Protein AF-A0A0N9HZE6-F1 (afdb_monomer_lite)

Secondary structure (DSSP, 8-state):
----EEEEEEE---SSS----EEEEEEETT-S-EEETTEEE--PPEEEE-BTTEEEEEEE-TT-TTEESTT--EEEEEEETTEEPPPEEE-----SS-EEGGGSPPB------------BTTBPP-TTS-------TTS-----SSS--S---GGGGS--HHHHHHHHTTSPPSS----GGGSTTHHHHHHTS--GGGS-THHHH--GGGSSS---TTTS-------EEEESSHHHHHTS---TT-EEEETTTTEEEEE-SS-TT-GGGEEE-----S---BTTB-SS----GGGGT-TT-----GGGSPPPHHHHHHHHTSPPSS----GGGSTTHHHHHHHHT---EEEEEEEEE--BSSPPB-TTS-EEEEEEEEEEE--TTEEEEEEEEEEEE-SSS-EEEEEEEEETTEEEEETTTSSSS--TTS-TTTSS-EEEEE-SS-EEEEPPGGG-BTTEEEEEEEEEEBS--EE--EEEEEEEEEEEEEEE--

pLDDT: mean 80.85, std 14.02, range [41.62, 97.69]

Organism: NCBI:txid860235

Radius of gyration: 61.83 Å; chains: 1; bounding box: 106×91×169 Å

Foldseek 3Di:
DDFQWAKAKEADDDDDPDFKWDKKKWWWPDDDFKAFQRDGHHTDIDMFIDDRRMTIDIDGAQQDPRIPPHNIWIWIWDQIPNDIDQIFTDGHHHDDDHHYPVPTDTPPDPDDPDPQDQADPPAGADPVSDGDDDDPPPDDAPLDPPPHGDHDDPCVVDDDVVVVVVVCVPDDDPDDDDDCVNDPCSVVVVVVPDDPVPDQPCVPPVDPVSPPDDCDPVNPDPPDPQAEAEDADPQRQLVDPDAQNHWYQHPPVRWIWGQHDGRRNDPVRTHTDDDPPDDQDQLPDGDDDDDDCVSVVNPVDDPDDPVRDDDDPVVVVVVVPDDDPDDDDDCVNDPCSVVVVVVVCQDKWKDKDKQADDKPPQPDAPVQDKAFDPPFKDKDFADQQWKKWKWKKFFKAFPPQFKAKWKFWDAPRAGQATLQPRGSDADPRYHPLGHDDGGMSTDPDIRIDRDHPSQDHPRIGMMTMIMHGRRGIMTDCHNVIMIMMMMIISYHDD

Structure (mmCIF, N/CA/C/O backbone):
data_AF-A0A0N9HZE6-F1
#
_entry.id   AF-A0A0N9HZE6-F1
#
loop_
_atom_site.group_PDB
_atom_site.id
_atom_site.type_symbol
_atom_site.label_atom_id
_atom_site.label_alt_id
_atom_site.label_comp_id
_atom_site.label_asym_id
_atom_site.label_entity_id
_atom_site.label_seq_id
_atom_site.pdbx_PDB_ins_code
_atom_site.Cartn_x
_atom_site.Cartn_y
_atom_site.Cartn_z
_atom_site.occupancy
_atom_site.B_iso_or_equiv
_atom_site.auth_seq_id
_atom_site.auth_comp_id
_atom_site.auth_asym_id
_atom_site.auth_atom_id
_atom_site.pdbx_PDB_model_num
ATOM 1 N N . MET A 1 1 ? -2.362 64.826 -16.216 1.00 54.78 1 MET A N 1
ATOM 2 C CA . MET A 1 1 ? -2.273 63.429 -16.685 1.00 54.78 1 MET A CA 1
ATOM 3 C C . MET A 1 1 ? -3.603 62.840 -16.280 1.00 54.78 1 MET A C 1
ATOM 5 O O . MET A 1 1 ? -3.760 62.513 -15.116 1.00 54.78 1 MET A O 1
ATOM 9 N N . GLU A 1 2 ? -4.609 62.953 -17.141 1.00 59.72 2 GLU A N 1
ATOM 10 C CA . GLU A 1 2 ? -5.984 62.627 -16.755 1.00 59.72 2 GLU A CA 1
ATOM 11 C C . GLU A 1 2 ? -6.131 61.110 -16.788 1.00 59.72 2 GLU A C 1
ATOM 13 O O . GLU A 1 2 ? -6.066 60.494 -17.848 1.00 59.72 2 GLU A O 1
ATOM 18 N N . TRP A 1 3 ? -6.190 60.504 -15.604 1.00 70.12 3 TRP A N 1
ATOM 19 C CA . TRP A 1 3 ? -6.690 59.147 -15.457 1.00 70.12 3 TRP A CA 1
ATOM 20 C C . TRP A 1 3 ? -8.194 59.201 -15.692 1.00 70.12 3 TRP A C 1
ATOM 22 O O . TRP A 1 3 ? -8.861 60.067 -15.125 1.00 70.12 3 TRP A O 1
ATOM 32 N N . SER A 1 4 ? -8.726 58.292 -16.502 1.00 82.06 4 SER A N 1
ATOM 33 C CA . SER A 1 4 ? -10.172 58.112 -16.572 1.00 82.06 4 SER A CA 1
ATOM 34 C C . SER A 1 4 ? -10.648 57.662 -15.189 1.00 82.06 4 SER A C 1
ATOM 36 O O . SER A 1 4 ? -10.189 56.640 -14.670 1.00 82.06 4 SER A O 1
ATOM 38 N N . THR A 1 5 ? -11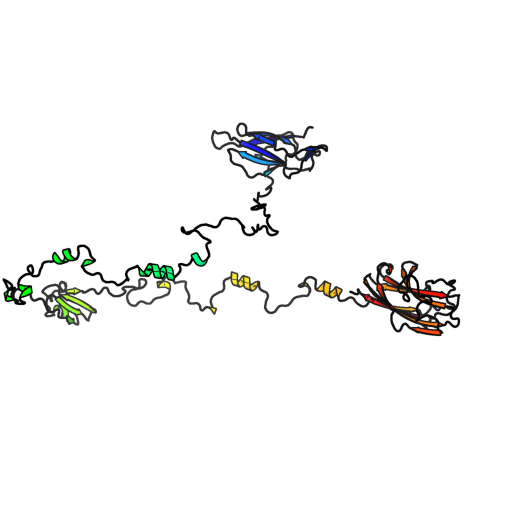.504 58.452 -14.547 1.00 86.69 5 THR A N 1
ATOM 39 C CA . THR A 1 5 ? -12.099 58.112 -13.251 1.00 86.69 5 THR A CA 1
ATOM 40 C C . THR A 1 5 ? -13.586 57.867 -13.403 1.00 86.69 5 THR A C 1
ATOM 42 O O . THR A 1 5 ? -14.224 58.308 -14.359 1.00 86.69 5 THR A O 1
ATOM 45 N N . ARG A 1 6 ? -14.131 57.120 -12.452 1.00 90.69 6 ARG A N 1
ATOM 46 C CA . ARG A 1 6 ? -15.561 56.939 -12.286 1.00 90.69 6 ARG A CA 1
ATOM 47 C C . ARG A 1 6 ? -15.911 57.130 -10.823 1.00 90.69 6 ARG A C 1
ATOM 49 O O . ARG A 1 6 ? -15.247 56.572 -9.946 1.00 90.69 6 ARG A O 1
ATOM 56 N N . THR A 1 7 ? -16.999 57.849 -10.565 1.00 93.19 7 THR A N 1
ATOM 57 C CA . THR A 1 7 ? -17.534 57.986 -9.213 1.00 93.19 7 THR A CA 1
ATOM 58 C C . THR A 1 7 ? -17.956 56.619 -8.685 1.00 93.19 7 THR A C 1
ATOM 60 O O . THR A 1 7 ? -18.811 55.951 -9.271 1.00 93.19 7 THR A O 1
ATOM 63 N N . VAL A 1 8 ? -17.387 56.209 -7.558 1.00 92.81 8 VAL A N 1
ATOM 64 C CA . VAL A 1 8 ? -17.806 55.044 -6.782 1.00 92.81 8 VAL A CA 1
ATOM 65 C C . VAL A 1 8 ? -18.527 55.536 -5.535 1.00 92.81 8 VAL A C 1
ATOM 67 O O . VAL A 1 8 ? -18.014 56.383 -4.801 1.00 92.81 8 VAL A O 1
ATOM 70 N N . VAL A 1 9 ? -19.722 55.002 -5.296 1.00 93.38 9 VAL A N 1
ATOM 71 C CA . VAL A 1 9 ? -20.572 55.385 -4.165 1.00 93.38 9 VAL A CA 1
ATOM 72 C C . VAL A 1 9 ? -20.941 54.175 -3.315 1.00 93.38 9 VAL A C 1
ATOM 74 O O . VAL A 1 9 ? -21.037 53.049 -3.804 1.00 93.38 9 VAL A O 1
ATOM 77 N N . GLY A 1 10 ? -21.185 54.401 -2.032 1.00 90.62 10 GLY A N 1
ATOM 78 C CA . GLY A 1 10 ? -21.617 53.370 -1.092 1.00 90.62 10 GLY A CA 1
ATOM 79 C C . GLY A 1 10 ? -22.418 53.983 0.048 1.00 90.62 10 GLY A C 1
ATOM 80 O O . GLY A 1 10 ? -22.238 55.156 0.353 1.00 90.62 10 GLY A O 1
ATOM 81 N N . SER A 1 11 ? -23.301 53.195 0.660 1.00 87.38 11 SER A N 1
ATOM 82 C CA . SER A 1 11 ? -24.171 53.637 1.754 1.00 87.38 11 SER A CA 1
ATOM 83 C C . SER A 1 11 ? -24.211 52.561 2.838 1.00 87.38 11 SER A C 1
ATOM 85 O O . SER A 1 11 ? -24.460 51.388 2.546 1.00 87.38 11 SER A O 1
ATOM 87 N N . TRP A 1 12 ? -23.946 52.950 4.086 1.00 88.06 12 TRP A N 1
ATOM 88 C CA 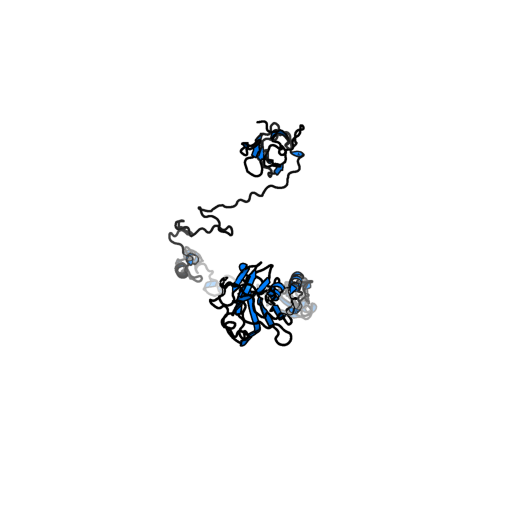. TRP A 1 12 ? -23.961 52.075 5.263 1.00 88.06 12 TRP A CA 1
ATOM 89 C C . TRP A 1 12 ? -24.933 52.626 6.307 1.00 88.06 12 TRP A C 1
ATOM 91 O O . TRP A 1 12 ? -24.507 53.188 7.323 1.00 88.06 12 TRP A O 1
ATOM 101 N N . PRO A 1 13 ? -26.249 52.468 6.107 1.00 80.81 13 PRO A N 1
ATOM 102 C CA . PRO A 1 13 ? -27.223 52.892 7.101 1.00 80.81 13 PRO A CA 1
ATOM 103 C C . PRO A 1 13 ? -27.013 52.130 8.416 1.00 80.81 13 PRO A C 1
ATOM 105 O O . PRO A 1 13 ? -26.737 50.928 8.428 1.00 80.81 13 PRO A O 1
ATOM 108 N N . ARG A 1 14 ? -27.151 52.821 9.551 1.00 76.06 14 ARG A N 1
ATOM 109 C CA . ARG A 1 14 ? -27.153 52.181 10.872 1.00 76.06 14 ARG A CA 1
ATOM 110 C C . ARG A 1 14 ? -28.580 51.753 11.211 1.00 76.06 14 ARG A C 1
ATOM 112 O O . ARG A 1 14 ? -29.533 52.465 10.916 1.00 76.06 14 ARG A O 1
ATOM 119 N N . PHE A 1 15 ? -28.744 50.608 11.869 1.00 67.62 15 PHE A N 1
ATOM 120 C CA . PHE A 1 15 ? -30.042 50.233 12.436 1.00 67.62 15 PHE A CA 1
ATOM 121 C C . PHE A 1 15 ? -30.383 51.211 13.584 1.00 67.62 15 PHE A C 1
ATOM 123 O O . PHE A 1 15 ? -29.711 51.202 14.616 1.00 67.62 15 PHE A O 1
ATOM 130 N N . GLY A 1 16 ? -31.383 52.081 13.389 1.00 67.06 16 GLY A N 1
ATOM 131 C CA . GLY A 1 16 ? -31.776 53.149 14.329 1.00 67.06 16 GLY A CA 1
ATOM 132 C C . GLY A 1 16 ? -31.410 54.567 13.853 1.00 67.06 16 GLY A C 1
ATOM 133 O O . GLY A 1 16 ? -30.850 54.742 12.781 1.00 67.06 16 GLY A O 1
ATOM 134 N N . ALA A 1 17 ? -31.727 55.603 14.640 1.00 60.03 17 ALA A N 1
ATOM 135 C CA . ALA A 1 17 ? -31.594 57.022 14.253 1.00 60.03 17 ALA A CA 1
ATOM 136 C C . ALA A 1 17 ? -30.149 57.580 14.284 1.00 60.03 17 ALA A C 1
ATOM 138 O O . ALA A 1 17 ? -29.933 58.742 14.618 1.00 60.03 17 ALA A O 1
ATOM 139 N N . GLY A 1 18 ? -29.148 56.747 13.992 1.00 71.25 18 GLY A N 1
ATOM 140 C CA . GLY A 1 18 ? -27.739 57.136 13.977 1.00 71.25 18 GLY A CA 1
ATOM 141 C C . GLY A 1 18 ? -27.140 57.005 12.585 1.00 71.25 18 GLY A C 1
ATOM 142 O O . GLY A 1 18 ? -27.581 56.185 11.787 1.00 71.25 18 GLY A O 1
ATOM 143 N N . VAL A 1 19 ? -26.099 57.779 12.312 1.00 79.75 19 VAL A N 1
ATOM 144 C CA . VAL A 1 19 ? -25.396 57.730 11.033 1.00 79.75 19 VAL A CA 1
ATOM 145 C C . VAL A 1 19 ? -24.070 56.989 11.206 1.00 79.75 19 VAL A C 1
ATOM 147 O O . VAL A 1 19 ? -23.415 57.129 12.242 1.00 79.75 19 VAL A O 1
ATOM 150 N N . SER A 1 20 ? -23.711 56.124 10.255 1.00 84.75 20 SER A N 1
ATOM 151 C CA . SER A 1 20 ? -22.457 55.368 10.333 1.00 84.75 20 SER A CA 1
ATOM 152 C C . SER A 1 20 ? -21.264 56.272 10.055 1.00 84.75 20 SER A C 1
ATOM 154 O O . SER A 1 20 ? -21.296 57.085 9.138 1.00 84.75 20 SER A O 1
ATOM 156 N N . THR A 1 21 ? -20.195 56.099 10.823 1.00 88.00 21 THR A N 1
ATOM 157 C CA . THR A 1 21 ? -18.919 56.786 10.599 1.00 88.00 21 THR A CA 1
ATOM 158 C C . THR A 1 21 ? -17.840 55.774 10.251 1.00 88.00 21 THR A C 1
ATOM 160 O O . THR A 1 21 ? -17.985 54.579 10.509 1.00 88.00 21 THR A O 1
ATOM 163 N N . GLY A 1 22 ? -16.741 56.224 9.664 1.00 89.00 22 GLY A N 1
ATOM 164 C CA . GLY A 1 22 ? -15.625 55.364 9.287 1.00 89.00 22 GLY A CA 1
ATOM 165 C C . GLY A 1 22 ? -15.138 55.701 7.894 1.00 89.00 22 GLY A C 1
ATOM 166 O O . GLY A 1 22 ? -15.443 56.768 7.378 1.00 89.00 22 GLY A O 1
ATOM 167 N N . ARG A 1 23 ? -14.422 54.771 7.270 1.00 91.50 23 ARG A N 1
ATOM 168 C CA . ARG A 1 23 ? -13.867 54.980 5.935 1.00 91.50 23 ARG A CA 1
ATOM 169 C C . ARG A 1 23 ? -13.849 53.714 5.105 1.00 91.50 23 ARG A C 1
ATOM 171 O O . ARG A 1 23 ? -13.889 52.599 5.638 1.00 91.50 23 ARG A O 1
ATOM 178 N N . VAL A 1 24 ? -13.711 53.908 3.806 1.00 91.75 24 VAL A N 1
ATOM 179 C CA . VAL A 1 24 ? -13.445 52.858 2.834 1.00 91.75 24 VAL A CA 1
ATOM 180 C C . VAL A 1 24 ? -12.143 53.177 2.120 1.00 91.75 24 VAL A C 1
ATOM 182 O O . VAL A 1 24 ? -11.997 54.238 1.516 1.00 91.75 24 VAL A O 1
ATOM 185 N N . ASP A 1 25 ? -11.198 52.247 2.212 1.00 91.88 25 ASP A N 1
ATOM 186 C CA . ASP A 1 25 ? -9.901 52.338 1.554 1.00 91.88 25 ASP A CA 1
ATOM 187 C C . ASP A 1 25 ? -9.921 51.485 0.278 1.00 91.88 25 ASP A C 1
ATOM 189 O O . ASP A 1 25 ? -10.207 50.284 0.322 1.00 91.88 25 ASP A O 1
ATOM 193 N N . PHE A 1 26 ? -9.586 52.095 -0.853 1.00 89.00 26 PHE A N 1
ATOM 194 C CA . PHE A 1 26 ? -9.412 51.440 -2.143 1.00 89.00 26 PHE A CA 1
ATOM 195 C C . PHE A 1 26 ? -7.921 51.295 -2.414 1.00 89.00 26 PHE A C 1
ATOM 197 O O . PHE A 1 26 ? -7.195 52.280 -2.551 1.00 89.00 26 PHE A O 1
ATOM 204 N N . VAL A 1 27 ? -7.458 50.050 -2.483 1.00 87.12 27 VAL A N 1
ATOM 205 C CA . VAL A 1 27 ? -6.047 49.719 -2.702 1.00 87.12 27 VAL A CA 1
ATOM 206 C C . VAL A 1 27 ? -5.924 48.940 -4.006 1.00 87.12 27 VAL A C 1
ATOM 208 O O . VAL A 1 27 ? -6.594 47.917 -4.135 1.00 87.12 27 VAL A O 1
ATOM 211 N N . PRO A 1 28 ? -5.072 49.332 -4.961 1.00 80.88 28 PRO A N 1
ATOM 212 C CA . PRO A 1 28 ? -4.894 48.550 -6.179 1.00 80.88 28 PRO A CA 1
ATOM 213 C C . PRO A 1 28 ? -4.351 47.150 -5.828 1.00 80.88 28 PRO A C 1
ATOM 215 O O . PRO A 1 28 ? -3.349 47.005 -5.122 1.00 80.88 28 PRO A O 1
ATOM 218 N N . THR A 1 29 ? -5.041 46.096 -6.267 1.00 72.62 29 THR A N 1
ATOM 219 C CA . THR A 1 29 ? -4.687 44.701 -5.970 1.00 72.62 29 THR A CA 1
ATOM 220 C C . THR A 1 29 ? -3.479 44.270 -6.807 1.00 72.62 29 THR A C 1
ATOM 222 O O . THR A 1 29 ? -3.407 44.562 -7.997 1.00 72.62 29 THR A O 1
ATOM 225 N N . GLY A 1 30 ? -2.547 43.515 -6.213 1.00 59.03 30 GLY A N 1
ATOM 226 C CA . GLY A 1 30 ? -1.532 42.774 -6.973 1.00 59.03 30 GLY A CA 1
ATOM 227 C C . GLY A 1 30 ? -0.151 43.417 -7.119 1.00 59.03 30 GLY A C 1
ATOM 228 O O . GLY A 1 30 ? 0.680 42.806 -7.772 1.00 59.03 30 GLY A O 1
ATOM 229 N N . GLY A 1 31 ? 0.128 44.569 -6.493 1.00 60.06 31 GLY A N 1
ATOM 230 C CA . GLY A 1 31 ? 1.490 45.074 -6.232 1.00 60.06 31 GLY A CA 1
ATOM 231 C C . GLY A 1 31 ? 2.515 44.900 -7.366 1.00 60.06 31 GLY A C 1
ATOM 232 O O . GLY A 1 31 ? 3.475 44.147 -7.212 1.00 60.06 31 GLY A O 1
ATOM 233 N N . PRO A 1 32 ? 2.348 45.619 -8.484 1.00 55.62 32 PRO A N 1
ATOM 234 C CA . PRO A 1 32 ? 3.395 46.560 -8.874 1.00 55.62 32 PRO A CA 1
ATOM 235 C C . PRO A 1 32 ? 2.817 47.918 -9.291 1.00 55.62 32 PRO A C 1
ATOM 237 O O . PRO A 1 32 ? 1.609 48.097 -9.434 1.00 55.62 32 PRO A O 1
ATOM 240 N N . TRP A 1 33 ? 3.704 48.896 -9.450 1.00 62.22 33 TRP A N 1
ATOM 241 C CA . TRP A 1 33 ? 3.361 50.248 -9.869 1.00 62.22 33 TRP A CA 1
ATOM 242 C C . TRP A 1 33 ? 2.602 50.195 -11.204 1.00 62.22 33 TRP A C 1
ATOM 244 O O . TRP A 1 33 ? 3.081 49.580 -12.161 1.00 62.22 33 TRP A O 1
ATOM 254 N N . TRP A 1 34 ? 1.425 50.816 -11.280 1.00 71.25 34 TRP A N 1
ATOM 255 C CA . TRP A 1 34 ? 0.689 50.903 -12.541 1.00 71.25 34 TRP A CA 1
ATOM 256 C C . TRP A 1 34 ? 1.489 51.757 -13.517 1.00 71.25 34 TRP A C 1
ATOM 258 O O . TRP A 1 34 ? 2.120 52.726 -13.111 1.00 71.25 34 TRP A O 1
ATOM 268 N N . SER A 1 35 ? 1.486 51.427 -14.805 1.00 69.31 35 SER A N 1
ATOM 269 C CA . SER A 1 35 ? 2.044 52.326 -15.817 1.00 69.31 35 SER A CA 1
ATOM 270 C C . SER A 1 35 ? 0.937 52.911 -16.671 1.00 69.31 35 SER A C 1
ATOM 272 O O . SER A 1 35 ? 0.103 52.178 -17.196 1.00 69.31 35 SER A O 1
ATOM 274 N N . VAL A 1 36 ? 0.924 54.238 -16.784 1.00 70.25 36 VAL A N 1
ATOM 275 C CA . VAL A 1 36 ? -0.068 54.983 -17.565 1.00 70.25 36 VAL A CA 1
ATOM 276 C C . VAL A 1 36 ? 0.667 55.870 -18.543 1.00 70.25 36 VAL A C 1
ATOM 278 O O . VAL A 1 36 ? 1.554 56.631 -18.150 1.00 70.25 36 VAL A O 1
ATOM 281 N N . ALA A 1 37 ? 0.352 55.721 -19.831 1.00 69.06 37 ALA A N 1
ATOM 282 C CA . ALA A 1 37 ? 1.035 56.430 -20.916 1.00 69.06 37 ALA A CA 1
ATOM 283 C C . ALA A 1 37 ? 2.581 56.383 -20.799 1.00 69.06 37 ALA A C 1
ATOM 285 O O . ALA A 1 37 ? 3.271 57.373 -21.038 1.00 69.06 37 ALA A O 1
ATOM 286 N N . GLY A 1 38 ? 3.127 55.232 -20.380 1.00 68.56 38 GLY A N 1
ATOM 287 C CA . GLY A 1 38 ? 4.570 54.994 -20.268 1.00 68.56 38 GLY A CA 1
ATOM 288 C C . GLY A 1 38 ? 5.262 55.536 -19.007 1.00 68.56 38 GLY A C 1
ATOM 289 O O . GLY A 1 38 ? 6.483 55.430 -18.925 1.00 68.56 38 GLY A O 1
ATOM 290 N N . LYS A 1 39 ? 4.536 56.086 -18.019 1.00 70.19 39 LYS A N 1
ATOM 291 C CA . LYS A 1 39 ? 5.104 56.487 -16.714 1.00 70.19 39 LYS A CA 1
ATOM 292 C C . LYS A 1 39 ? 4.616 55.590 -15.589 1.00 70.19 39 LYS A C 1
ATOM 294 O O . LYS A 1 39 ? 3.450 55.211 -15.571 1.00 70.19 39 LYS A O 1
ATOM 299 N N . THR A 1 40 ? 5.499 55.303 -14.642 1.00 69.69 40 THR A N 1
ATOM 300 C CA . THR A 1 40 ? 5.231 54.439 -13.494 1.00 69.69 40 THR A CA 1
ATOM 301 C C . THR A 1 40 ? 4.567 55.224 -12.356 1.00 69.69 40 THR A C 1
ATOM 303 O O . THR A 1 40 ? 5.093 56.248 -11.924 1.00 69.69 40 THR A O 1
ATOM 306 N N . VAL A 1 41 ? 3.431 54.741 -11.862 1.00 69.50 41 VAL A N 1
ATOM 307 C CA . VAL A 1 41 ? 2.616 55.338 -10.799 1.00 69.50 41 VAL A CA 1
ATOM 308 C C . VAL A 1 41 ? 2.635 54.397 -9.591 1.00 69.50 41 VAL A C 1
ATOM 310 O O . VAL A 1 41 ? 2.229 53.237 -9.721 1.00 69.50 41 VAL A O 1
ATOM 313 N N . PRO A 1 42 ? 3.138 54.843 -8.426 1.00 68.38 42 PRO A N 1
ATOM 314 C CA . PRO A 1 42 ? 3.165 54.007 -7.235 1.00 68.38 42 PRO A CA 1
ATOM 315 C C . PRO A 1 42 ? 1.733 53.654 -6.795 1.00 68.38 42 PRO A C 1
ATOM 317 O O . PRO A 1 42 ? 0.813 54.440 -7.021 1.00 68.38 42 PRO A O 1
ATOM 320 N N . PRO A 1 43 ? 1.521 52.484 -6.169 1.00 70.44 43 PRO A N 1
ATOM 321 C CA . PRO A 1 43 ? 0.212 52.115 -5.649 1.00 70.44 43 PRO A CA 1
ATOM 322 C C . PRO A 1 43 ? -0.155 53.038 -4.480 1.00 70.44 43 PRO A C 1
ATOM 324 O O . PRO A 1 43 ? 0.352 52.880 -3.370 1.00 70.44 43 PRO A O 1
ATOM 327 N N . GLU A 1 44 ? -1.027 54.007 -4.734 1.00 78.56 44 GLU A N 1
ATOM 328 C CA . GLU A 1 44 ? -1.579 54.889 -3.710 1.00 78.56 44 GLU A CA 1
ATOM 329 C C . GLU A 1 44 ? -2.939 54.361 -3.242 1.00 78.56 44 GLU A C 1
ATOM 331 O O . GLU A 1 44 ? -3.731 53.838 -4.028 1.00 78.56 44 GLU A O 1
ATOM 336 N N . THR A 1 45 ? -3.187 54.446 -1.935 1.00 86.38 45 THR A N 1
ATOM 337 C CA . THR A 1 45 ? -4.492 54.101 -1.365 1.00 86.38 45 THR A CA 1
ATOM 338 C C . THR A 1 45 ? -5.399 55.312 -1.477 1.00 86.38 45 THR A C 1
ATOM 340 O O . THR A 1 45 ? -5.063 56.372 -0.954 1.00 86.38 45 THR A O 1
ATOM 343 N N . ILE A 1 46 ? -6.551 55.146 -2.121 1.00 89.31 46 ILE A N 1
ATOM 344 C CA . ILE A 1 46 ? -7.582 56.181 -2.160 1.00 89.31 46 ILE A CA 1
ATOM 345 C C . ILE A 1 46 ? -8.536 55.920 -1.000 1.00 89.31 46 ILE A C 1
ATOM 347 O O . ILE A 1 46 ? -9.170 54.868 -0.932 1.00 89.31 46 ILE A O 1
ATOM 351 N N . THR A 1 47 ? -8.629 56.875 -0.082 1.00 91.75 47 THR A N 1
ATOM 352 C CA . THR A 1 47 ? -9.475 56.776 1.109 1.00 91.75 47 THR A CA 1
ATOM 353 C C . THR A 1 47 ? -10.694 57.677 0.971 1.00 91.75 47 THR A C 1
ATOM 355 O O . THR A 1 47 ? -10.557 58.875 0.731 1.00 91.75 47 THR A O 1
ATOM 358 N N . ALA A 1 48 ? -11.882 57.114 1.188 1.00 93.44 48 ALA A N 1
ATOM 359 C CA . ALA A 1 48 ? -13.126 57.863 1.299 1.00 93.44 48 ALA A CA 1
ATOM 360 C C . ALA A 1 48 ? -13.683 57.743 2.722 1.00 93.44 48 ALA A C 1
ATOM 362 O O . ALA A 1 48 ? -14.034 56.648 3.165 1.00 93.44 48 ALA A O 1
ATOM 363 N N . GLU A 1 49 ? -13.759 58.860 3.444 1.00 92.12 49 GLU A N 1
ATOM 364 C CA . GLU A 1 49 ? -14.433 58.931 4.744 1.00 92.12 49 GLU A CA 1
ATOM 365 C C . GLU A 1 49 ? -15.954 58.969 4.536 1.00 92.12 49 GLU A C 1
ATOM 367 O O . GLU A 1 49 ? -16.448 59.587 3.591 1.00 92.12 49 GLU A O 1
ATOM 372 N N . LEU A 1 50 ? -16.695 58.304 5.420 1.00 90.50 50 LEU A N 1
ATOM 373 C CA . LEU A 1 50 ? -18.152 58.314 5.407 1.00 90.50 50 LEU A CA 1
ATOM 374 C C . LEU A 1 50 ? -18.646 59.688 5.872 1.00 90.50 50 LEU A C 1
ATOM 376 O O . LEU A 1 50 ? -18.417 60.079 7.019 1.00 90.50 50 LEU A O 1
ATOM 380 N N . VAL A 1 51 ? -19.374 60.381 5.001 1.00 88.38 51 VAL A N 1
ATOM 381 C CA . VAL A 1 51 ? -20.108 61.610 5.317 1.00 88.38 51 VAL A CA 1
ATOM 382 C C . VAL A 1 51 ? -21.585 61.263 5.298 1.00 88.38 51 VAL A C 1
ATOM 384 O O . VAL A 1 51 ? -22.095 60.731 4.318 1.00 88.38 51 VAL A O 1
ATOM 387 N N . ASP A 1 52 ? -22.251 61.478 6.426 1.00 85.25 52 ASP A N 1
ATOM 388 C CA . ASP A 1 52 ? -23.629 61.051 6.652 1.00 85.25 52 ASP A CA 1
ATOM 389 C C . ASP A 1 52 ? -23.918 59.576 6.278 1.00 85.25 52 ASP A C 1
ATOM 391 O O . ASP A 1 52 ? -25.020 59.204 5.881 1.00 85.25 52 ASP A O 1
ATOM 395 N N . GLY A 1 53 ? -22.939 58.693 6.516 1.00 85.94 53 GLY A N 1
ATOM 396 C CA . GLY A 1 53 ? -23.089 57.248 6.330 1.00 85.94 53 GLY A CA 1
ATOM 397 C C . GLY A 1 53 ? -22.868 56.786 4.894 1.00 85.94 53 GLY A C 1
ATOM 398 O O . GLY A 1 53 ? -22.980 55.588 4.627 1.00 85.94 53 GLY A O 1
ATOM 399 N N . GLU A 1 54 ? -22.514 57.704 3.997 1.00 90.31 54 GLU A N 1
ATOM 400 C CA . GLU A 1 54 ? -22.270 57.436 2.586 1.00 90.31 54 GLU A CA 1
ATOM 401 C C . GLU A 1 54 ? -20.855 57.836 2.170 1.00 90.31 54 GLU A C 1
ATOM 403 O O . GLU A 1 54 ? -20.200 58.661 2.807 1.00 90.31 54 GLU A O 1
ATOM 408 N N . ILE A 1 55 ? -20.384 57.244 1.075 1.00 93.44 55 ILE A N 1
ATOM 409 C CA . ILE A 1 55 ? -19.185 57.696 0.371 1.00 93.44 55 ILE A CA 1
ATOM 410 C C . ILE A 1 55 ? -19.535 58.065 -1.065 1.00 93.44 55 ILE A C 1
ATOM 412 O O . ILE A 1 55 ? -20.400 57.445 -1.686 1.00 93.44 55 ILE A O 1
ATOM 416 N N . SER A 1 56 ? -18.785 59.019 -1.604 1.00 93.38 56 SER A N 1
ATOM 417 C CA . SER A 1 56 ? -18.720 59.318 -3.030 1.00 93.38 56 SER A CA 1
ATOM 418 C C . SER A 1 56 ? -17.290 59.720 -3.356 1.00 93.38 56 SER A C 1
ATOM 420 O O . SER A 1 56 ? -16.811 60.742 -2.868 1.00 93.38 56 SER A O 1
ATOM 422 N N . VAL A 1 57 ? -16.589 58.902 -4.137 1.00 93.50 57 VAL A N 1
ATOM 423 C CA . VAL A 1 57 ? -15.168 59.106 -4.443 1.00 93.50 57 VAL A CA 1
ATOM 424 C C . VAL A 1 57 ? -14.868 58.750 -5.892 1.00 93.50 57 VAL A C 1
ATOM 426 O O . VAL A 1 57 ? -15.388 57.770 -6.418 1.00 93.50 57 VAL A O 1
ATOM 429 N N . GLU A 1 58 ? -14.025 59.541 -6.548 1.00 91.56 58 GLU A N 1
ATOM 430 C CA . GLU A 1 58 ? -13.538 59.239 -7.893 1.00 91.56 58 GLU A CA 1
ATOM 431 C C . GLU A 1 58 ? -12.470 58.149 -7.824 1.00 91.56 58 GLU A C 1
ATOM 433 O O . GLU A 1 58 ? -11.395 58.359 -7.257 1.00 91.56 58 GLU A O 1
ATOM 438 N N . ILE A 1 59 ? -12.769 56.984 -8.403 1.00 88.69 59 ILE A N 1
ATOM 439 C CA . ILE A 1 59 ? -11.825 55.873 -8.498 1.00 88.69 59 ILE A CA 1
ATOM 440 C C . ILE A 1 59 ? -11.396 55.699 -9.956 1.00 88.69 59 ILE A C 1
ATOM 442 O O . ILE A 1 59 ? -12.234 55.707 -10.859 1.00 88.69 59 ILE A O 1
ATOM 446 N N . PRO A 1 60 ? -10.099 55.510 -10.210 1.00 86.81 60 PRO A N 1
ATOM 447 C CA . PRO A 1 60 ? -9.591 55.235 -11.544 1.00 86.81 60 PRO A CA 1
ATOM 448 C C . PRO A 1 60 ? -10.170 53.968 -12.162 1.00 86.81 60 PRO A C 1
ATOM 450 O O . PRO A 1 60 ? -10.221 52.912 -11.517 1.00 86.81 60 PRO A O 1
ATOM 453 N N . THR A 1 61 ? -10.558 54.063 -13.431 1.00 87.00 61 THR A N 1
ATOM 454 C CA . THR A 1 61 ? -11.194 52.961 -14.145 1.00 87.00 61 THR A CA 1
ATOM 455 C C . THR A 1 61 ? -10.186 51.866 -14.492 1.00 87.00 61 THR A C 1
ATOM 457 O O . THR A 1 61 ? -9.070 52.136 -14.931 1.00 87.00 61 THR A O 1
ATOM 460 N N . THR A 1 62 ? -10.578 50.610 -14.307 1.00 80.88 62 THR A N 1
ATOM 461 C CA . THR A 1 62 ? -9.719 49.424 -14.447 1.00 80.88 62 THR A CA 1
ATOM 462 C C . THR A 1 62 ? -9.586 48.907 -15.881 1.00 80.88 62 THR A C 1
ATOM 464 O O . THR A 1 62 ? -8.720 48.079 -16.165 1.00 80.88 62 THR A O 1
ATOM 467 N N . ASP A 1 63 ? -10.457 49.360 -16.778 1.00 80.31 63 ASP A N 1
ATOM 468 C CA . ASP A 1 63 ? -10.518 49.000 -18.197 1.00 80.31 63 ASP A CA 1
ATOM 469 C C . ASP A 1 63 ? -9.943 50.086 -19.121 1.00 80.31 63 ASP A C 1
ATOM 471 O O . ASP A 1 63 ? -10.038 49.965 -20.342 1.00 80.31 63 ASP A O 1
ATOM 475 N N . ASP A 1 64 ? -9.294 51.115 -18.563 1.00 76.81 64 ASP A N 1
ATOM 476 C CA . ASP A 1 64 ? -8.611 52.126 -19.365 1.00 76.81 64 ASP A CA 1
ATOM 477 C C . ASP A 1 64 ? -7.456 51.468 -20.157 1.00 76.81 64 ASP A C 1
ATOM 479 O O . ASP A 1 64 ? -6.499 50.940 -19.570 1.00 76.81 64 ASP A O 1
ATOM 483 N N . PRO A 1 65 ? -7.500 51.487 -21.505 1.00 72.44 65 PRO A N 1
ATOM 484 C CA . PRO A 1 65 ? -6.528 50.793 -22.343 1.00 72.44 65 PRO A CA 1
ATOM 485 C C . PRO A 1 65 ? -5.116 51.383 -22.242 1.00 72.44 65 PRO A C 1
ATOM 487 O O . PRO A 1 65 ? -4.168 50.759 -22.731 1.00 72.44 65 PRO A O 1
ATOM 490 N N . SER A 1 66 ? -4.950 52.553 -21.621 1.00 72.56 66 SER A N 1
ATOM 491 C CA . SER A 1 66 ? -3.658 53.194 -21.375 1.00 72.56 66 SER A CA 1
ATOM 492 C C . SER A 1 66 ? -2.970 52.733 -20.082 1.00 72.56 66 SER A C 1
ATOM 494 O O . SER A 1 66 ? -1.784 53.030 -19.906 1.00 72.56 66 SER A O 1
ATOM 496 N N . VAL A 1 67 ? -3.667 51.978 -19.219 1.00 73.25 67 VAL A N 1
ATOM 497 C CA . VAL A 1 67 ? -3.162 51.470 -17.934 1.00 73.25 67 VAL A CA 1
ATOM 498 C C . VAL A 1 67 ? -2.597 50.053 -18.091 1.00 73.25 67 VAL A C 1
ATOM 500 O O . VAL A 1 67 ? -3.171 49.190 -18.765 1.00 73.25 67 VAL A O 1
ATOM 503 N N . ARG A 1 68 ? -1.433 49.788 -17.487 1.00 70.31 68 ARG A N 1
ATOM 504 C CA . ARG A 1 68 ? -0.812 48.454 -17.437 1.00 70.31 68 ARG A CA 1
ATOM 505 C C . ARG A 1 68 ? -0.410 48.069 -16.004 1.00 70.31 68 ARG A C 1
ATOM 507 O O . ARG A 1 68 ? 0.199 48.902 -15.328 1.00 70.31 68 ARG A O 1
ATOM 514 N N . PRO A 1 69 ? -0.648 46.810 -15.581 1.00 66.44 69 PRO A N 1
ATOM 515 C CA . PRO A 1 69 ? -1.301 45.735 -16.343 1.00 66.44 69 PRO A CA 1
ATOM 516 C C . PRO A 1 69 ? -2.803 46.002 -16.564 1.00 66.44 69 PRO A C 1
ATOM 518 O O . PRO A 1 69 ? -3.466 46.583 -15.712 1.00 66.44 69 PRO A O 1
ATOM 521 N N . ALA A 1 70 ? -3.319 45.622 -17.738 1.00 66.69 70 ALA A N 1
ATOM 522 C CA . ALA A 1 70 ? -4.739 45.778 -18.064 1.00 66.69 70 ALA A CA 1
ATOM 523 C C . ALA A 1 70 ? -5.588 44.794 -17.240 1.00 66.69 70 ALA A C 1
ATOM 525 O O . ALA A 1 70 ? -5.142 43.674 -16.988 1.00 66.69 70 ALA A O 1
ATOM 526 N N . GLY A 1 71 ? -6.800 45.196 -16.843 1.00 67.81 71 GLY A N 1
ATOM 527 C CA . GLY A 1 71 ? -7.683 44.357 -16.022 1.00 67.81 71 GLY A CA 1
ATOM 528 C C . GLY A 1 71 ? -7.298 44.307 -14.540 1.00 67.81 71 GLY A C 1
ATOM 529 O O . GLY A 1 71 ? -7.588 43.321 -13.865 1.00 67.81 71 GLY A O 1
ATOM 530 N N . GLY A 1 72 ? -6.627 45.350 -14.036 1.00 74.06 72 GLY A N 1
ATOM 531 C CA . GLY A 1 72 ? -6.357 45.505 -12.608 1.00 74.06 72 GLY A CA 1
ATOM 532 C C . GLY A 1 72 ? -7.646 45.561 -11.783 1.00 74.06 72 GLY A C 1
ATOM 533 O O . GLY A 1 72 ? -8.717 45.878 -12.292 1.00 74.06 72 GLY A O 1
ATOM 534 N N . THR A 1 73 ? -7.552 45.260 -10.494 1.00 83.12 73 THR A N 1
ATOM 535 C CA . THR A 1 73 ? -8.685 45.357 -9.565 1.00 83.12 73 THR A CA 1
ATOM 536 C C . THR A 1 73 ? -8.347 46.285 -8.412 1.00 83.12 73 THR A C 1
ATOM 538 O O . THR A 1 73 ? -7.176 46.500 -8.093 1.00 83.12 73 THR A O 1
ATOM 541 N N . TRP A 1 74 ? -9.377 46.811 -7.759 1.00 85.38 74 TRP A N 1
ATOM 542 C CA . TRP A 1 74 ? -9.252 47.540 -6.504 1.00 85.38 74 TRP A CA 1
ATOM 543 C C . TRP A 1 74 ? -9.711 46.647 -5.359 1.00 85.38 74 TRP A C 1
ATOM 545 O O . TRP A 1 74 ? -10.846 46.179 -5.341 1.00 85.38 74 TRP A O 1
ATOM 555 N N . THR A 1 75 ? -8.838 46.415 -4.386 1.00 87.25 75 THR A N 1
ATOM 556 C CA . THR A 1 75 ? -9.204 45.829 -3.102 1.00 87.25 75 THR A CA 1
ATOM 557 C C . THR A 1 75 ? -9.886 46.897 -2.260 1.00 87.25 75 THR A C 1
ATOM 559 O O . THR A 1 75 ? -9.250 47.862 -1.837 1.00 87.25 75 THR A O 1
ATOM 562 N N . VAL A 1 76 ? -11.166 46.692 -1.981 1.00 88.62 76 VAL A N 1
ATOM 563 C CA . VAL A 1 76 ? -11.979 47.523 -1.097 1.00 88.62 76 VAL A CA 1
ATOM 564 C C . VAL A 1 76 ? -11.821 47.018 0.333 1.00 88.62 76 VAL A C 1
ATOM 566 O O . VAL A 1 76 ? -12.029 45.836 0.624 1.00 88.62 76 VAL A O 1
ATOM 569 N N . ARG A 1 77 ? -11.434 47.915 1.239 1.00 89.00 77 ARG A N 1
ATOM 570 C CA . ARG A 1 77 ? -11.337 47.663 2.679 1.00 89.00 77 ARG A CA 1
ATOM 571 C C . ARG A 1 77 ? -12.281 48.605 3.406 1.00 89.00 77 ARG A C 1
ATOM 573 O O . ARG A 1 77 ? -12.020 49.797 3.522 1.00 89.00 77 ARG A O 1
ATOM 580 N N . GLU A 1 78 ? -13.375 48.056 3.908 1.00 88.50 78 GLU A N 1
ATOM 581 C CA . GLU A 1 78 ? -14.397 48.815 4.625 1.00 88.50 78 GLU A CA 1
ATOM 582 C C . GLU A 1 78 ? -14.111 48.755 6.126 1.00 88.50 78 GLU A C 1
ATOM 584 O O . GLU A 1 78 ? -14.028 47.661 6.695 1.00 88.50 78 GLU A O 1
ATOM 589 N N . LYS A 1 79 ? -13.987 49.913 6.781 1.00 88.44 79 LYS A N 1
ATOM 590 C CA . LYS A 1 79 ? -13.946 50.016 8.242 1.00 88.44 79 LYS A CA 1
ATOM 591 C C . LYS A 1 79 ? -14.991 51.017 8.712 1.00 88.44 79 LYS A C 1
ATOM 593 O O . LYS A 1 79 ? -14.726 52.214 8.808 1.00 88.44 79 LYS A O 1
ATOM 598 N N . VAL A 1 80 ? -16.171 50.501 9.037 1.00 85.75 80 VAL A N 1
ATOM 599 C CA . VAL A 1 80 ? -17.350 51.286 9.418 1.00 85.75 80 VAL A CA 1
ATOM 600 C C . VAL A 1 80 ? -17.672 51.034 10.890 1.00 85.75 80 VAL A C 1
ATOM 602 O O . VAL A 1 80 ? -17.694 49.895 11.351 1.00 85.75 80 VAL A O 1
ATOM 605 N N . ASN A 1 81 ? -17.875 52.103 11.658 1.00 85.62 81 ASN A N 1
ATOM 606 C CA . ASN A 1 81 ? -18.098 52.104 13.106 1.00 85.62 81 ASN A CA 1
ATOM 607 C C . ASN A 1 81 ? -17.044 51.283 13.881 1.00 85.62 81 ASN A C 1
ATOM 609 O O . ASN A 1 81 ? -17.351 50.615 14.865 1.00 85.62 81 ASN A O 1
ATOM 613 N N . GLY A 1 82 ? -15.792 51.300 13.411 1.00 81.12 82 GLY A N 1
ATOM 614 C CA . GLY A 1 82 ? -14.677 50.555 14.003 1.00 81.12 82 GLY A CA 1
ATOM 615 C C . GLY A 1 82 ? -14.593 49.075 13.609 1.00 81.12 82 GLY A C 1
ATOM 616 O O . GLY A 1 82 ? -13.561 48.456 13.871 1.00 81.12 82 GLY A O 1
ATOM 617 N N . ILE A 1 83 ? -15.606 48.527 12.930 1.00 78.81 83 ILE A N 1
ATOM 618 C CA . ILE A 1 83 ? -15.642 47.134 12.473 1.00 78.81 83 ILE A CA 1
ATOM 619 C C . ILE A 1 83 ? -15.120 47.063 11.038 1.00 78.81 83 ILE A C 1
ATOM 621 O O . ILE A 1 83 ? -15.609 47.760 10.151 1.00 78.81 83 ILE A O 1
ATOM 625 N N . ALA A 1 84 ? -14.113 46.218 10.817 1.00 82.06 84 ALA A N 1
ATOM 626 C CA . ALA A 1 84 ? -13.587 45.947 9.486 1.00 82.06 84 ALA A CA 1
ATOM 627 C C . ALA A 1 84 ? -14.338 44.774 8.846 1.00 82.06 84 ALA A C 1
ATOM 629 O O . ALA A 1 84 ? -14.493 43.724 9.474 1.00 82.06 84 ALA A O 1
ATOM 630 N N . ARG A 1 85 ? -14.776 44.932 7.595 1.00 78.06 85 ARG A N 1
ATOM 631 C CA . ARG A 1 85 ? -15.298 43.820 6.792 1.00 78.06 85 ARG A CA 1
ATOM 632 C C . ARG A 1 85 ? -14.144 43.104 6.093 1.00 78.06 85 ARG A C 1
ATOM 634 O O . ARG A 1 85 ? -13.108 43.711 5.816 1.00 78.06 85 ARG A O 1
ATOM 641 N N . THR A 1 86 ? -14.324 41.818 5.790 1.00 76.69 86 THR A N 1
ATOM 642 C CA . THR A 1 86 ? -13.382 41.064 4.955 1.00 76.69 86 THR A CA 1
ATOM 643 C C . THR A 1 86 ? -13.139 41.821 3.644 1.00 76.69 86 THR A C 1
ATOM 645 O O . THR A 1 86 ? -14.116 42.110 2.947 1.00 76.69 86 THR A O 1
ATOM 648 N N . PRO A 1 87 ? -11.879 42.155 3.304 1.00 82.88 87 PRO A N 1
ATOM 649 C CA . PRO A 1 87 ? -11.570 42.848 2.062 1.00 82.88 87 PRO A CA 1
ATOM 650 C C . PRO A 1 87 ? -12.028 42.050 0.843 1.00 82.88 87 PRO A C 1
ATOM 652 O O . PRO A 1 87 ? -11.931 40.822 0.825 1.00 82.88 87 PRO A O 1
ATOM 655 N N . TYR A 1 88 ? -12.480 42.750 -0.189 1.00 81.25 88 TYR A N 1
ATOM 656 C CA . TYR A 1 88 ? -12.901 42.144 -1.450 1.00 81.25 88 TYR A CA 1
ATOM 657 C C . TYR A 1 88 ? -12.383 42.956 -2.633 1.00 81.25 88 TYR A C 1
ATOM 659 O O . TYR A 1 88 ? -12.097 44.141 -2.493 1.00 81.25 88 TYR A O 1
ATOM 667 N N . ALA A 1 89 ? -12.221 42.317 -3.789 1.00 84.31 89 ALA A N 1
ATOM 668 C CA . ALA A 1 89 ? -11.782 42.995 -5.002 1.00 84.31 89 ALA A CA 1
ATOM 669 C C . ALA A 1 89 ? -12.983 43.399 -5.867 1.00 84.31 89 ALA A C 1
ATOM 671 O O . ALA A 1 89 ? -13.948 42.640 -5.992 1.00 84.31 89 ALA A O 1
ATOM 672 N N . ILE A 1 90 ? -12.896 44.580 -6.477 1.00 85.75 90 ILE A N 1
ATOM 673 C CA . ILE A 1 90 ? -13.842 45.090 -7.473 1.00 85.75 90 ILE A CA 1
ATOM 674 C C . ILE A 1 90 ? -13.107 45.490 -8.753 1.00 85.75 90 ILE A C 1
ATOM 676 O O . ILE A 1 90 ? -11.924 45.840 -8.731 1.00 85.75 90 ILE A O 1
ATOM 680 N N . THR A 1 91 ? -13.832 45.482 -9.867 1.00 86.75 91 THR A N 1
ATOM 681 C CA . THR A 1 91 ? -13.450 46.198 -11.090 1.00 86.75 91 THR A CA 1
ATOM 682 C C . THR A 1 91 ? -14.244 47.499 -11.161 1.00 86.75 91 THR A C 1
ATOM 684 O O . THR A 1 91 ? -15.384 47.563 -10.701 1.00 86.75 91 THR A O 1
ATOM 687 N N . VAL A 1 92 ? -13.639 48.546 -11.715 1.00 87.44 92 VAL A N 1
ATOM 688 C CA . VAL A 1 92 ? -14.275 49.855 -11.906 1.00 87.44 92 VAL A CA 1
ATOM 689 C C . VAL A 1 92 ? -14.262 50.147 -13.406 1.00 87.44 92 VAL A C 1
ATOM 691 O O . VAL A 1 92 ? -13.308 50.743 -13.889 1.00 87.44 92 VAL A O 1
ATOM 694 N N . PRO A 1 93 ? -15.245 49.672 -14.186 1.00 86.88 93 PRO A N 1
ATOM 695 C CA . PRO A 1 93 ? -15.264 49.918 -15.625 1.00 86.88 93 PRO A CA 1
ATOM 696 C C . PRO A 1 93 ? -15.632 51.373 -15.933 1.00 86.88 93 PRO A C 1
ATOM 698 O O . PRO A 1 93 ? -16.376 51.990 -15.162 1.00 86.88 93 PRO A O 1
ATOM 701 N N . ALA A 1 94 ? -15.175 51.909 -17.060 1.00 85.12 94 ALA A N 1
ATOM 702 C CA . ALA A 1 94 ? -15.522 53.251 -17.512 1.00 85.12 94 ALA A CA 1
ATOM 703 C C . ALA A 1 94 ? -17.041 53.420 -17.712 1.00 85.12 94 ALA A C 1
ATOM 705 O O . ALA A 1 94 ? -17.749 52.493 -18.115 1.00 85.12 94 ALA A O 1
ATOM 706 N N . GLY A 1 95 ? -17.565 54.608 -17.402 1.00 85.06 95 GLY A N 1
ATOM 707 C CA . GLY A 1 95 ? -18.973 54.947 -17.619 1.00 85.06 95 GLY A CA 1
ATOM 708 C C . GLY A 1 95 ? -19.441 56.170 -16.830 1.00 85.06 95 GLY A C 1
ATOM 709 O O . GLY A 1 95 ? -18.879 56.489 -15.787 1.00 85.06 95 GLY A O 1
ATOM 710 N N . ASP A 1 96 ? -20.512 56.806 -17.310 1.00 84.69 96 ASP A N 1
ATOM 711 C CA . ASP A 1 96 ? -20.996 58.102 -16.799 1.00 84.69 96 ASP A CA 1
ATOM 712 C C . ASP A 1 96 ? -21.905 57.999 -15.558 1.00 84.69 96 ASP A C 1
ATOM 714 O O . ASP A 1 96 ? -22.232 59.001 -14.926 1.00 84.69 96 ASP A O 1
ATOM 718 N N . VAL A 1 97 ? -22.354 56.789 -15.201 1.00 89.06 97 VAL A N 1
ATOM 719 C CA . VAL A 1 97 ? -23.233 56.556 -14.040 1.00 89.06 97 VAL A CA 1
ATOM 720 C C . VAL A 1 97 ? -22.399 56.114 -12.834 1.00 89.06 97 VAL A C 1
ATOM 722 O O . VAL A 1 97 ? -21.607 55.175 -12.989 1.00 89.06 97 VAL A O 1
ATOM 725 N N . PRO A 1 98 ? -22.601 56.687 -11.628 1.00 90.50 98 PRO A N 1
ATOM 726 C CA . PRO A 1 98 ? -21.882 56.264 -10.432 1.00 90.50 98 PRO A CA 1
ATOM 727 C C . PRO A 1 98 ? -21.996 54.760 -10.175 1.00 90.50 98 PRO A C 1
ATOM 729 O O . PRO A 1 98 ? -23.082 54.178 -10.235 1.00 90.50 98 PRO A O 1
ATOM 732 N N . LEU A 1 99 ? -20.863 54.126 -9.891 1.00 91.12 99 LEU A N 1
ATOM 733 C CA . LEU A 1 99 ? -20.785 52.708 -9.578 1.00 91.12 99 LEU A CA 1
ATOM 734 C C . LEU A 1 99 ? -21.091 52.496 -8.090 1.00 91.12 99 LEU A C 1
ATOM 736 O O . LEU A 1 99 ? -20.344 52.948 -7.225 1.00 91.12 99 LEU A O 1
ATOM 740 N N . ARG A 1 100 ? -22.192 51.811 -7.776 1.00 90.19 100 ARG A N 1
ATOM 741 C CA . ARG A 1 100 ? -22.617 51.554 -6.393 1.00 90.19 100 ARG A CA 1
ATOM 742 C C . ARG A 1 100 ? -21.966 50.289 -5.848 1.00 90.19 100 ARG A C 1
ATOM 744 O O . ARG A 1 100 ? -22.202 49.215 -6.386 1.00 90.19 100 ARG A O 1
ATOM 751 N N . LEU A 1 101 ? -21.234 50.383 -4.738 1.00 87.06 101 LEU A N 1
ATOM 752 C CA . LEU A 1 101 ? -20.579 49.231 -4.100 1.00 87.06 101 LEU A CA 1
ATOM 753 C C . LEU A 1 101 ? -21.553 48.113 -3.707 1.00 87.06 101 LEU A C 1
ATOM 755 O O . LEU A 1 101 ? -21.206 46.942 -3.812 1.00 87.06 101 LEU A O 1
ATOM 759 N N . ALA A 1 102 ? -22.773 48.465 -3.289 1.00 82.00 102 ALA A N 1
ATOM 760 C CA . ALA A 1 102 ? -23.799 47.492 -2.911 1.00 82.00 102 ALA A CA 1
ATOM 761 C C . ALA A 1 102 ? -24.268 46.613 -4.087 1.00 82.00 102 ALA A C 1
ATOM 763 O O . ALA A 1 102 ? -24.720 45.493 -3.861 1.00 82.00 102 ALA A O 1
ATOM 764 N N . ASP A 1 103 ? -24.130 47.106 -5.321 1.00 79.69 103 ASP A N 1
ATOM 765 C CA . ASP A 1 103 ? -24.601 46.428 -6.531 1.00 79.69 103 ASP A CA 1
ATOM 766 C C . ASP A 1 103 ? -23.495 45.581 -7.191 1.00 79.69 103 ASP A C 1
ATOM 768 O O . ASP A 1 103 ? -23.750 44.851 -8.150 1.00 79.69 103 ASP A O 1
ATOM 772 N N . ILE A 1 104 ? -22.257 45.650 -6.684 1.00 76.62 104 ILE A N 1
ATOM 773 C CA . ILE A 1 104 ? -21.128 44.878 -7.209 1.00 76.62 104 ILE A CA 1
ATOM 774 C C . ILE A 1 104 ? -21.063 43.526 -6.496 1.00 76.62 104 ILE A C 1
ATOM 776 O O . ILE A 1 104 ? -20.869 43.450 -5.282 1.00 76.62 104 ILE A O 1
ATOM 780 N N . ALA A 1 105 ? -21.150 42.437 -7.263 1.00 59.72 105 ALA A N 1
ATOM 781 C CA . ALA A 1 105 ? -20.853 41.100 -6.758 1.00 59.72 105 ALA A CA 1
ATOM 782 C C . ALA A 1 105 ? -19.354 41.011 -6.379 1.00 59.72 105 ALA A C 1
ATOM 784 O O . ALA A 1 105 ? -18.507 41.196 -7.258 1.00 59.72 105 ALA A O 1
ATOM 785 N N . PRO A 1 106 ? -18.988 40.736 -5.110 1.00 60.28 106 PRO A N 1
ATOM 786 C CA . PRO A 1 106 ? -17.588 40.663 -4.699 1.00 60.28 106 PRO A CA 1
ATOM 787 C C . PRO A 1 106 ? -16.848 39.559 -5.461 1.00 60.28 106 PRO A C 1
ATOM 789 O O . PRO A 1 106 ? -17.323 38.420 -5.506 1.00 60.28 106 PRO A O 1
ATOM 792 N N . VAL A 1 107 ? -15.660 39.849 -6.003 1.00 57.06 107 VAL A N 1
ATOM 793 C CA . VAL A 1 107 ? -14.787 38.793 -6.536 1.00 57.06 107 VAL A CA 1
ATOM 794 C C . VAL A 1 107 ? -14.231 38.013 -5.337 1.00 57.06 107 VAL A C 1
ATOM 796 O O . VAL A 1 107 ? -13.360 38.486 -4.607 1.00 57.06 107 VAL A O 1
ATOM 799 N N . SER A 1 108 ? -14.825 36.852 -5.066 1.00 49.22 108 SER A N 1
ATOM 800 C CA . SER A 1 108 ? -14.454 35.957 -3.962 1.00 49.22 108 SER A CA 1
ATOM 801 C C . SER A 1 108 ? -13.021 35.418 -4.130 1.00 49.22 108 SER A C 1
ATOM 803 O O . SER A 1 108 ? -12.623 35.117 -5.254 1.00 49.22 108 SER A O 1
ATOM 805 N N . PRO A 1 109 ? -12.285 35.137 -3.042 1.00 49.72 109 PRO A N 1
ATOM 806 C CA . PRO A 1 109 ? -11.674 36.077 -2.104 1.00 49.72 109 PRO A CA 1
ATOM 807 C C . PRO A 1 109 ? -10.142 36.167 -2.298 1.00 49.72 109 PRO A C 1
ATOM 809 O O . PRO A 1 109 ? -9.461 35.161 -2.495 1.00 49.72 109 PRO A O 1
ATOM 812 N N . VAL A 1 110 ? -9.572 37.374 -2.177 1.00 45.22 110 VAL A N 1
ATOM 813 C CA . VAL A 1 110 ? -8.114 37.596 -2.205 1.00 45.22 110 VAL A CA 1
ATOM 814 C C . VAL A 1 110 ? -7.509 37.158 -0.870 1.00 45.22 110 VAL A C 1
ATOM 816 O O . VAL A 1 110 ? -7.608 37.882 0.114 1.00 45.22 110 VAL A O 1
ATOM 819 N N . GLY A 1 111 ? -6.894 35.972 -0.878 1.00 49.66 111 GLY A N 1
ATOM 820 C CA . GLY A 1 111 ? -5.794 35.540 -0.006 1.00 49.66 111 GLY A CA 1
ATOM 821 C C . GLY A 1 111 ? -5.993 35.717 1.499 1.00 49.66 111 GLY A C 1
ATOM 822 O O . GLY A 1 111 ? -5.817 36.807 2.041 1.00 49.66 111 GLY A O 1
ATOM 823 N N . ALA A 1 112 ? -6.258 34.608 2.192 1.00 43.41 112 ALA A N 1
ATOM 824 C CA . ALA A 1 112 ? -6.117 34.517 3.639 1.00 43.41 112 ALA A CA 1
ATOM 825 C C . ALA A 1 112 ? -4.770 35.115 4.086 1.00 43.41 112 ALA A C 1
ATOM 827 O O . ALA A 1 112 ? -3.710 34.754 3.575 1.00 43.41 112 ALA A O 1
ATOM 828 N N . VAL A 1 113 ? -4.812 36.048 5.036 1.00 41.62 113 VAL A N 1
ATOM 829 C CA . VAL A 1 113 ? -3.610 36.579 5.681 1.00 41.62 113 VAL A CA 1
ATOM 830 C C . VAL A 1 113 ? -3.119 35.517 6.664 1.00 41.62 113 VAL A C 1
ATOM 832 O O . VAL A 1 113 ? -3.467 35.549 7.843 1.00 41.62 113 VAL A O 1
ATOM 835 N N . GLU A 1 114 ? -2.340 34.546 6.194 1.00 50.50 114 GLU A N 1
ATOM 836 C CA . GLU A 1 114 ? -1.589 33.678 7.100 1.00 50.50 114 GLU A CA 1
ATOM 837 C C . GLU A 1 114 ? -0.434 34.473 7.721 1.00 50.50 114 GLU A C 1
ATOM 839 O O . GLU A 1 114 ? 0.401 35.071 7.037 1.00 50.50 114 GLU A O 1
ATOM 844 N N . ARG A 1 115 ? -0.385 34.500 9.056 1.00 49.19 115 ARG A N 1
ATOM 845 C CA . ARG A 1 115 ? 0.768 35.008 9.805 1.00 49.19 115 ARG A CA 1
ATOM 846 C C . ARG A 1 115 ? 1.903 33.991 9.689 1.00 49.19 115 ARG A C 1
ATOM 848 O O . ARG A 1 115 ? 2.048 33.142 10.558 1.00 49.19 115 ARG A O 1
ATOM 855 N N . VAL A 1 116 ? 2.721 34.090 8.645 1.00 56.31 116 VAL A N 1
ATOM 856 C CA . VAL A 1 116 ? 3.958 33.301 8.552 1.00 56.31 116 VAL A CA 1
ATOM 857 C C . VAL A 1 116 ? 5.027 33.955 9.427 1.00 56.31 116 VAL A C 1
ATOM 859 O O . VAL A 1 116 ? 5.384 35.122 9.232 1.00 56.31 116 VAL A O 1
ATOM 862 N N . VAL A 1 117 ? 5.533 33.216 10.413 1.00 58.78 117 VAL A N 1
ATOM 863 C CA . VAL A 1 117 ? 6.697 33.621 11.208 1.00 58.78 117 VAL A CA 1
ATOM 864 C C . VAL A 1 117 ? 7.922 33.583 10.291 1.00 58.78 117 VAL A C 1
ATOM 866 O O . VAL A 1 117 ? 8.320 32.523 9.830 1.00 58.78 117 VAL A O 1
ATOM 869 N N . ARG A 1 118 ? 8.501 34.748 9.975 1.00 61.34 118 ARG A N 1
ATOM 870 C CA . ARG A 1 118 ? 9.646 34.854 9.043 1.00 61.34 118 ARG A CA 1
ATOM 871 C C . ARG A 1 118 ? 10.989 34.521 9.697 1.00 61.34 118 ARG A C 1
ATOM 873 O O . ARG A 1 118 ? 11.940 34.181 8.998 1.00 61.34 118 ARG A O 1
ATOM 880 N N . SER A 1 119 ? 11.057 34.665 11.016 1.00 67.06 119 SER A N 1
ATOM 881 C CA . SER A 1 119 ? 12.154 34.228 11.875 1.00 67.06 119 SER A CA 1
ATOM 882 C C . SER A 1 119 ? 11.741 34.321 13.347 1.00 67.06 119 SER A C 1
ATOM 884 O O . SER A 1 119 ? 10.870 35.118 13.705 1.00 67.06 119 SER A O 1
ATOM 886 N N . VAL A 1 120 ? 12.384 33.530 14.206 1.00 61.34 120 VAL A N 1
ATOM 887 C CA . VAL A 1 120 ? 12.346 33.683 15.671 1.00 61.34 120 VAL A CA 1
ATOM 888 C C . VAL A 1 120 ? 13.785 33.892 16.131 1.00 61.34 120 VAL A C 1
ATOM 890 O O . VAL A 1 120 ? 14.661 33.108 15.785 1.00 61.34 120 VAL A O 1
ATOM 893 N N . GLY A 1 121 ? 14.067 34.992 16.836 1.00 66.50 121 GLY A N 1
ATOM 894 C CA . GLY A 1 121 ? 15.428 35.288 17.315 1.00 66.50 121 GLY A CA 1
ATOM 895 C C . GLY A 1 121 ? 16.478 35.489 16.210 1.00 66.50 121 GLY A C 1
ATOM 896 O O . GLY A 1 121 ? 17.659 35.274 16.451 1.00 66.50 121 GLY A O 1
ATOM 897 N N . GLY A 1 122 ? 16.065 35.873 14.995 1.00 69.56 122 GLY A N 1
ATOM 898 C CA . GLY A 1 122 ? 16.958 36.031 13.838 1.00 69.56 122 GLY A CA 1
ATOM 899 C C . GLY A 1 122 ? 17.195 34.750 13.029 1.00 69.56 122 GLY A C 1
ATOM 900 O O . GLY A 1 122 ? 17.791 34.826 11.958 1.00 69.56 122 GLY A O 1
ATOM 901 N N . ILE A 1 123 ? 16.677 33.605 13.481 1.00 69.44 123 ILE A N 1
ATOM 902 C CA . ILE A 1 123 ? 16.807 32.315 12.797 1.00 69.44 123 ILE A CA 1
ATOM 903 C C . ILE A 1 123 ? 15.590 32.096 11.907 1.00 69.44 123 ILE A C 1
ATOM 905 O O . ILE A 1 123 ? 14.448 32.228 12.357 1.00 69.44 123 ILE A O 1
ATOM 909 N N . GLN A 1 124 ? 15.834 31.827 10.626 1.00 77.06 124 GLN A N 1
ATOM 910 C CA . GLN A 1 124 ? 14.770 31.576 9.660 1.00 77.06 124 GLN A CA 1
ATOM 911 C C . GLN A 1 124 ? 14.244 30.140 9.777 1.00 77.06 124 GLN A C 1
ATOM 913 O O . GLN A 1 124 ? 15.003 29.253 10.169 1.00 77.06 124 GLN A O 1
ATOM 918 N N . PRO A 1 125 ? 12.968 29.903 9.429 1.00 74.25 125 PRO A N 1
ATOM 919 C CA . PRO A 1 125 ? 12.440 28.553 9.311 1.00 74.25 125 PRO A CA 1
ATOM 920 C C . PRO A 1 125 ? 13.243 27.735 8.295 1.00 74.25 125 PRO A C 1
ATOM 922 O O . PRO A 1 125 ? 13.654 28.263 7.258 1.00 74.25 125 PRO A O 1
ATOM 925 N N . ASN A 1 126 ? 13.456 26.458 8.592 1.00 74.69 126 ASN A N 1
ATOM 926 C CA . ASN A 1 126 ? 14.055 25.496 7.677 1.00 74.69 126 ASN A CA 1
ATOM 927 C C . ASN A 1 126 ? 13.089 25.149 6.524 1.00 74.69 126 ASN A C 1
ATOM 929 O O . ASN A 1 126 ? 11.982 25.683 6.422 1.00 74.69 126 ASN A O 1
ATOM 933 N N . GLU A 1 127 ? 13.506 24.244 5.639 1.00 64.81 127 GLU A N 1
ATOM 934 C CA . GLU A 1 127 ? 12.758 23.876 4.427 1.00 64.81 127 GLU A CA 1
ATOM 935 C C . GLU A 1 127 ? 11.363 23.279 4.703 1.00 64.81 127 GLU A C 1
ATOM 937 O O . GLU A 1 127 ? 10.497 23.332 3.831 1.00 64.81 127 GLU A O 1
ATOM 942 N N . THR A 1 128 ? 11.115 22.759 5.912 1.00 67.94 128 THR A N 1
ATOM 943 C CA . THR A 1 128 ? 9.802 22.264 6.362 1.00 67.94 128 THR A CA 1
ATOM 944 C C . THR A 1 128 ? 8.981 23.297 7.139 1.00 67.94 128 THR A C 1
ATOM 946 O O . THR A 1 128 ? 7.819 23.034 7.444 1.00 67.94 128 THR A O 1
ATOM 949 N N . GLY A 1 129 ? 9.528 24.488 7.401 1.00 64.81 129 GLY A N 1
ATOM 950 C CA . GLY A 1 129 ? 8.844 25.581 8.098 1.00 64.81 129 GLY A CA 1
ATOM 951 C C . GLY A 1 129 ? 9.076 25.630 9.611 1.00 64.81 129 GLY A C 1
ATOM 952 O O . GLY A 1 129 ? 8.480 26.478 10.278 1.00 64.81 129 GLY A O 1
ATOM 953 N N . ASP A 1 130 ? 9.962 24.792 10.152 1.00 69.44 130 ASP A N 1
ATOM 954 C CA . ASP A 1 130 ? 10.310 24.790 11.574 1.00 69.44 130 ASP A CA 1
ATOM 955 C C . ASP A 1 130 ? 11.469 25.751 11.853 1.00 69.44 130 ASP A C 1
ATOM 957 O O . ASP A 1 130 ? 12.443 25.807 11.104 1.00 69.44 130 ASP A O 1
ATOM 961 N N . VAL A 1 131 ? 11.406 26.503 12.954 1.00 72.88 131 VAL A N 1
ATOM 962 C CA . VAL A 1 131 ? 12.542 27.310 13.427 1.00 72.88 131 VAL A CA 1
ATOM 963 C C . VAL A 1 131 ? 13.241 26.547 14.546 1.00 72.88 131 VAL A C 1
ATOM 965 O O . VAL A 1 131 ? 12.810 26.595 15.698 1.00 72.88 131 VAL A O 1
ATOM 968 N N . GLU A 1 132 ? 14.320 25.842 14.216 1.00 69.44 132 GLU A N 1
ATOM 969 C CA . GLU A 1 132 ? 15.191 25.229 15.219 1.00 69.44 132 GLU A CA 1
ATOM 970 C C . GLU A 1 132 ? 16.048 26.315 15.872 1.00 69.44 132 GLU A C 1
ATOM 972 O O . GLU A 1 132 ? 16.893 26.929 15.225 1.00 69.44 132 GLU A O 1
ATOM 977 N N . ILE A 1 133 ? 15.813 26.575 17.158 1.00 67.94 133 ILE A N 1
ATOM 978 C CA . ILE A 1 133 ? 16.637 27.481 17.958 1.00 67.94 133 ILE A CA 1
ATOM 979 C C . ILE A 1 133 ? 17.768 26.630 18.554 1.00 67.94 133 ILE A C 1
ATOM 981 O O . ILE A 1 133 ? 17.488 25.833 19.454 1.00 67.94 133 ILE A O 1
ATOM 985 N N . PRO A 1 134 ? 19.025 26.751 18.077 1.00 62.25 134 PRO A N 1
ATOM 986 C CA . PRO A 1 134 ? 20.158 26.095 18.709 1.00 62.25 134 PRO A CA 1
ATOM 987 C C . PRO A 1 134 ? 20.245 26.628 20.133 1.00 62.25 134 PRO A C 1
ATOM 989 O O . PRO A 1 134 ? 20.067 27.832 20.327 1.00 62.25 134 PRO A O 1
ATOM 992 N N . GLU A 1 135 ? 20.445 25.724 21.095 1.00 57.31 135 GLU A N 1
ATOM 993 C CA . GLU A 1 135 ? 20.478 25.973 22.539 1.00 57.31 135 GLU A CA 1
ATOM 994 C C . GLU A 1 135 ? 20.809 27.428 22.889 1.00 57.31 135 GLU A C 1
ATOM 996 O O . GLU A 1 135 ? 21.856 27.943 22.495 1.00 57.31 135 GLU A O 1
ATOM 1001 N N . LEU A 1 136 ? 19.912 28.085 23.635 1.00 52.53 136 LEU A N 1
ATOM 1002 C CA . LEU A 1 136 ? 20.151 29.391 24.245 1.00 52.53 136 LEU A CA 1
ATOM 1003 C C . LEU A 1 136 ? 21.400 29.304 25.136 1.00 52.53 136 LEU A C 1
ATOM 1005 O O . LEU A 1 136 ? 21.307 29.128 26.350 1.00 52.53 136 LEU A O 1
ATOM 1009 N N . SER A 1 137 ? 22.584 29.455 24.549 1.00 52.09 137 SER A N 1
ATOM 1010 C CA . SER A 1 137 ? 23.846 29.608 25.256 1.00 52.09 137 SER A CA 1
ATOM 1011 C C . SER A 1 137 ? 23.848 31.006 25.876 1.00 52.09 137 SER A C 1
ATOM 1013 O O . SER A 1 137 ? 24.427 31.946 25.333 1.00 52.09 137 SER A O 1
ATOM 1015 N N . GLY A 1 138 ? 23.089 31.168 26.960 1.00 52.34 138 GLY A N 1
ATOM 1016 C CA . GLY A 1 138 ? 22.898 32.442 27.655 1.00 52.34 138 GLY A CA 1
ATOM 1017 C C . GLY A 1 138 ? 21.451 32.826 27.977 1.00 52.34 138 GLY A C 1
ATOM 1018 O O . GLY A 1 138 ? 21.212 33.983 28.313 1.00 52.34 138 GLY A O 1
ATOM 1019 N N . GLY A 1 139 ? 20.481 31.909 27.894 1.00 43.75 139 GLY A N 1
ATOM 1020 C CA . GLY A 1 139 ? 19.167 32.096 28.521 1.00 43.75 139 GLY A CA 1
ATOM 1021 C C . GLY A 1 139 ? 19.230 31.625 29.970 1.00 43.75 139 GLY A C 1
ATOM 1022 O O . GLY A 1 139 ? 19.490 30.450 30.199 1.00 43.75 139 GLY A O 1
ATOM 1023 N N . GLY A 1 140 ? 19.063 32.540 30.928 1.00 50.56 140 GLY A N 1
ATOM 1024 C CA . GLY A 1 140 ? 19.274 32.307 32.359 1.00 50.56 140 GLY A CA 1
ATOM 1025 C C . GLY A 1 140 ? 18.683 30.996 32.879 1.00 50.56 140 GLY A C 1
ATOM 1026 O O . GLY A 1 140 ? 17.545 30.642 32.574 1.00 50.56 140 GLY A O 1
ATOM 1027 N N . THR A 1 141 ? 19.475 30.293 33.689 1.00 45.91 141 THR A N 1
ATOM 1028 C CA . THR A 1 141 ? 19.007 29.208 34.550 1.00 45.91 141 THR A CA 1
ATOM 1029 C C . THR A 1 141 ? 17.720 29.639 35.242 1.00 45.91 141 THR A C 1
ATOM 1031 O O . THR A 1 141 ? 17.666 30.735 35.800 1.00 45.91 141 THR A O 1
ATOM 1034 N N . VAL A 1 142 ? 16.692 28.789 35.236 1.00 55.25 142 VAL A N 1
ATOM 1035 C CA . VAL A 1 142 ? 15.621 28.904 36.229 1.00 55.25 142 VAL A CA 1
ATOM 1036 C C . VAL A 1 142 ? 16.317 28.741 37.573 1.00 55.25 142 VAL A C 1
ATOM 1038 O O . VAL A 1 142 ? 16.682 27.632 37.945 1.00 55.25 142 VAL A O 1
ATOM 1041 N N . GLU A 1 143 ? 16.614 29.858 38.238 1.00 53.16 143 GLU A N 1
ATOM 1042 C CA . GLU A 1 143 ? 17.446 29.840 39.443 1.00 53.16 143 GLU A CA 1
ATOM 1043 C C . GLU A 1 143 ? 16.765 29.069 40.569 1.00 53.16 143 GLU A C 1
ATOM 1045 O O . GLU A 1 143 ? 17.451 28.647 41.490 1.00 53.16 143 GLU A O 1
ATOM 1050 N N . SER A 1 144 ? 15.444 28.865 40.494 1.00 54.09 144 SER A N 1
ATOM 1051 C CA . SER A 1 144 ? 14.709 28.029 41.427 1.00 54.09 144 SER A CA 1
ATOM 1052 C C . SER A 1 144 ? 13.280 27.728 40.967 1.00 54.09 144 SER A C 1
ATOM 1054 O O . SER A 1 144 ? 12.608 28.612 40.434 1.00 54.09 144 SER A O 1
ATOM 1056 N N . VAL A 1 145 ? 12.787 26.514 41.232 1.00 56.84 145 VAL A N 1
ATOM 1057 C CA . VAL A 1 145 ? 11.352 26.162 41.121 1.00 56.84 145 VAL A CA 1
ATOM 1058 C C . VAL A 1 145 ? 10.714 25.976 42.514 1.00 56.84 145 VAL A C 1
ATOM 1060 O O . VAL A 1 145 ? 9.493 25.920 42.636 1.00 56.84 145 VAL A O 1
ATOM 1063 N N . ASP A 1 146 ? 11.523 25.941 43.581 1.00 59.53 146 ASP A N 1
ATOM 1064 C CA . ASP A 1 146 ? 11.131 25.549 44.945 1.00 59.53 146 ASP A CA 1
ATOM 1065 C C . ASP A 1 146 ? 11.837 26.335 46.082 1.00 59.53 146 ASP A C 1
ATOM 1067 O O . ASP A 1 146 ? 11.690 26.011 47.259 1.00 59.53 146 ASP A O 1
ATOM 1071 N N . GLY A 1 147 ? 12.593 27.386 45.758 1.00 58.28 147 GLY A N 1
ATOM 1072 C CA . GLY A 1 147 ? 13.380 28.199 46.693 1.00 58.28 147 GLY A CA 1
ATOM 1073 C C . GLY A 1 147 ? 14.864 27.822 46.827 1.00 58.28 147 GLY A C 1
ATOM 1074 O O . GLY A 1 147 ? 15.590 28.527 47.529 1.00 58.28 147 GLY A O 1
ATOM 1075 N N . ARG A 1 148 ? 15.356 26.759 46.176 1.00 55.53 148 ARG A N 1
ATOM 1076 C CA . ARG A 1 148 ? 16.789 26.405 46.155 1.00 55.53 148 ARG A CA 1
ATOM 1077 C C . ARG A 1 148 ? 17.493 26.999 44.931 1.00 55.53 148 ARG A C 1
ATOM 1079 O O . ARG A 1 148 ? 16.987 26.865 43.824 1.00 55.53 148 ARG A O 1
ATOM 1086 N N . THR A 1 149 ? 18.639 27.656 45.137 1.00 46.59 149 THR A N 1
ATOM 1087 C CA . THR A 1 149 ? 19.481 28.255 44.082 1.00 46.59 149 THR A CA 1
ATOM 1088 C C . THR A 1 149 ? 20.550 27.277 43.586 1.00 46.59 149 THR A C 1
ATOM 1090 O O . THR A 1 149 ? 21.400 26.871 44.380 1.00 46.59 149 THR A O 1
ATOM 1093 N N . GLY A 1 150 ? 20.546 26.928 42.294 1.00 62.19 150 GLY A N 1
ATOM 1094 C CA . GLY A 1 150 ? 21.548 26.057 41.655 1.00 62.19 150 GLY A CA 1
ATOM 1095 C C . GLY A 1 150 ? 21.059 25.438 40.337 1.00 62.19 150 GLY A C 1
ATOM 1096 O O . GLY A 1 150 ? 19.894 25.580 39.983 1.00 62.19 150 GLY A O 1
ATOM 1097 N N . ALA A 1 151 ? 21.947 24.775 39.585 1.00 49.66 151 ALA A N 1
ATOM 1098 C CA . ALA A 1 151 ? 21.580 24.095 38.339 1.00 49.66 151 ALA A CA 1
ATOM 1099 C C . ALA A 1 151 ? 20.634 22.911 38.621 1.00 49.66 151 ALA A C 1
ATOM 1101 O O . ALA A 1 151 ? 21.043 21.939 39.251 1.00 49.66 151 ALA A O 1
ATOM 1102 N N . VAL A 1 152 ? 19.390 23.008 38.149 1.00 54.53 152 VAL A N 1
ATOM 1103 C CA . VAL A 1 152 ? 18.335 22.002 38.347 1.00 54.53 152 VAL A CA 1
ATOM 1104 C C . VAL A 1 152 ? 18.585 20.798 37.436 1.00 54.53 152 VAL A C 1
ATOM 1106 O O . VAL A 1 152 ? 18.654 20.943 36.213 1.00 54.53 152 VAL A O 1
ATOM 1109 N N . SER A 1 153 ? 18.716 19.606 38.020 1.00 58.16 153 SER A N 1
ATOM 1110 C CA . SER A 1 153 ? 18.828 18.335 37.289 1.00 58.16 153 SER A CA 1
ATOM 1111 C C . SER A 1 153 ? 17.497 17.584 37.361 1.00 58.16 153 SER A C 1
ATOM 1113 O O . SER A 1 153 ? 16.763 17.705 38.334 1.00 58.16 153 SER A O 1
ATOM 1115 N N . LEU A 1 154 ? 17.176 16.741 36.373 1.00 56.94 154 LEU A N 1
ATOM 1116 C CA . LEU A 1 154 ? 15.942 15.929 36.363 1.00 56.94 154 LEU A CA 1
ATOM 1117 C C . LEU A 1 154 ? 15.805 14.974 37.574 1.00 56.94 154 LEU A C 1
ATOM 1119 O O . LEU A 1 154 ? 14.736 14.399 37.778 1.00 56.94 154 LEU A O 1
ATOM 1123 N N . GLY A 1 155 ? 16.861 14.811 38.380 1.00 57.00 155 GLY A N 1
ATOM 1124 C CA . GLY A 1 155 ? 16.820 14.122 39.673 1.00 57.00 155 GLY A CA 1
ATOM 1125 C C . GLY A 1 155 ? 16.054 14.875 40.770 1.00 57.00 155 GLY A C 1
ATOM 1126 O O . GLY A 1 155 ? 15.530 14.228 41.668 1.00 57.00 155 GLY A O 1
ATOM 1127 N N . ASP A 1 156 ? 15.893 16.197 40.659 1.00 56.81 156 ASP A N 1
ATOM 1128 C CA . ASP A 1 156 ? 15.192 17.028 41.653 1.00 56.81 156 ASP A CA 1
ATOM 1129 C C . ASP A 1 156 ? 13.666 16.803 41.660 1.00 56.81 156 ASP A C 1
ATOM 1131 O O . ASP A 1 156 ? 12.958 17.263 42.554 1.00 56.81 156 ASP A O 1
ATOM 1135 N N . LEU A 1 157 ? 13.138 16.067 40.672 1.00 57.31 157 LEU A N 1
ATOM 1136 C CA . LEU A 1 157 ? 11.717 15.720 40.586 1.00 57.31 157 LEU A CA 1
ATOM 1137 C C . LEU A 1 157 ? 11.335 14.509 41.458 1.00 57.31 157 LEU A C 1
ATOM 1139 O O . LEU A 1 157 ? 10.149 14.265 41.682 1.00 57.31 157 LEU A O 1
ATOM 1143 N N . TYR A 1 158 ? 12.317 13.753 41.957 1.00 59.75 158 TYR A N 1
ATOM 1144 C CA . TYR A 1 158 ? 12.099 12.613 42.841 1.00 59.75 158 TYR A CA 1
ATOM 1145 C C . TYR A 1 158 ? 12.735 12.899 44.197 1.00 59.75 158 TYR A C 1
ATOM 1147 O O . TYR A 1 158 ? 13.948 13.027 44.308 1.00 59.75 158 TYR A O 1
ATOM 1155 N N . VAL A 1 159 ? 11.899 12.982 45.235 1.00 62.16 159 VAL A N 1
ATOM 1156 C CA . VAL A 1 159 ? 12.345 13.095 46.629 1.00 62.16 159 VAL A CA 1
ATOM 1157 C C . VAL A 1 159 ? 13.408 12.029 46.903 1.00 62.16 159 VAL A C 1
ATOM 1159 O O . VAL A 1 159 ? 13.132 10.840 46.726 1.00 62.16 159 VAL A O 1
ATOM 1162 N N . ASP A 1 160 ? 14.596 12.446 47.354 1.00 70.25 160 ASP A N 1
ATOM 1163 C CA . ASP A 1 160 ? 15.643 11.529 47.798 1.00 70.25 160 ASP A CA 1
ATOM 1164 C C . ASP A 1 160 ? 15.064 10.657 48.932 1.00 70.25 160 ASP A C 1
ATOM 1166 O O . ASP A 1 160 ? 14.664 11.185 49.980 1.00 70.25 160 ASP A O 1
ATOM 1170 N N . PRO A 1 161 ? 14.979 9.324 48.760 1.00 72.88 161 PRO A N 1
ATOM 1171 C CA . PRO A 1 161 ? 14.423 8.431 49.774 1.00 72.88 161 PRO A CA 1
ATOM 1172 C C . PRO A 1 161 ? 15.127 8.558 51.132 1.00 72.88 161 PRO A C 1
ATOM 1174 O O . PRO A 1 161 ? 14.521 8.290 52.169 1.00 72.88 161 PRO A O 1
ATOM 1177 N N . THR A 1 162 ? 16.385 8.999 51.135 1.00 77.12 162 THR A N 1
ATOM 1178 C CA . THR A 1 162 ? 17.210 9.247 52.320 1.00 77.12 162 THR A CA 1
ATOM 1179 C C . THR A 1 162 ? 16.793 10.526 53.041 1.00 77.12 162 THR A C 1
ATOM 1181 O O . THR A 1 162 ? 16.706 10.533 54.272 1.00 77.12 162 THR A O 1
ATOM 1184 N N . GLU A 1 163 ? 16.471 11.596 52.306 1.00 76.44 163 GLU A N 1
ATOM 1185 C CA . GLU A 1 163 ? 15.921 12.828 52.888 1.00 76.44 163 GLU A CA 1
ATOM 1186 C C . GLU A 1 163 ? 14.524 12.576 53.463 1.00 76.44 163 GLU A C 1
ATOM 1188 O O . GLU A 1 163 ? 14.231 12.988 54.589 1.00 76.44 163 GLU A O 1
ATOM 1193 N N . LEU A 1 164 ? 13.690 11.816 52.743 1.00 76.94 164 LEU A N 1
ATOM 1194 C CA . LEU A 1 164 ? 12.377 11.400 53.233 1.00 76.94 164 LEU A CA 1
ATOM 1195 C C . LEU A 1 164 ? 12.499 10.543 54.499 1.00 76.94 164 LEU A C 1
ATOM 1197 O O . LEU A 1 164 ? 11.814 10.807 55.487 1.00 76.94 164 LEU A O 1
ATOM 1201 N N . ALA A 1 165 ? 13.398 9.555 54.509 1.00 80.31 165 ALA A N 1
ATOM 1202 C CA . ALA A 1 165 ? 13.657 8.719 55.680 1.00 80.31 165 ALA A CA 1
ATOM 1203 C C . ALA A 1 165 ? 14.148 9.544 56.882 1.00 80.31 165 ALA A C 1
ATOM 1205 O O . ALA A 1 165 ? 13.683 9.335 58.004 1.00 80.31 165 ALA A O 1
ATOM 1206 N N . THR A 1 166 ? 15.024 10.525 56.651 1.00 80.75 166 THR A N 1
ATOM 1207 C CA . THR A 1 166 ? 15.530 11.429 57.696 1.00 80.75 166 THR A CA 1
ATOM 1208 C C . THR A 1 166 ? 14.417 12.310 58.266 1.00 80.75 166 THR A C 1
ATOM 1210 O O . THR A 1 166 ? 14.297 12.451 59.484 1.00 80.75 166 THR A O 1
ATOM 1213 N N . ALA A 1 167 ? 13.548 12.858 57.412 1.00 78.12 167 ALA A N 1
ATOM 1214 C CA . ALA A 1 167 ? 12.406 13.655 57.851 1.00 78.12 167 ALA A CA 1
ATOM 1215 C C . ALA A 1 167 ? 11.389 12.820 58.651 1.00 78.12 167 ALA A C 1
ATOM 1217 O O . ALA A 1 167 ? 10.875 13.283 59.675 1.00 78.12 167 ALA A O 1
ATOM 1218 N N . LEU A 1 168 ? 11.124 11.579 58.227 1.00 79.88 168 LEU A N 1
ATOM 1219 C CA . LEU A 1 168 ? 10.215 10.663 58.923 1.00 79.88 168 LEU A CA 1
ATOM 1220 C C . LEU A 1 168 ? 10.769 10.188 60.274 1.00 79.88 168 LEU A C 1
ATOM 1222 O O . LEU A 1 168 ? 9.979 9.966 61.187 1.00 79.88 168 LEU A O 1
ATOM 1226 N N . ALA A 1 169 ? 12.091 10.103 60.446 1.00 79.56 169 ALA A N 1
ATOM 1227 C CA . ALA A 1 169 ? 12.716 9.670 61.701 1.00 79.56 169 ALA A CA 1
ATOM 1228 C C . ALA A 1 169 ? 12.416 10.588 62.905 1.00 79.56 169 ALA A C 1
ATOM 1230 O O . ALA A 1 169 ? 12.533 10.161 64.050 1.00 79.56 169 ALA A O 1
ATOM 1231 N N . THR A 1 170 ? 12.002 11.837 62.663 1.00 77.19 170 THR A N 1
ATOM 1232 C CA . THR A 1 170 ? 11.599 12.786 63.721 1.00 77.19 170 THR A CA 1
ATOM 1233 C C . THR A 1 170 ? 10.107 12.732 64.063 1.00 77.19 170 THR A C 1
ATOM 1235 O O . THR A 1 170 ? 9.656 13.402 64.993 1.00 77.19 170 THR A O 1
ATOM 1238 N N . ARG A 1 171 ? 9.311 11.953 63.320 1.00 80.75 171 ARG A N 1
ATOM 1239 C CA . ARG A 1 171 ? 7.874 11.791 63.560 1.00 80.75 171 ARG A CA 1
ATOM 1240 C C . ARG A 1 171 ? 7.638 10.615 64.507 1.00 80.75 171 ARG A C 1
ATOM 1242 O O . ARG A 1 171 ? 8.280 9.576 64.395 1.00 80.75 171 ARG A O 1
ATOM 1249 N N . ALA A 1 172 ? 6.696 10.770 65.437 1.00 79.12 172 ALA A N 1
ATOM 1250 C CA . ALA A 1 172 ? 6.300 9.678 66.322 1.00 79.12 172 ALA A CA 1
ATOM 1251 C C . ALA A 1 172 ? 5.664 8.529 65.518 1.00 79.12 172 ALA A C 1
ATOM 1253 O O . ALA A 1 172 ? 4.923 8.764 64.561 1.00 79.12 172 ALA A O 1
ATOM 1254 N N . ALA A 1 173 ? 5.944 7.286 65.917 1.00 77.12 173 ALA A N 1
ATOM 1255 C CA . ALA A 1 173 ? 5.374 6.100 65.287 1.00 77.12 173 ALA A CA 1
ATOM 1256 C C . ALA A 1 173 ? 3.840 6.075 65.414 1.00 77.12 173 ALA A C 1
ATOM 1258 O O . ALA A 1 173 ? 3.281 6.533 66.413 1.00 77.12 173 ALA A O 1
ATOM 1259 N N . LEU A 1 174 ? 3.159 5.485 64.423 1.00 73.50 174 LEU A N 1
ATOM 1260 C CA . LEU A 1 174 ? 1.694 5.346 64.410 1.00 73.50 174 LEU A CA 1
ATOM 1261 C C . LEU A 1 174 ? 1.161 4.658 65.681 1.00 73.50 174 LEU A C 1
ATOM 1263 O O . LEU A 1 174 ? 0.090 5.006 66.168 1.00 73.50 174 LEU A O 1
ATOM 1267 N N . ALA A 1 175 ? 1.940 3.728 66.238 1.00 70.94 175 ALA A N 1
ATOM 1268 C CA . ALA A 1 175 ? 1.745 3.191 67.575 1.00 70.94 175 ALA A CA 1
ATOM 1269 C C . ALA A 1 175 ? 2.866 3.698 68.489 1.00 70.94 175 ALA A C 1
ATOM 1271 O O . ALA A 1 175 ? 4.027 3.320 68.335 1.00 70.94 175 ALA A O 1
ATOM 1272 N N . HIS A 1 176 ? 2.512 4.549 69.444 1.00 84.88 176 HIS A N 1
ATOM 1273 C CA . HIS A 1 176 ? 3.395 4.982 70.520 1.00 84.88 176 HIS A CA 1
ATOM 1274 C C . HIS A 1 176 ? 2.587 5.152 71.805 1.00 84.88 176 HIS A C 1
ATOM 1276 O O . HIS A 1 176 ? 1.355 5.175 71.792 1.00 84.88 176 HIS A O 1
ATOM 1282 N N . THR A 1 177 ? 3.293 5.249 72.924 1.00 77.25 177 THR A N 1
ATOM 1283 C CA . THR A 1 177 ? 2.693 5.435 74.243 1.00 77.25 177 THR A CA 1
ATOM 1284 C C . THR A 1 177 ? 3.152 6.756 74.830 1.00 77.25 177 THR A C 1
ATOM 1286 O O . THR A 1 177 ? 4.341 7.063 74.795 1.00 77.25 177 THR A O 1
ATOM 1289 N N . HIS A 1 178 ? 2.220 7.495 75.416 1.00 83.88 178 HIS A N 1
ATOM 1290 C CA . HIS A 1 178 ? 2.523 8.639 76.264 1.00 83.88 178 HIS A CA 1
ATOM 1291 C C . HIS A 1 178 ? 2.569 8.195 77.723 1.00 83.88 178 HIS A C 1
ATOM 1293 O O . HIS A 1 178 ? 1.739 7.393 78.160 1.00 83.88 178 HIS A O 1
ATOM 1299 N N . SER A 1 179 ? 3.508 8.736 78.493 1.00 83.88 179 SER A N 1
ATOM 1300 C CA . SER A 1 179 ? 3.379 8.720 79.944 1.00 83.88 179 SER A CA 1
ATOM 1301 C C . SER A 1 179 ? 2.264 9.690 80.358 1.00 83.88 179 SER A C 1
ATOM 1303 O O . SER A 1 179 ? 1.957 10.646 79.647 1.00 83.88 179 SER A O 1
ATOM 1305 N N . ILE A 1 180 ? 1.645 9.480 81.524 1.00 79.50 180 ILE A N 1
ATOM 1306 C CA . ILE A 1 180 ? 0.598 10.390 82.032 1.00 79.50 180 ILE A CA 1
ATOM 1307 C C . ILE A 1 180 ? 1.098 11.841 82.151 1.00 79.50 180 ILE A C 1
ATOM 1309 O O . ILE A 1 180 ? 0.305 12.769 82.008 1.00 79.50 180 ILE A O 1
ATOM 1313 N N . ALA A 1 181 ? 2.400 12.037 82.386 1.00 80.25 181 ALA A N 1
ATOM 1314 C CA . ALA A 1 181 ? 3.015 13.358 82.485 1.00 80.25 181 ALA A CA 1
ATOM 1315 C C . ALA A 1 181 ? 3.044 14.110 81.143 1.00 80.25 181 ALA A C 1
ATOM 1317 O O . ALA A 1 181 ? 3.047 15.339 81.142 1.00 80.25 181 ALA A O 1
ATOM 1318 N N . ASP A 1 182 ? 3.008 13.393 80.016 1.00 84.19 182 ASP A N 1
ATOM 1319 C CA . ASP A 1 182 ? 3.053 13.987 78.675 1.00 84.19 182 ASP A CA 1
ATOM 1320 C C . ASP A 1 182 ? 1.701 14.590 78.256 1.00 84.19 182 ASP A C 1
ATOM 1322 O O . ASP A 1 182 ? 1.621 15.334 77.279 1.00 84.19 182 ASP A O 1
ATOM 1326 N N . VAL A 1 183 ? 0.626 14.292 78.997 1.00 83.31 183 VAL A N 1
ATOM 1327 C CA . VAL A 1 183 ? -0.727 14.784 78.719 1.00 83.31 183 VAL A CA 1
ATOM 1328 C C . VAL A 1 183 ? -1.106 15.846 79.750 1.00 83.31 183 VAL A C 1
ATOM 1330 O O . VAL A 1 183 ? -1.555 15.548 80.861 1.00 83.31 183 VAL A O 1
ATOM 1333 N N . VAL A 1 184 ? -0.938 17.115 79.368 1.00 83.62 184 VAL A N 1
ATOM 1334 C CA . VAL A 1 184 ? -1.234 18.278 80.219 1.00 83.62 184 VAL A CA 1
ATOM 1335 C C . VAL A 1 184 ? -2.672 18.202 80.748 1.00 83.62 184 VAL A C 1
ATOM 1337 O O . VAL A 1 184 ? -3.633 18.192 79.984 1.00 83.62 184 VAL A O 1
ATOM 1340 N N . GLY A 1 185 ? -2.818 18.138 82.074 1.00 82.50 185 GLY A N 1
ATOM 1341 C CA . GLY A 1 185 ? -4.114 18.087 82.761 1.00 82.50 185 GLY A CA 1
ATOM 1342 C C . GLY A 1 185 ? -4.706 16.686 82.976 1.00 82.50 185 GLY A C 1
ATOM 1343 O O . GLY A 1 185 ? -5.636 16.564 83.772 1.00 82.50 185 GLY A O 1
ATOM 1344 N N . LEU A 1 186 ? -4.164 15.621 82.366 1.00 84.19 186 LEU A N 1
ATOM 1345 C CA . LEU A 1 186 ? -4.672 14.252 82.554 1.00 84.19 186 LEU A CA 1
ATOM 1346 C C . LEU A 1 186 ? -4.458 13.747 83.983 1.00 84.19 186 LEU A C 1
ATOM 1348 O O . LEU A 1 186 ? -5.371 13.161 84.559 1.00 84.19 186 LEU A O 1
ATOM 1352 N N . ALA A 1 187 ? -3.292 14.018 84.576 1.00 82.75 187 ALA A N 1
ATOM 1353 C CA . ALA A 1 187 ? -3.019 13.673 85.973 1.00 82.75 187 ALA A CA 1
ATOM 1354 C C . ALA A 1 187 ? -4.040 14.322 86.927 1.00 82.75 187 ALA A C 1
ATOM 1356 O O . ALA A 1 187 ? -4.583 13.656 87.805 1.00 82.75 187 ALA A O 1
ATOM 1357 N N . SER A 1 188 ? -4.371 15.597 86.697 1.00 78.25 188 SER A N 1
ATOM 1358 C CA . SER A 1 188 ? -5.387 16.319 87.471 1.00 78.25 188 SER A CA 1
ATOM 1359 C C . SER A 1 188 ? -6.799 15.779 87.233 1.00 78.25 188 SER A C 1
ATOM 1361 O O . SER A 1 188 ? -7.578 15.673 88.174 1.00 78.25 188 SER A O 1
ATOM 1363 N N . ALA A 1 189 ? -7.138 15.402 85.996 1.00 78.69 189 ALA A N 1
ATOM 1364 C CA . ALA A 1 189 ? -8.434 14.808 85.670 1.00 78.69 189 ALA A CA 1
ATOM 1365 C C . ALA A 1 189 ? -8.612 13.410 86.288 1.00 78.69 189 ALA A C 1
ATOM 1367 O O . ALA A 1 189 ? -9.712 13.080 86.729 1.00 78.69 189 ALA A O 1
ATOM 1368 N N . LEU A 1 190 ? -7.544 12.606 86.354 1.00 78.88 190 LEU A N 1
ATOM 1369 C CA . LEU A 1 190 ? -7.545 11.315 87.044 1.00 78.88 190 LEU A CA 1
ATOM 1370 C C . LEU A 1 190 ? -7.660 11.491 88.560 1.00 78.88 190 LEU A C 1
ATOM 1372 O O . LEU A 1 190 ? -8.463 10.803 89.172 1.00 78.88 190 LEU A O 1
ATOM 1376 N N . GLY A 1 191 ? -6.939 12.451 89.149 1.00 72.88 191 GLY A N 1
ATOM 1377 C CA . GLY A 1 191 ? -7.080 12.797 90.569 1.00 72.88 191 GLY A CA 1
ATOM 1378 C C . GLY A 1 191 ? -8.448 13.392 90.937 1.00 72.88 191 GLY A C 1
ATOM 1379 O O . GLY A 1 191 ? -8.841 13.358 92.095 1.00 72.88 191 GLY A O 1
ATOM 1380 N N . ALA A 1 192 ? -9.200 13.913 89.960 1.00 68.50 192 ALA A N 1
ATOM 1381 C CA . ALA A 1 192 ? -10.576 14.381 90.141 1.00 68.50 192 ALA A CA 1
ATOM 1382 C C . ALA A 1 192 ? -11.635 13.271 89.969 1.00 68.50 192 ALA A C 1
ATOM 1384 O O . ALA A 1 192 ? -12.811 13.489 90.274 1.00 68.50 192 ALA A O 1
ATOM 1385 N N . LYS A 1 193 ? -11.259 12.076 89.486 1.00 68.44 193 LYS A N 1
ATOM 1386 C CA . LYS A 1 193 ? -12.113 10.884 89.573 1.00 68.44 193 LYS A CA 1
ATOM 1387 C C . LYS A 1 193 ? -12.059 10.414 91.025 1.00 68.44 193 LYS A C 1
ATOM 1389 O O . LYS A 1 193 ? -11.011 9.982 91.474 1.00 68.44 193 LYS A O 1
ATOM 1394 N N . ALA A 1 194 ? -13.183 10.555 91.729 1.00 56.38 194 ALA A N 1
ATOM 1395 C CA . ALA A 1 194 ? -13.429 10.111 93.102 1.00 56.38 194 ALA A CA 1
ATOM 1396 C C . ALA A 1 194 ? -12.438 9.049 93.634 1.00 56.38 194 ALA A C 1
ATOM 1398 O O . ALA A 1 194 ? -12.459 7.906 93.176 1.00 56.38 194 ALA A O 1
ATOM 1399 N N . ASP A 1 195 ? -11.627 9.424 94.630 1.00 60.84 195 ASP A N 1
ATOM 1400 C CA . ASP A 1 195 ? -10.837 8.493 95.442 1.00 60.84 195 ASP A CA 1
ATOM 1401 C C . ASP A 1 195 ? -11.736 7.390 96.031 1.00 60.84 195 ASP A C 1
ATOM 1403 O O . ASP A 1 195 ? -12.922 7.611 96.285 1.00 60.84 195 ASP A O 1
ATOM 1407 N N . THR A 1 196 ? -11.167 6.221 96.348 1.00 54.19 196 THR A N 1
ATOM 1408 C CA . THR A 1 196 ? -11.832 5.090 97.037 1.00 54.19 196 THR A CA 1
ATOM 1409 C C . THR A 1 196 ? -12.634 5.506 98.284 1.00 54.19 196 THR A C 1
ATOM 1411 O O . THR A 1 196 ? -13.564 4.814 98.685 1.00 54.19 196 THR A O 1
ATOM 1414 N N . ALA A 1 197 ? -12.335 6.673 98.860 1.00 57.78 197 ALA A N 1
ATOM 1415 C CA . ALA A 1 197 ? -13.074 7.296 99.954 1.00 57.78 197 ALA A CA 1
ATOM 1416 C C . ALA A 1 197 ? -14.475 7.846 99.584 1.00 57.78 197 ALA A C 1
ATOM 1418 O O . ALA A 1 197 ? -15.211 8.253 100.479 1.00 57.78 197 ALA A O 1
ATOM 1419 N N . VAL A 1 198 ? -14.864 7.864 98.302 1.00 58.00 198 VAL A N 1
ATOM 1420 C CA . VAL A 1 198 ? -16.176 8.349 97.814 1.00 58.00 198 VAL A CA 1
ATOM 1421 C C . VAL A 1 198 ? -17.040 7.207 97.230 1.00 58.00 198 VAL A C 1
ATOM 1423 O O . VAL A 1 198 ? -18.186 7.422 96.838 1.00 58.00 198 VAL A O 1
ATOM 1426 N N . LEU A 1 199 ? -16.543 5.964 97.210 1.00 55.66 199 LEU A N 1
ATOM 1427 C CA . LEU A 1 199 ? -17.330 4.773 96.860 1.00 55.66 199 LEU A CA 1
ATOM 1428 C C . LEU A 1 199 ? -18.174 4.309 98.060 1.00 55.66 199 LEU A C 1
ATOM 1430 O O . LEU A 1 199 ? -17.694 4.257 99.190 1.00 55.66 199 LEU A O 1
ATOM 1434 N N . ALA A 1 200 ? -19.443 3.961 97.820 1.00 58.50 200 ALA A N 1
ATOM 1435 C CA . ALA A 1 200 ? -20.338 3.451 98.860 1.00 58.50 200 ALA A CA 1
ATOM 1436 C C . ALA A 1 200 ? -19.762 2.181 99.518 1.00 58.50 200 ALA A C 1
ATOM 1438 O O . ALA A 1 200 ? -19.216 1.318 98.828 1.00 58.50 200 ALA A O 1
ATOM 1439 N N . ALA A 1 201 ? -19.929 2.055 100.841 1.00 59.09 201 ALA A N 1
ATOM 1440 C CA . ALA A 1 201 ? -19.293 1.036 101.687 1.00 59.09 201 ALA A CA 1
ATOM 1441 C C . ALA A 1 201 ? -19.392 -0.411 101.156 1.00 59.09 201 ALA A C 1
ATOM 1443 O O . ALA A 1 201 ? -18.452 -1.189 101.321 1.00 59.09 201 ALA A O 1
ATOM 1444 N N . VAL A 1 202 ? -20.476 -0.753 100.447 1.00 58.88 202 VAL A N 1
ATOM 1445 C CA . VAL A 1 202 ? -20.699 -2.095 99.878 1.00 58.88 202 VAL A CA 1
ATOM 1446 C C . VAL A 1 202 ? -19.613 -2.530 98.882 1.00 58.88 202 VAL A C 1
ATOM 1448 O O . VAL A 1 202 ? -19.333 -3.718 98.747 1.00 58.88 202 VAL A O 1
ATOM 1451 N N . ALA A 1 203 ? -18.969 -1.584 98.194 1.00 58.75 203 ALA A N 1
ATOM 1452 C CA . ALA A 1 203 ? -17.945 -1.891 97.197 1.00 58.75 203 ALA A CA 1
ATOM 1453 C C . ALA A 1 203 ? -16.597 -2.307 97.819 1.00 58.75 203 ALA A C 1
ATOM 1455 O O . ALA A 1 203 ? -15.746 -2.842 97.116 1.00 58.75 203 ALA A O 1
ATOM 1456 N N . ILE A 1 204 ? -16.394 -2.066 99.120 1.00 56.28 204 ILE A N 1
ATOM 1457 C CA . ILE A 1 204 ? -15.101 -2.247 99.796 1.00 56.28 204 ILE A CA 1
ATOM 1458 C C . ILE A 1 204 ? -15.057 -3.552 100.603 1.00 56.28 204 ILE A C 1
ATOM 1460 O O . ILE A 1 204 ? -14.026 -4.219 100.628 1.00 56.28 204 ILE A O 1
ATOM 1464 N N . SER A 1 205 ? -16.156 -3.946 101.251 1.00 63.88 205 SER A N 1
ATOM 1465 C CA . SER A 1 205 ? -16.185 -5.138 102.112 1.00 63.88 205 SER A CA 1
ATOM 1466 C C . SER A 1 205 ? -16.567 -6.425 101.373 1.00 63.88 205 SER A C 1
ATOM 1468 O O . SER A 1 205 ? -16.330 -7.517 101.887 1.00 63.88 205 SER A O 1
ATOM 1470 N N . GLY A 1 206 ? -17.208 -6.315 100.201 1.00 59.94 206 GLY A N 1
ATOM 1471 C CA . GLY A 1 206 ? -17.831 -7.450 99.508 1.00 59.94 206 GLY A CA 1
ATOM 1472 C C . GLY A 1 206 ? -18.977 -8.101 100.299 1.00 59.94 206 GLY A C 1
ATOM 1473 O O . GLY A 1 206 ? -19.471 -9.160 99.909 1.00 59.94 206 GLY A O 1
ATOM 1474 N N . SER A 1 207 ? -19.396 -7.486 101.411 1.00 53.50 207 SER A N 1
ATOM 1475 C CA . SER A 1 207 ? -20.427 -7.989 102.312 1.00 53.50 207 SER A CA 1
ATOM 1476 C C . SER A 1 207 ? -21.772 -7.346 101.989 1.00 53.50 207 SER A C 1
ATOM 1478 O O . SER A 1 207 ? -21.962 -6.137 102.114 1.00 53.50 207 SER A O 1
ATOM 1480 N N . TYR A 1 208 ? -22.748 -8.172 101.617 1.00 57.97 208 TYR A N 1
ATOM 1481 C CA . TYR A 1 208 ? -24.107 -7.728 101.291 1.00 57.97 208 TYR A CA 1
ATOM 1482 C C . TYR A 1 208 ? -24.884 -7.148 102.487 1.00 57.97 208 TYR A C 1
ATOM 1484 O O . TYR A 1 208 ? -25.909 -6.505 102.284 1.00 57.97 208 TYR A O 1
ATOM 1492 N N . ALA A 1 209 ? -24.418 -7.354 103.723 1.00 55.56 209 ALA A N 1
ATOM 1493 C CA . ALA A 1 209 ? -25.056 -6.834 104.936 1.00 55.56 209 ALA A CA 1
ATOM 1494 C C . ALA A 1 209 ? -24.854 -5.318 105.141 1.00 55.56 209 ALA A C 1
ATOM 1496 O O . ALA A 1 209 ? -25.562 -4.714 105.943 1.00 55.56 209 ALA A O 1
ATOM 1497 N N . ASP A 1 210 ? -23.930 -4.708 104.391 1.00 58.41 210 ASP A N 1
ATOM 1498 C CA . ASP A 1 210 ? -23.654 -3.266 104.429 1.00 58.41 210 ASP A CA 1
ATOM 1499 C C . ASP A 1 210 ? -24.584 -2.462 103.494 1.00 58.41 210 ASP A C 1
ATOM 1501 O O . ASP A 1 210 ? -24.544 -1.230 103.463 1.00 58.41 210 ASP A O 1
ATOM 1505 N N . LEU A 1 211 ? -25.460 -3.150 102.748 1.00 62.12 211 LEU A N 1
ATOM 1506 C CA . LEU A 1 211 ? -26.652 -2.552 102.157 1.00 62.12 211 LEU A CA 1
ATOM 1507 C C . LEU A 1 211 ? -27.639 -2.279 103.295 1.00 62.12 211 LEU A C 1
ATOM 1509 O O . LEU A 1 211 ? -28.206 -3.203 103.880 1.00 62.12 211 LEU A O 1
ATOM 1513 N N . THR A 1 212 ? -27.866 -1.011 103.630 1.00 56.34 212 THR A N 1
ATOM 1514 C CA . THR A 1 212 ? -28.945 -0.640 104.550 1.00 56.34 212 THR A CA 1
ATOM 1515 C C . THR A 1 212 ? -30.291 -0.836 103.844 1.00 56.34 212 THR A C 1
ATOM 1517 O O . THR A 1 212 ? -30.856 0.066 103.232 1.00 56.34 212 THR A O 1
ATOM 1520 N N . GLY A 1 213 ? -30.761 -2.086 103.920 1.00 62.44 213 GLY A N 1
ATOM 1521 C CA . GLY A 1 213 ? -31.936 -2.648 103.258 1.00 62.44 213 GLY A CA 1
ATOM 1522 C C . GLY A 1 213 ? -31.564 -3.837 102.359 1.00 62.44 213 GLY A C 1
ATOM 1523 O O . GLY A 1 213 ? -30.562 -3.807 101.656 1.00 62.44 213 GLY A O 1
ATOM 1524 N N . THR A 1 214 ? -32.394 -4.879 102.331 1.00 51.69 214 THR A N 1
ATOM 1525 C CA . THR A 1 214 ? -32.387 -5.880 101.247 1.00 51.69 214 THR A CA 1
ATOM 1526 C C . THR A 1 214 ? -33.636 -5.670 100.391 1.00 51.69 214 THR A C 1
ATOM 1528 O O . THR A 1 214 ? -34.687 -5.346 100.941 1.00 51.69 214 THR A O 1
ATOM 1531 N N . VAL A 1 215 ? -33.554 -5.854 99.064 1.00 53.00 215 VAL A N 1
ATOM 1532 C CA . VAL A 1 215 ? -34.749 -6.188 98.266 1.00 53.00 215 VAL A CA 1
ATOM 1533 C C . VAL A 1 215 ? -34.947 -7.696 98.417 1.00 53.00 215 VAL A C 1
ATOM 1535 O O . VAL A 1 215 ? -34.102 -8.462 97.949 1.00 53.00 215 VAL A O 1
ATOM 1538 N N . PRO A 1 216 ? -36.014 -8.150 99.091 1.00 58.00 216 PRO A N 1
ATOM 1539 C CA . PRO A 1 216 ? -36.304 -9.569 99.238 1.00 58.00 216 PRO A CA 1
ATOM 1540 C C . PRO A 1 216 ? -36.600 -10.193 97.871 1.00 58.00 216 PRO A C 1
ATOM 1542 O O . PRO A 1 216 ? -37.265 -9.582 97.039 1.00 58.00 216 PRO A O 1
ATOM 1545 N N . THR A 1 217 ? -36.194 -11.439 97.647 1.00 52.38 217 THR A N 1
ATOM 1546 C CA . THR A 1 217 ? -36.487 -12.199 96.415 1.00 52.38 217 THR A CA 1
ATOM 1547 C C . THR A 1 217 ? -37.986 -12.394 96.144 1.00 52.38 217 THR A C 1
ATOM 1549 O O . THR A 1 217 ? -38.361 -12.665 95.012 1.00 52.38 217 THR A O 1
ATOM 1552 N N . ALA A 1 218 ? -38.850 -12.188 97.144 1.00 54.28 218 ALA A N 1
ATOM 1553 C CA . ALA A 1 218 ? -40.310 -12.128 97.000 1.00 54.28 218 ALA A CA 1
ATOM 1554 C C . ALA A 1 218 ? -40.838 -10.790 96.427 1.00 54.28 218 ALA A C 1
ATOM 1556 O O . ALA A 1 218 ? -42.002 -10.706 96.047 1.00 54.28 218 ALA A O 1
ATOM 1557 N N . ALA A 1 219 ? -40.005 -9.743 96.400 1.00 53.53 219 ALA A N 1
ATOM 1558 C CA . ALA A 1 219 ? -40.311 -8.417 95.854 1.00 53.53 219 ALA A CA 1
ATOM 1559 C C . ALA A 1 219 ? -39.685 -8.179 94.466 1.00 53.53 219 ALA A C 1
ATOM 1561 O O . ALA A 1 219 ? -39.986 -7.175 93.823 1.00 53.53 219 ALA A O 1
ATOM 1562 N N . LEU A 1 220 ? -38.843 -9.101 93.986 1.00 52.53 220 LEU A N 1
ATOM 1563 C CA . LEU A 1 220 ? -38.553 -9.207 92.562 1.00 52.53 220 LEU A CA 1
ATOM 1564 C C . LEU A 1 220 ? -39.769 -9.895 91.918 1.00 52.53 220 LEU A C 1
ATOM 1566 O O . LEU A 1 220 ? -40.090 -11.016 92.318 1.00 52.53 220 LEU A O 1
ATOM 1570 N N . PRO A 1 221 ? -40.468 -9.280 90.941 1.00 56.31 221 PRO A N 1
ATOM 1571 C CA . PRO A 1 221 ? -41.342 -10.052 90.064 1.00 56.31 221 PRO A CA 1
ATOM 1572 C C . PRO A 1 221 ? -40.513 -11.215 89.502 1.00 56.31 221 PRO A C 1
ATOM 1574 O O . PRO A 1 221 ? -39.321 -11.000 89.260 1.00 56.31 221 PRO A O 1
ATOM 1577 N N . PRO A 1 222 ? -41.074 -12.419 89.296 1.00 54.16 222 PRO A N 1
ATOM 1578 C CA . PRO A 1 222 ? -40.340 -13.486 88.629 1.00 54.16 222 P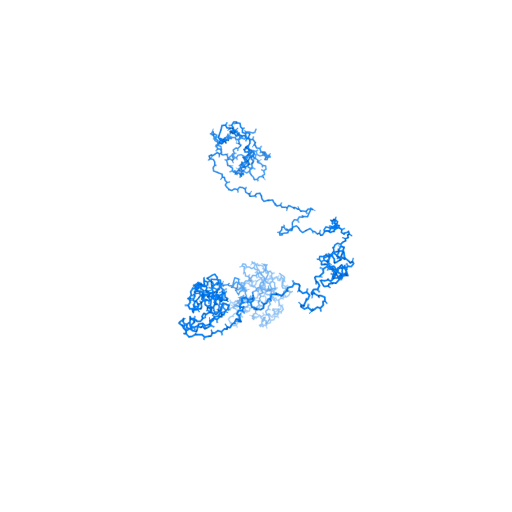RO A CA 1
ATOM 1579 C C . PRO A 1 222 ? -39.815 -12.944 87.297 1.00 54.16 222 PRO A C 1
ATOM 1581 O O . PRO A 1 222 ? -40.582 -12.701 86.369 1.00 54.16 222 PRO A O 1
ATOM 1584 N N . LEU A 1 223 ? -38.511 -12.676 87.221 1.00 59.00 223 LEU A N 1
ATOM 1585 C CA . LEU A 1 223 ? -37.849 -12.473 85.949 1.00 59.00 223 LEU A CA 1
ATOM 1586 C C . LEU A 1 223 ? -37.693 -13.882 85.394 1.00 59.00 223 LEU A C 1
ATOM 1588 O O . LEU A 1 223 ? -36.834 -14.637 85.852 1.00 59.00 223 LEU A O 1
ATOM 1592 N N . ALA A 1 224 ? -38.630 -14.238 84.518 1.00 54.59 224 ALA A N 1
ATOM 1593 C CA . ALA A 1 224 ? -38.685 -15.514 83.839 1.00 54.59 224 ALA A CA 1
ATOM 1594 C C . ALA A 1 224 ? -37.302 -15.848 83.281 1.00 54.59 224 ALA A C 1
ATOM 1596 O O . ALA A 1 224 ? -36.656 -15.044 82.605 1.00 54.59 224 ALA A O 1
ATOM 1597 N N . VAL A 1 225 ? -36.837 -17.043 83.603 1.00 55.84 225 VAL A N 1
ATOM 1598 C CA . VAL A 1 225 ? -35.796 -17.708 82.831 1.00 55.84 225 VAL A CA 1
ATOM 1599 C C . VAL A 1 225 ? -36.309 -17.724 81.391 1.00 55.84 225 VAL A C 1
ATOM 1601 O O . VAL A 1 225 ? -37.413 -18.202 81.200 1.00 55.84 225 VAL A O 1
ATOM 1604 N N . ASN A 1 226 ? -35.578 -17.173 80.415 1.00 67.62 226 ASN A N 1
ATOM 1605 C CA . ASN A 1 226 ? -36.007 -17.134 79.007 1.00 67.62 226 ASN A CA 1
ATOM 1606 C C . ASN A 1 226 ? -36.052 -18.558 78.416 1.00 67.62 226 ASN A C 1
ATOM 1608 O O . ASN A 1 226 ? -35.167 -18.952 77.647 1.00 67.62 226 ASN A O 1
ATOM 1612 N N . GLU A 1 227 ? -37.042 -19.359 78.795 1.00 80.62 227 GLU A N 1
ATOM 1613 C CA . GLU A 1 227 ? -37.198 -20.712 78.291 1.00 80.62 227 GLU A CA 1
ATOM 1614 C C . GLU A 1 227 ? -37.668 -20.650 76.838 1.00 80.62 227 GLU A C 1
ATOM 1616 O O . GLU A 1 227 ? -38.529 -19.857 76.449 1.00 80.62 227 GLU A O 1
ATOM 1621 N N . THR A 1 228 ? -37.050 -21.474 75.991 1.00 87.62 228 THR A N 1
ATOM 1622 C CA . THR A 1 228 ? -37.403 -21.561 74.573 1.00 87.62 228 THR A CA 1
ATOM 1623 C C . THR A 1 228 ? -38.145 -22.865 74.327 1.00 87.62 228 THR A C 1
ATOM 1625 O O . THR A 1 228 ? -37.567 -23.944 74.437 1.00 87.62 228 THR A O 1
ATOM 1628 N N . SER A 1 229 ? -39.422 -22.764 73.972 1.00 89.25 229 SER A N 1
ATOM 1629 C CA . SER A 1 229 ? -40.296 -23.901 73.686 1.00 89.25 229 SER A CA 1
ATOM 1630 C C . SER A 1 229 ? -40.546 -24.040 72.185 1.00 89.25 229 SER A C 1
ATOM 1632 O O . SER A 1 229 ? -40.914 -23.078 71.512 1.00 89.25 229 SER A O 1
ATOM 1634 N N . VAL A 1 230 ? -40.389 -25.248 71.644 1.00 92.25 230 VAL A N 1
ATOM 1635 C CA . VAL A 1 230 ? -40.701 -25.556 70.238 1.00 92.25 230 VAL A CA 1
ATOM 1636 C C . VAL A 1 230 ? -42.101 -26.164 70.161 1.00 92.25 230 VAL A C 1
ATOM 1638 O O . VAL A 1 230 ? -42.372 -27.177 70.798 1.00 92.25 230 VAL A O 1
ATOM 1641 N N . VAL A 1 231 ? -42.998 -25.557 69.382 1.00 93.88 231 VAL A N 1
ATOM 1642 C CA . VAL A 1 231 ? -44.415 -25.949 69.287 1.00 93.88 231 VAL A CA 1
ATOM 1643 C C . VAL A 1 231 ? -44.855 -26.170 67.838 1.00 93.88 231 VAL A C 1
ATOM 1645 O O . VAL A 1 231 ? -44.341 -25.554 66.901 1.00 93.88 231 VAL A O 1
ATOM 1648 N N . ALA A 1 232 ? -45.822 -27.072 67.649 1.00 93.06 232 ALA A N 1
ATOM 1649 C CA . ALA A 1 232 ? -46.303 -27.501 66.330 1.00 93.06 232 ALA A CA 1
ATOM 1650 C C . ALA A 1 232 ? -47.463 -26.660 65.766 1.00 93.06 232 ALA A C 1
ATOM 1652 O O . ALA A 1 232 ? -47.876 -26.873 64.632 1.00 93.06 232 ALA A O 1
ATOM 1653 N N . SER A 1 233 ? -48.046 -25.750 66.553 1.00 93.50 233 SER A N 1
ATOM 1654 C CA . SER A 1 233 ? -49.166 -24.908 66.115 1.00 93.50 233 SER A CA 1
ATOM 1655 C C . SER A 1 233 ? -49.370 -23.696 67.026 1.00 93.50 233 SER A C 1
ATOM 1657 O O . SER A 1 233 ? -48.877 -23.659 68.157 1.00 93.50 233 SER A O 1
ATOM 1659 N N . GLN A 1 234 ? -50.183 -22.733 66.577 1.00 94.50 234 GLN A N 1
ATOM 1660 C CA . GLN A 1 234 ? -50.646 -21.624 67.421 1.00 94.50 234 GLN A CA 1
ATOM 1661 C C . GLN A 1 234 ? -51.365 -22.105 68.687 1.00 94.50 234 GLN A C 1
ATOM 1663 O O . GLN A 1 234 ? -51.152 -21.547 69.757 1.00 94.50 234 GLN A O 1
ATOM 1668 N N . ALA A 1 235 ? -52.219 -23.126 68.579 1.00 93.62 235 ALA A N 1
ATOM 1669 C CA . ALA A 1 235 ? -52.965 -23.638 69.726 1.00 93.62 235 ALA A CA 1
ATOM 1670 C C . ALA A 1 235 ? -52.020 -24.206 70.796 1.00 93.62 235 ALA A C 1
ATOM 1672 O O . ALA A 1 235 ? -52.207 -23.943 71.979 1.00 93.62 235 ALA A O 1
ATOM 1673 N N . ALA A 1 236 ? -50.964 -24.908 70.370 1.00 93.69 236 ALA A N 1
ATOM 1674 C CA . ALA A 1 236 ? -49.924 -25.399 71.268 1.00 93.69 236 ALA A CA 1
ATOM 1675 C C . ALA A 1 236 ? -49.114 -24.256 71.905 1.00 93.69 236 ALA A C 1
ATOM 1677 O O . ALA A 1 236 ? -48.802 -24.338 73.086 1.00 93.69 236 ALA A O 1
ATOM 1678 N N . MET A 1 237 ? -48.834 -23.173 71.166 1.00 94.19 237 MET A N 1
ATOM 1679 C CA . MET A 1 237 ? -48.178 -21.970 71.703 1.00 94.19 237 MET A CA 1
ATOM 1680 C C . MET A 1 237 ? -48.999 -21.304 72.816 1.00 94.19 237 MET A C 1
ATOM 1682 O O . MET A 1 237 ? -48.462 -20.982 73.869 1.00 94.19 237 MET A O 1
ATOM 1686 N N . LEU A 1 238 ? -50.306 -21.116 72.598 1.00 93.31 238 LEU A N 1
ATOM 1687 C CA . LEU A 1 238 ? -51.198 -20.477 73.577 1.00 93.31 238 LEU A CA 1
ATOM 1688 C C . LEU A 1 238 ? -51.447 -21.347 74.819 1.00 93.31 238 LEU A C 1
ATOM 1690 O O . LEU A 1 238 ? -51.878 -20.838 75.849 1.00 93.31 238 LEU A O 1
ATOM 1694 N N . ALA A 1 239 ? -51.182 -22.650 74.723 1.00 93.50 239 ALA A N 1
ATOM 1695 C CA . ALA A 1 239 ? -51.293 -23.597 75.826 1.00 93.50 239 ALA A CA 1
ATOM 1696 C C . ALA A 1 239 ? -49.984 -23.773 76.621 1.00 93.50 239 ALA A C 1
ATOM 1698 O O . ALA A 1 239 ? -49.963 -24.554 77.573 1.00 93.50 239 ALA A O 1
ATOM 1699 N N . LEU A 1 240 ? -48.896 -23.086 76.244 1.00 89.31 240 LEU A N 1
ATOM 1700 C CA . LEU A 1 240 ? -47.623 -23.182 76.957 1.00 89.31 240 LEU A CA 1
ATOM 1701 C C . LEU A 1 240 ? -47.753 -22.634 78.388 1.00 89.31 240 LEU A C 1
ATOM 1703 O O . LEU A 1 240 ? -48.326 -21.555 78.574 1.00 89.31 240 LEU A O 1
ATOM 1707 N N . PRO A 1 241 ? -47.160 -23.304 79.392 1.00 88.25 241 PRO A N 1
ATOM 1708 C CA . PRO A 1 241 ? -46.984 -22.743 80.727 1.00 88.25 241 PRO A CA 1
ATOM 1709 C C . PRO A 1 241 ? -45.844 -21.705 80.721 1.00 88.25 241 PRO A C 1
ATOM 1711 O O . PRO A 1 241 ? -44.852 -21.867 81.420 1.00 88.25 241 PRO A O 1
ATOM 1714 N N . ALA A 1 242 ? -45.977 -20.667 79.891 1.00 86.31 242 ALA A N 1
ATOM 1715 C CA . ALA A 1 242 ? -44.953 -19.659 79.644 1.00 86.31 242 ALA A CA 1
ATOM 1716 C C . ALA A 1 242 ? -45.144 -18.407 80.512 1.00 86.31 242 ALA A C 1
ATOM 1718 O O . ALA A 1 242 ? -46.268 -17.988 80.805 1.00 86.31 242 ALA A O 1
ATOM 1719 N N . GLN A 1 243 ? -44.034 -17.785 80.884 1.00 86.31 243 GLN A N 1
ATOM 1720 C CA . GLN A 1 243 ? -43.951 -16.519 81.598 1.00 86.31 243 GLN A CA 1
ATOM 1721 C C . GLN A 1 243 ? -43.456 -15.409 80.662 1.00 86.31 243 GLN A C 1
ATOM 1723 O O . GLN A 1 243 ? -42.890 -15.651 79.595 1.00 86.31 243 GLN A O 1
ATOM 1728 N N . ARG A 1 244 ? -43.707 -14.150 81.039 1.00 85.69 244 ARG A N 1
ATOM 1729 C CA . ARG A 1 244 ? -43.263 -12.986 80.264 1.00 85.69 244 ARG A CA 1
ATOM 1730 C C . ARG A 1 244 ? -41.747 -13.056 80.037 1.00 85.69 244 ARG A C 1
ATOM 1732 O O . ARG A 1 244 ? -40.997 -13.032 81.004 1.00 85.69 244 ARG A O 1
ATOM 1739 N N . GLY A 1 245 ? -41.319 -13.062 78.776 1.00 83.31 245 GLY A N 1
ATOM 1740 C CA . GLY A 1 245 ? -39.920 -13.228 78.366 1.00 83.31 245 GLY A CA 1
ATOM 1741 C C . GLY A 1 245 ? -39.625 -14.557 77.665 1.00 83.31 245 GLY A C 1
ATOM 1742 O O . GLY A 1 245 ? -38.667 -14.623 76.895 1.00 83.31 245 GLY A O 1
ATOM 1743 N N . ASP A 1 246 ? -40.477 -15.572 77.834 1.00 89.75 246 ASP A N 1
ATOM 1744 C CA . ASP A 1 246 ? -40.304 -16.866 77.172 1.00 89.75 246 ASP A CA 1
ATOM 1745 C C . ASP A 1 246 ? -40.488 -16.771 75.661 1.00 89.75 246 ASP A C 1
ATOM 1747 O O . ASP A 1 246 ? -41.263 -15.958 75.138 1.00 89.75 246 ASP A O 1
ATOM 1751 N N . MET A 1 247 ? -39.779 -17.648 74.953 1.00 91.56 247 MET A N 1
ATOM 1752 C CA . MET A 1 247 ? -39.802 -17.719 73.500 1.00 91.56 247 MET A CA 1
ATOM 1753 C C . MET A 1 247 ? -40.504 -18.986 73.020 1.00 91.56 247 MET A C 1
ATOM 1755 O O . MET A 1 247 ? -40.219 -20.092 73.472 1.00 91.56 247 MET A O 1
ATOM 1759 N N . ALA A 1 248 ? -41.386 -18.834 72.038 1.00 92.81 248 ALA A N 1
ATOM 1760 C CA . ALA A 1 248 ? -42.006 -19.938 71.326 1.00 92.81 248 ALA A CA 1
ATOM 1761 C C . ALA A 1 248 ? -41.517 -19.973 69.874 1.00 92.81 248 ALA A C 1
ATOM 1763 O O . ALA A 1 248 ? -41.713 -19.018 69.118 1.00 92.81 248 ALA A O 1
ATOM 1764 N N . ILE A 1 249 ? -40.915 -21.091 69.469 1.00 92.56 249 ILE A N 1
ATOM 1765 C CA . ILE A 1 249 ? -40.570 -21.378 68.074 1.00 92.56 249 ILE A CA 1
ATOM 1766 C C . ILE A 1 249 ? -41.715 -22.188 67.475 1.00 92.56 249 ILE A C 1
ATOM 1768 O O . ILE A 1 249 ? -41.943 -23.344 67.840 1.00 92.56 249 ILE A O 1
ATOM 1772 N N . ARG A 1 250 ? -42.446 -21.577 66.548 1.00 92.44 250 ARG A N 1
ATOM 1773 C CA . ARG A 1 250 ? -43.580 -22.192 65.861 1.00 92.44 250 ARG A CA 1
ATOM 1774 C C . ARG A 1 250 ? -43.117 -22.867 64.579 1.00 92.44 250 ARG A C 1
ATOM 1776 O O . ARG A 1 250 ? -42.798 -22.208 63.594 1.00 92.44 250 ARG A O 1
ATOM 1783 N N . THR A 1 251 ? -43.081 -24.195 64.594 1.00 90.38 251 THR A N 1
ATOM 1784 C CA . THR A 1 251 ? -42.611 -25.003 63.451 1.00 90.38 251 THR A CA 1
ATOM 1785 C C . THR A 1 251 ? -43.580 -25.001 62.267 1.00 90.38 251 THR A C 1
ATOM 1787 O O . THR A 1 251 ? -43.152 -25.237 61.143 1.00 90.38 251 THR A O 1
ATOM 1790 N N . ASP A 1 252 ? -44.856 -24.665 62.485 1.00 88.00 252 ASP A N 1
ATOM 1791 C CA . ASP A 1 252 ? -45.869 -24.523 61.433 1.00 88.00 252 ASP A CA 1
ATOM 1792 C C . ASP A 1 252 ? -45.643 -23.298 60.535 1.00 88.00 252 ASP A C 1
ATOM 1794 O O . ASP A 1 252 ? -46.024 -23.311 59.367 1.00 88.00 252 ASP A O 1
ATOM 1798 N N . THR A 1 253 ? -45.017 -22.243 61.063 1.00 85.25 253 THR A N 1
ATOM 1799 C CA . THR A 1 253 ? -44.756 -20.995 60.325 1.00 85.25 253 THR A CA 1
ATOM 1800 C C . THR A 1 253 ? -43.274 -20.646 60.203 1.00 85.25 253 THR A C 1
ATOM 1802 O O . THR A 1 253 ? -42.933 -19.718 59.472 1.00 85.25 253 THR A O 1
ATOM 1805 N N . GLY A 1 254 ? -42.393 -21.351 60.919 1.00 84.12 254 GLY A N 1
ATOM 1806 C CA . GLY A 1 254 ? -40.960 -21.055 60.987 1.00 84.12 254 GLY A CA 1
ATOM 1807 C C . GLY A 1 254 ? -40.630 -19.752 61.724 1.00 84.12 254 GLY A C 1
ATOM 1808 O O . GLY A 1 254 ? -39.540 -19.216 61.547 1.00 84.12 254 GLY A O 1
ATOM 1809 N N . ARG A 1 255 ? -41.569 -19.214 62.514 1.00 86.12 255 ARG A N 1
ATOM 1810 C CA . ARG A 1 255 ? -41.435 -17.920 63.202 1.00 86.12 255 ARG A CA 1
ATOM 1811 C C . ARG A 1 255 ? -41.183 -18.098 64.695 1.00 86.12 255 ARG A C 1
ATOM 1813 O O . ARG A 1 255 ? -41.694 -19.032 65.316 1.00 86.12 255 ARG A O 1
ATOM 1820 N N . THR A 1 256 ? -40.453 -17.148 65.270 1.00 90.88 256 THR A N 1
ATOM 1821 C CA . THR A 1 256 ? -40.185 -17.076 66.711 1.00 90.88 256 THR A CA 1
ATOM 1822 C C . THR A 1 256 ? -41.000 -15.948 67.325 1.00 90.88 256 THR A C 1
ATOM 1824 O O . THR A 1 256 ? -41.013 -14.832 66.807 1.00 90.88 256 THR A O 1
ATOM 1827 N N . TYR A 1 257 ? -41.668 -16.228 68.439 1.00 92.06 257 TYR A N 1
ATOM 1828 C CA . TYR A 1 257 ? -42.446 -15.255 69.199 1.00 92.06 257 TYR A CA 1
ATOM 1829 C C . TYR A 1 257 ? -41.900 -15.145 70.621 1.00 92.06 257 TYR A C 1
ATOM 1831 O O . TYR A 1 257 ? -41.480 -16.148 71.186 1.00 92.06 257 TYR A O 1
ATOM 1839 N N . VAL A 1 258 ? -41.946 -13.953 71.210 1.00 92.06 258 VAL A N 1
ATOM 1840 C CA . VAL A 1 258 ? -41.637 -13.700 72.623 1.00 92.06 258 VAL A CA 1
ATOM 1841 C C . VAL A 1 258 ? -42.898 -13.257 73.360 1.00 92.06 258 VAL A C 1
ATOM 1843 O O . VAL A 1 258 ? -43.661 -12.429 72.852 1.00 92.06 258 VAL A O 1
ATOM 1846 N N . LEU A 1 259 ? -43.149 -13.809 74.545 1.00 91.25 259 LEU A N 1
ATOM 1847 C CA . LEU A 1 259 ? -44.304 -13.435 75.355 1.00 91.25 259 LEU A CA 1
ATOM 1848 C C . LEU A 1 259 ? -44.047 -12.100 76.071 1.00 91.25 259 LEU A C 1
ATOM 1850 O O . LEU A 1 259 ? -43.205 -12.004 76.958 1.00 91.25 259 LEU A O 1
ATOM 1854 N N . ALA A 1 260 ? -44.788 -11.055 75.708 1.00 88.56 260 ALA A N 1
ATOM 1855 C CA . ALA A 1 260 ? -44.599 -9.695 76.221 1.00 88.56 260 ALA A CA 1
ATOM 1856 C C . ALA A 1 260 ? -45.515 -9.328 77.409 1.00 88.56 260 ALA A C 1
ATOM 1858 O O . ALA A 1 260 ? -45.392 -8.231 77.953 1.00 88.56 260 ALA A O 1
ATOM 1859 N N . ALA A 1 261 ? -46.430 -10.215 77.819 1.00 87.69 261 ALA A N 1
ATOM 1860 C CA . ALA A 1 261 ? -47.363 -9.998 78.931 1.00 87.69 261 ALA A CA 1
ATOM 1861 C C . ALA A 1 261 ? -47.650 -11.303 79.698 1.00 87.69 261 ALA A C 1
ATOM 1863 O O . ALA A 1 261 ? -47.293 -12.378 79.238 1.00 87.69 261 ALA A O 1
ATOM 1864 N N . ASP A 1 262 ? -48.329 -11.227 80.843 1.00 83.56 262 ASP A N 1
ATOM 1865 C CA . ASP A 1 262 ? -48.368 -12.344 81.810 1.00 83.56 262 ASP A CA 1
ATOM 1866 C C . ASP A 1 262 ? -49.308 -13.502 81.437 1.00 83.56 262 ASP A C 1
ATOM 1868 O O . ASP A 1 262 ? -49.258 -14.555 82.063 1.00 83.56 262 ASP A O 1
ATOM 1872 N N . ASN A 1 263 ? -50.176 -13.327 80.434 1.00 87.31 263 ASN A N 1
ATOM 1873 C CA . ASN A 1 263 ? -51.110 -14.369 80.003 1.00 87.31 263 ASN A CA 1
ATOM 1874 C C . ASN A 1 263 ? -50.679 -14.985 78.653 1.00 87.31 263 ASN A C 1
ATOM 1876 O O . ASN A 1 263 ? -50.909 -14.343 77.618 1.00 87.31 263 ASN A O 1
ATOM 1880 N N . PRO A 1 264 ? -50.120 -16.213 78.630 1.00 89.19 264 PRO A N 1
ATOM 1881 C CA . PRO A 1 264 ? -49.711 -16.897 77.399 1.00 89.19 264 PRO A CA 1
ATOM 1882 C C . PRO A 1 264 ? -50.885 -17.336 76.513 1.00 89.19 264 PRO A C 1
ATOM 1884 O O . PRO A 1 264 ? -50.697 -17.512 75.310 1.00 89.19 264 PRO A O 1
ATOM 1887 N N . ALA A 1 265 ? -52.106 -17.449 77.050 1.00 92.69 265 ALA A N 1
ATOM 1888 C CA . ALA A 1 265 ? -53.281 -17.875 76.286 1.00 92.69 265 ALA A CA 1
ATOM 1889 C C . ALA A 1 265 ? -53.812 -16.803 75.316 1.00 92.69 265 ALA A C 1
ATOM 1891 O O . ALA A 1 265 ? -54.627 -17.095 74.438 1.00 92.69 265 ALA A O 1
ATOM 1892 N N . THR A 1 266 ? -53.339 -15.560 75.434 1.00 92.00 266 THR A N 1
ATOM 1893 C CA . THR A 1 266 ? -53.744 -14.446 74.570 1.00 92.00 266 THR A CA 1
ATOM 1894 C C . THR A 1 266 ? -52.733 -14.239 73.446 1.00 92.00 266 THR A C 1
ATOM 1896 O O . THR A 1 266 ? -51.620 -13.772 73.678 1.00 92.00 266 THR A O 1
ATOM 1899 N N . LEU A 1 267 ? -53.140 -14.480 72.196 1.00 90.75 267 LEU A N 1
ATOM 1900 C CA . LEU A 1 267 ? -52.267 -14.337 71.020 1.00 90.75 267 LEU A CA 1
ATOM 1901 C C . LEU A 1 267 ? -51.607 -12.956 70.898 1.00 90.75 267 LEU A C 1
ATOM 1903 O O . LEU A 1 267 ? -50.436 -12.873 70.553 1.00 90.75 267 LEU A O 1
ATOM 1907 N N . ALA A 1 268 ? -52.322 -11.876 71.222 1.00 91.88 268 ALA A N 1
ATOM 1908 C CA . ALA A 1 268 ? -51.798 -10.510 71.127 1.00 91.88 268 ALA A CA 1
ATOM 1909 C C . ALA A 1 268 ? -50.605 -10.226 72.066 1.00 91.88 268 ALA A C 1
ATOM 1911 O O . ALA A 1 268 ? -49.855 -9.267 71.829 1.00 91.88 268 ALA A O 1
ATOM 1912 N N . ASN A 1 269 ? -50.429 -11.049 73.107 1.00 93.00 269 ASN A N 1
ATOM 1913 C CA . ASN A 1 269 ? -49.315 -10.951 74.047 1.00 93.00 269 ASN A CA 1
ATOM 1914 C C . ASN A 1 269 ? -48.023 -11.539 73.468 1.00 93.00 269 ASN A C 1
ATOM 1916 O O . ASN A 1 269 ? -46.945 -11.167 73.919 1.00 93.00 269 ASN A O 1
ATOM 1920 N N . TRP A 1 270 ? -48.112 -12.398 72.451 1.00 93.25 270 TRP A N 1
ATOM 1921 C CA . TRP A 1 270 ? -46.959 -12.939 71.740 1.00 93.25 270 TRP A CA 1
ATOM 1922 C C . TRP A 1 270 ? -46.511 -11.968 70.647 1.00 93.25 270 TRP A C 1
ATOM 1924 O O . TRP A 1 270 ? -47.273 -11.636 69.735 1.00 93.25 270 TRP A O 1
ATOM 1934 N N . LYS A 1 271 ? -45.270 -11.488 70.733 1.00 91.62 271 LYS A N 1
ATOM 1935 C CA . LYS A 1 271 ? -44.664 -10.593 69.741 1.00 91.62 271 LYS A CA 1
ATOM 1936 C C . LYS A 1 271 ? -43.701 -11.368 68.866 1.00 91.62 271 LYS A C 1
ATOM 1938 O O . LYS A 1 271 ? -42.807 -12.032 69.370 1.00 91.62 271 LYS A O 1
ATOM 1943 N N . GLU A 1 272 ? -43.894 -11.291 67.558 1.00 90.44 272 GLU A N 1
ATOM 1944 C CA . GLU A 1 272 ? -42.979 -11.906 66.602 1.00 90.44 272 GLU A CA 1
ATOM 1945 C C . GLU A 1 272 ? -41.609 -11.225 66.674 1.00 90.44 272 GLU A C 1
ATOM 1947 O O . GLU A 1 272 ? -41.509 -9.998 66.601 1.00 90.44 272 GLU A O 1
ATOM 1952 N N . VAL A 1 273 ? -40.555 -12.026 66.803 1.00 86.94 273 VAL A N 1
ATOM 1953 C CA . VAL A 1 273 ? -39.175 -11.560 66.689 1.00 86.94 273 VAL A CA 1
ATOM 1954 C C . VAL A 1 273 ? -38.826 -11.526 65.202 1.00 86.94 273 VAL A C 1
ATOM 1956 O O . VAL A 1 273 ? -38.568 -12.558 64.584 1.00 86.94 273 VAL A O 1
ATOM 1959 N N . LEU A 1 274 ? -38.846 -10.331 64.609 1.00 78.69 274 LEU A N 1
ATOM 1960 C CA . LEU A 1 274 ? -38.506 -10.125 63.201 1.00 78.69 274 LEU A CA 1
ATOM 1961 C C . LEU A 1 274 ? -36.982 -10.167 63.011 1.00 78.69 274 LEU A C 1
ATOM 1963 O O . LEU A 1 274 ? -36.275 -9.237 63.397 1.00 78.69 274 LEU A O 1
ATOM 1967 N N . ALA A 1 275 ? -36.463 -11.217 62.376 1.00 67.50 275 ALA A N 1
ATOM 1968 C CA . ALA A 1 275 ? -35.069 -11.262 61.936 1.00 67.50 275 ALA A CA 1
ATOM 1969 C C . ALA A 1 275 ? -34.935 -10.635 60.535 1.00 67.50 275 ALA A C 1
ATOM 1971 O O . ALA A 1 275 ? -35.047 -11.319 59.520 1.00 67.50 275 ALA A O 1
ATOM 1972 N N . ALA A 1 276 ? -34.682 -9.326 60.456 1.00 56.53 276 ALA A N 1
ATOM 1973 C CA . ALA A 1 276 ? -34.486 -8.599 59.191 1.00 56.53 276 ALA A CA 1
ATOM 1974 C C . ALA A 1 276 ? -33.081 -8.814 58.569 1.00 56.53 276 ALA A C 1
ATOM 1976 O O . ALA A 1 276 ? -32.421 -7.857 58.175 1.00 56.53 276 ALA A O 1
ATOM 1977 N N . GLY A 1 277 ? -32.597 -10.061 58.518 1.00 57.91 277 GLY A N 1
ATOM 1978 C CA . GLY A 1 277 ? -31.210 -10.390 58.149 1.00 57.91 277 GLY A CA 1
ATOM 1979 C C . GLY A 1 277 ? -30.988 -11.033 56.774 1.00 57.91 277 GLY A C 1
ATOM 1980 O O . GLY A 1 277 ? -29.842 -11.296 56.424 1.00 57.91 277 GLY A O 1
ATOM 1981 N N . GLN A 1 278 ? -32.034 -11.317 55.992 1.00 67.88 278 GLN A N 1
ATOM 1982 C CA . GLN A 1 278 ? -31.907 -11.935 54.663 1.00 67.88 278 GLN A CA 1
ATOM 1983 C C . GLN A 1 278 ? -32.236 -10.942 53.544 1.00 67.88 278 GLN A C 1
ATOM 1985 O O . GLN A 1 278 ? -33.086 -10.066 53.706 1.00 67.88 278 GLN A O 1
ATOM 1990 N N . VAL A 1 279 ? -31.566 -11.100 52.395 1.00 73.00 279 VAL A N 1
ATOM 1991 C CA . VAL A 1 279 ? -31.906 -10.409 51.144 1.00 73.00 279 VAL A CA 1
ATOM 1992 C C . VAL A 1 279 ? -33.381 -10.672 50.838 1.00 73.00 279 VAL A C 1
ATOM 1994 O O . VAL A 1 279 ? -33.760 -11.794 50.520 1.00 73.00 279 VAL A O 1
ATOM 1997 N N . GLN A 1 280 ? -34.219 -9.641 50.969 1.00 77.12 280 GLN A N 1
ATOM 1998 C CA . GLN A 1 280 ? -35.670 -9.769 50.775 1.00 77.12 280 GLN A CA 1
ATOM 1999 C C . GLN A 1 280 ? -36.052 -9.841 49.291 1.00 77.12 280 GLN A C 1
ATOM 2001 O O . GLN A 1 280 ? -37.093 -10.393 48.941 1.00 77.12 280 GLN A O 1
ATOM 2006 N N . SER A 1 281 ? -35.210 -9.279 48.418 1.00 86.12 281 SER A N 1
ATOM 2007 C CA . SER A 1 281 ? -35.360 -9.384 46.970 1.00 86.12 281 SER A CA 1
ATOM 2008 C C . SER A 1 281 ? -34.032 -9.191 46.239 1.00 86.12 281 SER A C 1
ATOM 2010 O O . SER A 1 281 ? -33.142 -8.494 46.728 1.00 86.12 281 SER A O 1
ATOM 2012 N N . VAL A 1 282 ? -33.915 -9.783 45.051 1.00 87.00 282 VAL A N 1
ATOM 2013 C CA . VAL A 1 282 ? -32.842 -9.506 44.086 1.00 87.00 282 VAL A CA 1
ATOM 2014 C C . VAL A 1 282 ? -33.508 -9.070 42.791 1.00 87.00 282 VAL A C 1
ATOM 2016 O O . VAL A 1 282 ? -34.377 -9.777 42.287 1.00 87.00 282 VAL A O 1
ATOM 2019 N N . ALA A 1 283 ? -33.136 -7.893 42.281 1.00 84.38 283 ALA A N 1
ATOM 2020 C CA . ALA A 1 283 ? -33.724 -7.323 41.065 1.00 84.38 283 ALA A CA 1
ATOM 2021 C C . ALA A 1 283 ? -35.273 -7.268 41.079 1.00 84.38 283 ALA A C 1
ATOM 2023 O O . ALA A 1 283 ? -35.929 -7.473 40.064 1.00 84.38 283 ALA A O 1
ATOM 2024 N N . GLY A 1 284 ? -35.875 -7.016 42.249 1.00 83.62 284 GLY A N 1
ATOM 2025 C CA . GLY A 1 284 ? -37.333 -6.949 42.418 1.00 83.62 284 GLY A CA 1
ATOM 2026 C C . GLY A 1 284 ? -38.042 -8.304 42.549 1.00 83.62 284 GLY A C 1
ATOM 2027 O O . GLY A 1 284 ? -39.236 -8.328 42.840 1.00 83.62 284 GLY A O 1
ATOM 2028 N N . GLN A 1 285 ? -37.332 -9.427 42.408 1.00 84.44 285 GLN A N 1
ATOM 2029 C CA . GLN A 1 285 ? -37.879 -10.764 42.646 1.00 84.44 285 GLN A CA 1
ATOM 2030 C C . GLN A 1 285 ? -37.730 -11.162 44.119 1.00 84.44 285 GLN A C 1
ATOM 2032 O O . GLN A 1 285 ? -36.677 -10.949 44.718 1.00 84.44 285 GLN A O 1
ATOM 2037 N N . SER A 1 286 ? -38.768 -11.768 44.697 1.00 84.31 286 SER A N 1
ATOM 2038 C CA . SER A 1 286 ? -38.791 -12.289 46.074 1.00 84.31 286 SER A CA 1
ATOM 2039 C C . SER A 1 286 ? -39.135 -13.786 46.077 1.00 84.31 286 SER A C 1
ATOM 2041 O O . SER A 1 286 ? -39.782 -14.276 45.153 1.00 84.31 286 SER A O 1
ATOM 2043 N N . GLY A 1 287 ? -38.685 -14.536 47.091 1.00 82.56 287 GLY A N 1
ATOM 2044 C CA . GLY A 1 287 ? -38.843 -15.998 47.140 1.00 82.56 287 GLY A CA 1
ATOM 2045 C C . GLY A 1 287 ? -37.732 -16.749 46.393 1.00 82.56 287 GLY A C 1
ATOM 2046 O O . GLY A 1 287 ? -36.554 -16.481 46.617 1.00 82.56 287 GLY A O 1
ATOM 2047 N N . VAL A 1 288 ? -38.088 -17.715 45.534 1.00 78.94 288 VAL A N 1
ATOM 2048 C CA . VAL A 1 288 ? -37.118 -18.418 44.670 1.00 78.94 288 VAL A CA 1
ATOM 2049 C C . VAL A 1 288 ? -36.693 -17.474 43.546 1.00 78.94 288 VAL A C 1
ATOM 2051 O O . VAL A 1 288 ? -37.475 -17.197 42.641 1.00 78.94 288 VAL A O 1
ATOM 2054 N N . VAL A 1 289 ? -35.459 -16.975 43.609 1.00 85.00 289 VAL A N 1
ATOM 2055 C CA . VAL A 1 289 ? -34.915 -16.034 42.622 1.00 85.00 289 VAL A CA 1
ATOM 2056 C C . VAL A 1 289 ? -34.331 -16.808 41.439 1.00 85.00 289 VAL A C 1
ATOM 2058 O O . VAL A 1 289 ? -33.329 -17.509 41.587 1.00 85.00 289 VAL A O 1
ATOM 2061 N N . VAL A 1 290 ? -34.926 -16.648 40.256 1.00 86.00 290 VAL A N 1
ATOM 2062 C CA . VAL A 1 290 ? -34.368 -17.141 38.988 1.00 86.00 290 VAL A CA 1
ATOM 2063 C C . VAL A 1 290 ? -34.004 -15.927 38.147 1.00 86.00 290 VAL A C 1
ATOM 2065 O O . VAL A 1 290 ? -34.873 -15.237 37.620 1.00 86.00 290 VAL A O 1
ATOM 2068 N N . LEU A 1 291 ? -32.705 -15.652 38.043 1.00 88.62 291 LEU A N 1
ATOM 2069 C CA . LEU A 1 291 ? -32.211 -14.493 37.311 1.00 88.62 291 LEU A CA 1
ATOM 2070 C C . LEU A 1 291 ? -32.061 -14.800 35.824 1.00 88.62 291 LEU A C 1
ATOM 2072 O O . LEU A 1 291 ? -31.491 -15.809 35.413 1.00 88.62 291 LEU A O 1
ATOM 2076 N N . SER A 1 292 ? -32.516 -13.853 35.026 1.00 88.69 292 SER A N 1
ATOM 2077 C CA . SER A 1 292 ? -32.250 -13.702 33.611 1.00 88.69 292 SER A CA 1
ATOM 2078 C C . SER A 1 292 ? -31.371 -12.471 33.387 1.00 88.69 292 SER A C 1
ATOM 2080 O O . SER A 1 292 ? -31.244 -11.585 34.233 1.00 88.69 292 SER A O 1
ATOM 2082 N N . ARG A 1 293 ? -30.802 -12.356 32.188 1.00 88.75 293 ARG A N 1
ATOM 2083 C CA . ARG A 1 293 ? -30.087 -11.142 31.764 1.00 88.75 293 ARG A CA 1
ATOM 2084 C C . ARG A 1 293 ? -30.949 -9.871 31.819 1.00 88.75 293 ARG A C 1
ATOM 2086 O O . ARG A 1 293 ? -30.412 -8.776 31.959 1.00 88.75 293 ARG A O 1
ATOM 2093 N N . ALA A 1 294 ? -32.273 -10.001 31.705 1.00 88.44 294 ALA A N 1
ATOM 2094 C CA . ALA A 1 294 ? -33.178 -8.858 31.733 1.00 88.44 294 ALA A CA 1
ATOM 2095 C C . ALA A 1 294 ? -33.285 -8.246 33.137 1.00 88.44 294 ALA A C 1
ATOM 2097 O O . ALA A 1 294 ? -33.411 -7.029 33.249 1.00 88.44 294 ALA A O 1
ATOM 2098 N N . ASP A 1 295 ? -33.136 -9.057 34.188 1.00 89.75 295 ASP A N 1
ATOM 2099 C CA . ASP A 1 295 ? -33.257 -8.620 35.586 1.00 89.75 295 ASP A CA 1
ATOM 2100 C C . ASP A 1 295 ? -32.161 -7.622 36.005 1.00 89.75 295 ASP A C 1
ATOM 2102 O O . ASP A 1 295 ? -32.324 -6.872 36.962 1.00 89.75 295 ASP A O 1
ATOM 2106 N N . VAL A 1 296 ? -31.054 -7.558 35.261 1.00 88.75 296 VAL A N 1
ATOM 2107 C CA . VAL A 1 296 ? -29.949 -6.608 35.488 1.00 88.75 296 VAL A CA 1
ATOM 2108 C C . VAL A 1 296 ? -29.814 -5.564 34.373 1.00 88.75 296 VAL A C 1
ATOM 2110 O O . VAL A 1 296 ? -28.770 -4.934 34.230 1.00 88.75 296 VAL A O 1
ATOM 2113 N N . GLY A 1 297 ? -30.854 -5.379 33.551 1.00 88.75 297 GLY A N 1
ATOM 2114 C CA . GLY A 1 297 ? -30.855 -4.395 32.461 1.00 88.75 297 GLY A CA 1
ATOM 2115 C C . GLY A 1 297 ? -30.021 -4.795 31.237 1.00 88.75 297 GLY A C 1
ATOM 2116 O O . GLY A 1 297 ? -29.748 -3.961 30.378 1.00 88.75 297 GLY A O 1
ATOM 2117 N N . LEU A 1 298 ? -29.635 -6.070 31.122 1.00 90.06 298 LEU A N 1
ATOM 2118 C CA . LEU A 1 298 ? -28.804 -6.608 30.040 1.00 90.06 298 LEU A CA 1
ATOM 2119 C C . LEU A 1 298 ? -29.624 -7.455 29.053 1.00 90.06 298 LEU A C 1
ATOM 2121 O O . LEU A 1 298 ? -29.121 -8.417 28.477 1.00 90.06 298 LEU A O 1
ATOM 2125 N N . ALA A 1 299 ? -30.896 -7.107 28.830 1.00 90.25 299 ALA A N 1
ATOM 2126 C CA . ALA A 1 299 ? -31.812 -7.871 27.971 1.00 90.25 299 ALA A CA 1
ATOM 2127 C C . ALA A 1 299 ? -31.307 -8.057 26.524 1.00 90.25 299 ALA A C 1
ATOM 2129 O O . ALA A 1 299 ? -31.646 -9.054 25.887 1.00 90.25 299 ALA A O 1
ATOM 2130 N N . ASN A 1 300 ? -30.468 -7.132 26.045 1.00 88.06 300 ASN A N 1
ATOM 2131 C CA . ASN A 1 300 ? -29.884 -7.129 24.699 1.00 88.06 300 ASN A CA 1
ATOM 2132 C C . ASN A 1 300 ? -28.480 -7.752 24.631 1.00 88.06 300 ASN A C 1
ATOM 2134 O O . ASN A 1 300 ? -27.858 -7.728 23.573 1.00 88.06 300 ASN A O 1
ATOM 2138 N N . VAL A 1 301 ? -27.942 -8.245 25.750 1.00 87.94 301 VAL A N 1
ATOM 2139 C CA . VAL A 1 301 ? -26.594 -8.820 25.795 1.00 87.94 301 VAL A CA 1
ATOM 2140 C C . VAL A 1 301 ? -26.676 -10.331 25.621 1.00 87.94 301 VAL A C 1
ATOM 2142 O O . VAL A 1 301 ? -27.324 -11.029 26.404 1.00 87.94 301 VAL A O 1
ATOM 2145 N N . ASP A 1 302 ? -25.994 -10.837 24.599 1.00 86.19 302 ASP A N 1
ATOM 2146 C CA . ASP A 1 302 ? -25.758 -12.261 24.372 1.00 86.19 302 ASP A CA 1
ATOM 2147 C C . ASP A 1 302 ? -24.343 -12.650 24.818 1.00 86.19 302 ASP A C 1
ATOM 2149 O O . ASP A 1 302 ? -23.401 -11.859 24.720 1.00 86.19 302 ASP A O 1
ATOM 2153 N N . ASN A 1 303 ? -24.173 -13.892 25.278 1.00 84.50 303 ASN A N 1
ATOM 2154 C CA . ASN A 1 303 ? -22.849 -14.453 25.537 1.00 84.50 303 ASN A CA 1
ATOM 2155 C C . ASN A 1 303 ? -22.290 -15.076 24.250 1.00 84.50 303 ASN A C 1
ATOM 2157 O O . ASN A 1 303 ? -22.388 -16.284 24.029 1.00 84.50 303 ASN A O 1
ATOM 2161 N N . THR A 1 304 ? -21.752 -14.229 23.375 1.00 90.38 304 THR A N 1
ATOM 2162 C CA . THR A 1 304 ? -21.177 -14.640 22.088 1.00 90.38 304 THR A CA 1
ATOM 2163 C C . THR A 1 304 ? -19.693 -14.971 22.247 1.00 90.38 304 THR A C 1
ATOM 2165 O O . THR A 1 304 ? -18.910 -14.117 22.673 1.00 90.38 304 THR A O 1
ATOM 2168 N N . ALA A 1 305 ? -19.292 -16.194 21.878 1.00 91.81 305 ALA A N 1
ATOM 2169 C CA . ALA A 1 305 ? -17.886 -16.604 21.850 1.00 91.81 305 ALA A CA 1
ATOM 2170 C C . ALA A 1 305 ? -17.059 -15.685 20.936 1.00 91.81 305 ALA A C 1
ATOM 2172 O O . ALA A 1 305 ? -17.561 -15.227 19.912 1.00 91.81 305 ALA A O 1
ATOM 2173 N N . ASP A 1 306 ? -15.787 -15.449 21.269 1.00 88.62 306 ASP A N 1
ATOM 2174 C CA . ASP A 1 306 ? -14.938 -14.487 20.548 1.00 88.62 306 ASP A CA 1
ATOM 2175 C C . ASP A 1 306 ? -14.857 -14.748 19.039 1.00 88.62 306 ASP A C 1
ATOM 2177 O O . ASP A 1 306 ? -14.892 -13.808 18.250 1.00 88.62 306 ASP A O 1
ATOM 2181 N N . THR A 1 307 ? -14.835 -16.017 18.626 1.00 92.06 307 THR A N 1
ATOM 2182 C CA . THR A 1 307 ? -14.804 -16.428 17.213 1.00 92.06 307 THR A CA 1
ATOM 2183 C C . THR A 1 307 ? -16.096 -16.137 16.451 1.00 92.06 307 THR A C 1
ATOM 2185 O O . THR A 1 307 ? -16.073 -16.058 15.227 1.00 92.06 307 THR A O 1
ATOM 2188 N N . ALA A 1 308 ? -17.218 -15.992 17.157 1.00 91.56 308 ALA A N 1
ATOM 2189 C CA . ALA A 1 308 ? -18.531 -15.706 16.586 1.00 91.56 308 ALA A CA 1
ATOM 2190 C C . ALA A 1 308 ? -18.905 -14.219 16.685 1.00 91.56 308 ALA A C 1
ATOM 2192 O O . ALA A 1 308 ? -19.977 -13.825 16.221 1.00 91.56 308 ALA A O 1
ATOM 2193 N N . LYS A 1 309 ? -18.052 -13.381 17.292 1.00 90.62 309 LYS A N 1
ATOM 2194 C CA . LYS A 1 309 ? -18.292 -11.939 17.354 1.00 90.62 309 LYS A CA 1
ATOM 2195 C C . LYS A 1 309 ? -18.204 -11.356 15.939 1.00 90.62 309 LYS A C 1
ATOM 2197 O O . LYS A 1 309 ? -17.197 -11.571 15.262 1.00 90.62 309 LYS A O 1
ATOM 2202 N N . PRO A 1 310 ? -19.225 -10.615 15.475 1.00 90.38 310 PRO A N 1
ATOM 2203 C CA . PRO A 1 310 ? -19.159 -9.974 14.173 1.00 90.38 310 PRO A CA 1
ATOM 2204 C C . PRO A 1 310 ? -18.038 -8.935 14.174 1.00 90.38 310 PRO A C 1
ATOM 2206 O O . PRO A 1 310 ? -17.885 -8.166 15.126 1.00 90.38 310 PRO A O 1
ATOM 2209 N N . ILE A 1 311 ? -17.266 -8.888 13.091 1.00 93.62 311 ILE A N 1
ATOM 2210 C CA . ILE A 1 311 ? -16.374 -7.757 12.846 1.00 93.62 311 ILE A CA 1
ATOM 2211 C C . ILE A 1 311 ? -17.191 -6.561 12.360 1.00 93.62 311 ILE A C 1
ATOM 2213 O O . ILE A 1 311 ? -18.251 -6.715 11.749 1.00 93.62 311 ILE A O 1
ATOM 2217 N N . SER A 1 312 ? -16.710 -5.353 12.649 1.00 95.75 312 SER A N 1
ATOM 2218 C CA . SER A 1 312 ? -17.404 -4.144 12.209 1.00 95.75 312 SER A CA 1
ATOM 2219 C C . SER A 1 312 ? -17.434 -4.055 10.679 1.00 95.75 312 SER A C 1
ATOM 2221 O O . SER A 1 312 ? -16.513 -4.515 9.998 1.00 95.75 312 SER A O 1
ATOM 2223 N N . THR A 1 313 ? -18.457 -3.402 10.129 1.00 95.94 313 THR A N 1
ATOM 2224 C CA . THR A 1 313 ? -18.561 -3.141 8.683 1.00 95.94 313 THR A CA 1
ATOM 2225 C C . THR A 1 313 ? -17.361 -2.355 8.153 1.00 95.94 313 THR A C 1
ATOM 2227 O O . THR A 1 313 ? -16.883 -2.631 7.057 1.00 95.94 313 THR A O 1
ATOM 2230 N N . ALA A 1 314 ? -16.819 -1.431 8.953 1.00 96.19 314 ALA A N 1
ATOM 2231 C CA . ALA A 1 314 ? -15.607 -0.686 8.624 1.00 96.19 314 ALA A CA 1
ATOM 2232 C C . ALA A 1 314 ? -14.372 -1.598 8.540 1.00 96.19 314 ALA A C 1
ATOM 2234 O O . ALA A 1 314 ? -13.554 -1.451 7.634 1.00 96.19 314 ALA A O 1
ATOM 2235 N N . THR A 1 315 ? -14.250 -2.567 9.454 1.00 96.88 315 THR A N 1
ATOM 2236 C CA . THR A 1 315 ? -13.167 -3.560 9.427 1.00 96.88 315 THR A CA 1
ATOM 2237 C C . THR A 1 315 ? -13.271 -4.441 8.188 1.00 96.88 315 THR A C 1
ATOM 2239 O O . THR A 1 315 ? -12.268 -4.632 7.508 1.00 96.88 315 THR A O 1
ATOM 2242 N N . GLN A 1 316 ? -14.470 -4.934 7.864 1.00 96.50 316 GLN A N 1
ATOM 2243 C CA . GLN A 1 316 ? -14.678 -5.746 6.665 1.00 96.50 316 GLN A CA 1
ATOM 2244 C C . GLN A 1 316 ? -14.333 -4.958 5.393 1.00 96.50 316 GLN A C 1
ATOM 2246 O O . GLN A 1 316 ? -13.539 -5.432 4.591 1.00 96.50 316 GLN A O 1
ATOM 2251 N N . ALA A 1 317 ? -14.814 -3.718 5.260 1.00 95.94 317 ALA A N 1
ATOM 2252 C CA . ALA A 1 317 ? -14.505 -2.873 4.105 1.00 95.94 317 ALA A CA 1
ATOM 2253 C C . ALA A 1 317 ? -12.997 -2.598 3.953 1.00 95.94 317 ALA A C 1
ATOM 2255 O O . ALA A 1 317 ? -12.470 -2.575 2.841 1.00 95.94 317 ALA A O 1
ATOM 2256 N N . ALA A 1 318 ? -12.281 -2.415 5.067 1.00 95.62 318 ALA A N 1
ATOM 2257 C CA . ALA A 1 318 ? -10.833 -2.240 5.045 1.00 95.62 318 ALA A CA 1
ATOM 2258 C C . ALA A 1 318 ? -10.088 -3.519 4.624 1.00 95.62 318 ALA A C 1
ATOM 2260 O O . ALA A 1 318 ? -9.063 -3.423 3.947 1.00 95.62 318 ALA A O 1
ATOM 2261 N N . LEU A 1 319 ? -10.585 -4.698 5.019 1.00 95.38 319 LEU A N 1
ATOM 2262 C CA . LEU A 1 319 ? -10.036 -5.996 4.614 1.00 95.38 319 LEU A CA 1
ATOM 2263 C C . LEU A 1 319 ? -10.297 -6.280 3.132 1.00 95.38 319 LEU A C 1
ATOM 2265 O O . LEU A 1 319 ? -9.378 -6.703 2.436 1.00 95.38 319 LEU A O 1
ATOM 2269 N N . ASP A 1 320 ? -11.495 -5.967 2.639 1.00 94.50 320 ASP A N 1
ATOM 2270 C CA . ASP A 1 320 ? -11.871 -6.136 1.229 1.00 94.50 320 ASP A CA 1
ATOM 2271 C C . ASP A 1 320 ? -11.023 -5.257 0.291 1.00 94.50 320 ASP A C 1
ATOM 2273 O O . ASP A 1 320 ? -10.842 -5.578 -0.881 1.00 94.50 320 ASP A O 1
ATOM 2277 N N . GLY A 1 321 ? -10.456 -4.161 0.809 1.00 94.38 321 GLY A N 1
ATOM 2278 C CA . GLY A 1 321 ? -9.520 -3.300 0.083 1.00 94.38 321 GLY A CA 1
ATOM 2279 C C . GLY A 1 321 ? -8.071 -3.803 0.038 1.00 94.38 321 GLY A C 1
ATOM 2280 O O . GLY A 1 321 ? -7.221 -3.147 -0.568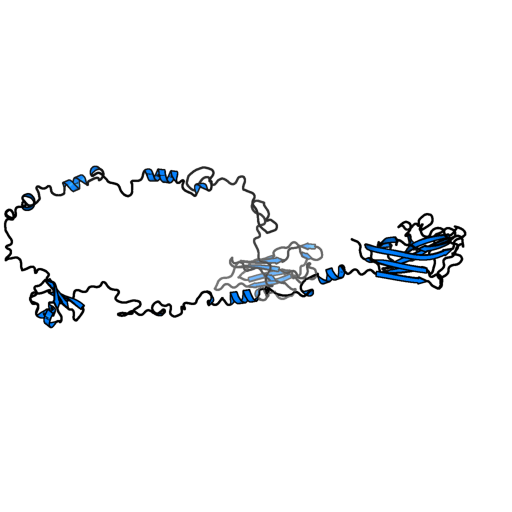 1.00 94.38 321 GLY A O 1
ATOM 2281 N N . LYS A 1 322 ? -7.736 -4.919 0.698 1.00 94.69 322 LYS A N 1
ATOM 2282 C CA . LYS A 1 322 ? -6.382 -5.493 0.666 1.00 94.69 322 LYS A CA 1
ATOM 2283 C C . LYS A 1 322 ? -6.229 -6.471 -0.496 1.00 94.69 322 LYS A C 1
ATOM 2285 O O . LYS A 1 322 ? -7.147 -7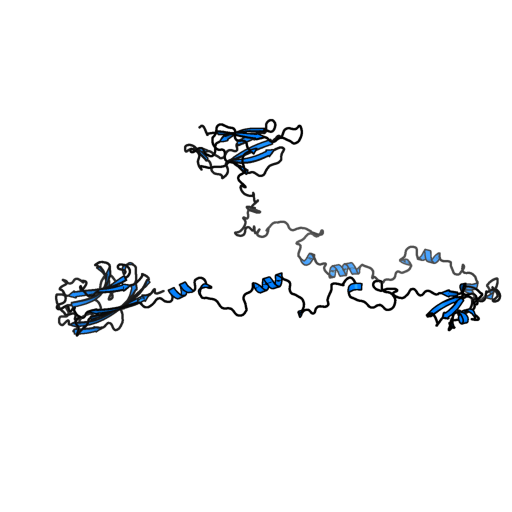.203 -0.847 1.00 94.69 322 LYS A O 1
ATOM 2290 N N . ALA A 1 323 ? -5.026 -6.517 -1.064 1.00 92.94 323 ALA A N 1
ATOM 2291 C CA . ALA A 1 323 ? -4.682 -7.525 -2.057 1.00 92.94 323 ALA A CA 1
ATOM 2292 C C . ALA A 1 323 ? -4.693 -8.930 -1.433 1.00 92.94 323 ALA A C 1
ATOM 2294 O O . ALA A 1 323 ? -4.250 -9.125 -0.297 1.00 92.94 323 ALA A O 1
ATOM 2295 N N . ALA A 1 324 ? -5.161 -9.916 -2.197 1.00 92.62 324 ALA A N 1
ATOM 2296 C CA . ALA A 1 324 ? -5.131 -11.312 -1.784 1.00 92.62 324 ALA A CA 1
ATOM 2297 C C . ALA A 1 324 ? -3.687 -11.834 -1.679 1.00 92.62 324 ALA A C 1
ATOM 2299 O O . ALA A 1 324 ? -2.805 -11.434 -2.444 1.00 92.62 324 ALA A O 1
ATOM 2300 N N . THR A 1 325 ? -3.458 -12.794 -0.774 1.00 93.12 325 THR A N 1
ATOM 2301 C CA . THR A 1 325 ? -2.154 -13.465 -0.599 1.00 93.12 325 THR A CA 1
ATOM 2302 C C . THR A 1 325 ? -1.640 -14.085 -1.899 1.00 93.12 325 THR A C 1
ATOM 2304 O O . THR A 1 325 ? -0.436 -14.118 -2.134 1.00 93.12 325 THR A O 1
ATOM 2307 N N . SER A 1 326 ? -2.550 -14.553 -2.754 1.00 93.94 326 SER A N 1
ATOM 2308 C CA . SER A 1 326 ? -2.247 -15.002 -4.107 1.00 93.94 326 SER A CA 1
ATOM 2309 C C . SER A 1 326 ? -2.980 -14.113 -5.104 1.00 93.94 326 SER A C 1
ATOM 2311 O O . SER A 1 326 ? -4.208 -14.049 -5.097 1.00 93.94 326 SER A O 1
ATOM 2313 N N . HIS A 1 327 ? -2.217 -13.416 -5.940 1.00 93.88 327 HIS A N 1
ATOM 2314 C CA . HIS A 1 327 ? -2.705 -12.633 -7.068 1.00 93.88 327 HIS A CA 1
ATOM 2315 C C . HIS A 1 327 ? -1.629 -12.588 -8.160 1.00 93.88 327 HIS A C 1
ATOM 2317 O O . HIS A 1 327 ? -0.499 -13.041 -7.962 1.00 93.88 327 HIS A O 1
ATOM 2323 N N . ASN A 1 328 ? -1.992 -12.073 -9.329 1.00 89.75 328 ASN A N 1
ATOM 2324 C CA . ASN A 1 328 ? -1.097 -11.882 -10.459 1.00 89.75 328 ASN A CA 1
ATOM 2325 C C . ASN A 1 328 ? -1.016 -10.398 -10.839 1.00 89.75 328 ASN A C 1
ATOM 2327 O O . ASN A 1 328 ? -1.882 -9.604 -10.483 1.00 89.75 328 ASN A O 1
ATOM 2331 N N . HIS A 1 329 ? 0.036 -10.057 -11.579 1.00 93.06 329 HIS A N 1
ATOM 2332 C CA . HIS A 1 329 ? 0.182 -8.766 -12.236 1.00 93.06 329 HIS A CA 1
ATOM 2333 C C . HIS A 1 329 ? 0.334 -8.985 -13.736 1.00 93.06 329 HIS A C 1
ATOM 2335 O O . HIS A 1 329 ? 1.111 -9.842 -14.173 1.00 93.06 329 HIS A O 1
ATOM 2341 N N . ALA A 1 330 ? -0.380 -8.201 -14.533 1.00 91.81 330 ALA A N 1
ATOM 2342 C CA . ALA A 1 330 ? -0.043 -8.027 -15.933 1.00 91.81 330 ALA A CA 1
ATOM 2343 C C . ALA A 1 330 ? 1.228 -7.169 -16.045 1.00 91.81 330 ALA A C 1
ATOM 2345 O O . ALA A 1 330 ? 1.511 -6.331 -15.194 1.00 91.81 330 ALA A O 1
ATOM 2346 N N . VAL A 1 331 ? 1.989 -7.312 -17.136 1.00 90.25 331 VAL A N 1
ATOM 2347 C CA . VAL A 1 331 ? 3.155 -6.438 -17.402 1.00 90.25 331 VAL A CA 1
ATOM 2348 C C . VAL A 1 331 ? 2.752 -4.958 -17.420 1.00 90.25 331 VAL A C 1
ATOM 2350 O O . VAL A 1 331 ? 3.531 -4.106 -17.002 1.00 90.25 331 VAL A O 1
ATOM 2353 N N . ALA A 1 332 ? 1.527 -4.662 -17.866 1.00 90.94 332 ALA A N 1
ATOM 2354 C CA . ALA A 1 332 ? 0.962 -3.316 -17.883 1.00 90.94 332 ALA A CA 1
ATOM 2355 C C . ALA A 1 332 ? 0.778 -2.705 -16.481 1.00 90.94 332 ALA A C 1
ATOM 2357 O O . ALA A 1 332 ? 0.750 -1.483 -16.370 1.00 90.94 332 ALA A O 1
ATOM 2358 N N . ASP A 1 333 ? 0.710 -3.526 -15.426 1.00 92.75 333 ASP A N 1
ATOM 2359 C CA . ASP A 1 333 ? 0.576 -3.055 -14.042 1.00 92.75 333 ASP A CA 1
ATOM 2360 C C . ASP A 1 333 ? 1.893 -2.468 -13.509 1.00 92.75 333 ASP A C 1
ATOM 2362 O O . ASP A 1 333 ? 1.904 -1.743 -12.515 1.00 92.75 333 ASP A O 1
ATOM 2366 N N . VAL A 1 334 ? 3.018 -2.766 -14.171 1.00 94.00 334 VAL A N 1
ATOM 2367 C CA . VAL A 1 334 ? 4.348 -2.296 -13.781 1.00 94.00 334 VAL A CA 1
ATOM 2368 C C . VAL A 1 334 ? 4.801 -1.202 -14.743 1.00 94.00 334 VAL A C 1
ATOM 2370 O O . VAL A 1 334 ? 5.357 -1.462 -15.816 1.00 94.00 334 VAL A O 1
ATOM 2373 N N . THR A 1 335 ? 4.584 0.049 -14.337 1.00 94.69 335 THR A N 1
ATOM 2374 C CA . THR A 1 335 ? 4.984 1.242 -15.093 1.00 94.69 335 THR A CA 1
ATOM 2375 C C . THR A 1 335 ? 6.446 1.154 -15.541 1.00 94.69 335 THR A C 1
ATOM 2377 O O . THR A 1 335 ? 7.357 1.002 -14.732 1.00 94.69 335 THR A O 1
ATOM 2380 N N . GLY A 1 336 ? 6.675 1.258 -16.852 1.00 90.81 336 GLY A N 1
ATOM 2381 C CA . GLY A 1 336 ? 8.013 1.279 -17.453 1.00 90.81 336 GLY A CA 1
ATOM 2382 C C . GLY A 1 336 ? 8.620 -0.091 -17.776 1.00 90.81 336 GLY A C 1
ATOM 2383 O O . GLY A 1 336 ? 9.549 -0.146 -18.583 1.00 90.81 336 GLY A O 1
ATOM 2384 N N . LEU A 1 337 ? 8.072 -1.199 -17.258 1.00 93.12 337 LEU A N 1
ATOM 2385 C CA . LEU A 1 337 ? 8.625 -2.537 -17.500 1.00 93.12 337 LEU A CA 1
ATOM 2386 C C . LEU A 1 337 ? 8.655 -2.887 -18.993 1.00 93.12 337 LEU A C 1
ATOM 2388 O O . LEU A 1 337 ? 9.680 -3.338 -19.503 1.00 93.12 337 LEU A O 1
ATOM 2392 N N . GLN A 1 338 ? 7.563 -2.622 -19.715 1.00 92.31 338 GLN A N 1
ATOM 2393 C CA . GLN A 1 338 ? 7.488 -2.894 -21.154 1.00 92.31 338 GLN A CA 1
ATOM 2394 C C . GLN A 1 338 ? 8.553 -2.120 -21.943 1.00 92.31 338 GLN A C 1
ATOM 2396 O O . GLN A 1 338 ? 9.197 -2.676 -22.832 1.00 92.31 338 GLN A O 1
ATOM 2401 N N . THR A 1 339 ? 8.772 -0.851 -21.600 1.00 85.69 339 THR A N 1
ATOM 2402 C CA . THR A 1 339 ? 9.789 -0.007 -22.236 1.00 85.69 339 THR A CA 1
ATOM 2403 C C . THR A 1 339 ? 11.189 -0.551 -21.977 1.00 85.69 339 THR A C 1
ATOM 2405 O O . THR A 1 339 ? 11.975 -0.681 -22.912 1.00 85.69 339 THR A O 1
ATOM 2408 N N . SER A 1 340 ? 11.494 -0.936 -20.734 1.00 86.06 340 SER A N 1
ATOM 2409 C CA . SER A 1 340 ? 12.790 -1.527 -20.385 1.00 86.06 340 SER A CA 1
ATOM 2410 C C . SER A 1 340 ? 13.041 -2.855 -21.099 1.00 86.06 340 SER A C 1
ATOM 2412 O O . SER A 1 340 ? 14.159 -3.106 -21.548 1.00 86.06 340 SER A O 1
ATOM 2414 N N . LEU A 1 341 ? 12.017 -3.702 -21.232 1.00 88.12 341 LEU A N 1
ATOM 2415 C CA . LEU A 1 341 ? 12.121 -4.958 -21.977 1.00 88.12 341 LEU A CA 1
ATOM 2416 C C . LEU A 1 341 ? 12.368 -4.705 -23.467 1.00 88.12 341 LEU A C 1
ATOM 2418 O O . LEU A 1 341 ? 13.254 -5.327 -24.051 1.00 88.12 341 LEU A O 1
ATOM 2422 N N . ASN A 1 342 ? 11.651 -3.750 -24.061 1.00 82.25 342 ASN A N 1
ATOM 2423 C CA . ASN A 1 342 ? 11.838 -3.371 -25.460 1.00 82.25 342 ASN A CA 1
ATOM 2424 C C . ASN A 1 342 ? 13.241 -2.801 -25.717 1.00 82.25 342 ASN A C 1
ATOM 2426 O O . ASN A 1 342 ? 13.853 -3.130 -26.729 1.00 82.25 342 ASN A O 1
ATOM 2430 N N . ALA A 1 343 ? 13.774 -2.001 -24.791 1.00 74.25 343 ALA A N 1
ATOM 2431 C CA . ALA A 1 343 ? 15.120 -1.442 -24.891 1.00 74.25 343 ALA A CA 1
ATOM 2432 C C . ALA A 1 343 ? 16.224 -2.507 -24.778 1.00 74.25 343 ALA A C 1
ATOM 2434 O O . ALA A 1 343 ? 17.251 -2.393 -25.434 1.00 74.25 343 ALA A O 1
ATOM 2435 N N . LYS A 1 344 ? 16.021 -3.565 -23.980 1.00 74.00 344 LYS A N 1
ATOM 2436 C CA . LYS A 1 344 ? 16.961 -4.700 -23.898 1.00 74.00 344 LYS A CA 1
ATOM 2437 C C . LYS A 1 344 ? 16.922 -5.608 -25.125 1.00 74.00 344 LYS A C 1
ATOM 2439 O O . LYS A 1 344 ? 17.851 -6.380 -25.344 1.00 74.00 344 LYS A O 1
ATOM 2444 N N . ALA A 1 345 ? 15.855 -5.545 -25.911 1.00 69.50 345 ALA A N 1
ATOM 2445 C CA . ALA A 1 345 ? 15.676 -6.365 -27.098 1.00 69.50 345 ALA A CA 1
ATOM 2446 C C . ALA A 1 345 ? 16.374 -5.785 -28.344 1.00 69.50 345 ALA A C 1
ATOM 2448 O O . ALA A 1 345 ? 15.904 -6.039 -29.455 1.00 69.50 345 ALA A O 1
ATOM 2449 N N . THR A 1 346 ? 17.470 -5.019 -28.198 1.00 66.19 346 THR A N 1
ATOM 2450 C CA . THR A 1 346 ? 18.262 -4.497 -29.326 1.00 66.19 346 THR A CA 1
ATOM 2451 C C . THR A 1 346 ? 18.724 -5.662 -30.197 1.00 66.19 346 THR A C 1
ATOM 2453 O O . THR A 1 346 ? 19.645 -6.414 -29.879 1.00 66.19 346 THR A O 1
ATOM 2456 N N . LYS A 1 347 ? 17.987 -5.886 -31.282 1.00 72.75 347 LYS A N 1
ATOM 2457 C CA . LYS A 1 347 ? 18.145 -7.036 -32.162 1.00 72.75 347 LYS A CA 1
ATOM 2458 C C . LYS A 1 347 ? 19.345 -6.781 -33.061 1.00 72.75 347 LYS A C 1
ATOM 2460 O O . LYS A 1 347 ? 19.346 -5.792 -33.786 1.00 72.75 347 LYS A O 1
ATOM 2465 N N . LEU A 1 348 ? 20.316 -7.698 -33.057 1.00 87.06 348 LEU A N 1
ATOM 2466 C CA . LEU A 1 348 ? 21.423 -7.711 -34.015 1.00 87.06 348 LEU A CA 1
ATOM 2467 C C . LEU A 1 348 ? 20.879 -7.492 -35.436 1.00 87.06 348 LEU A C 1
ATOM 2469 O O . LEU A 1 348 ? 20.179 -8.353 -35.980 1.00 87.06 348 LEU A O 1
ATOM 2473 N N . VAL A 1 349 ? 21.204 -6.352 -36.044 1.00 91.94 349 VAL A N 1
ATOM 2474 C CA . VAL A 1 349 ? 20.869 -6.088 -37.445 1.00 91.94 349 VAL A CA 1
ATOM 2475 C C . VAL A 1 349 ? 21.993 -6.662 -38.291 1.00 91.94 349 VAL A C 1
ATOM 2477 O O . VAL A 1 349 ? 23.165 -6.370 -38.067 1.00 91.94 349 VAL A O 1
ATOM 2480 N N . VAL A 1 350 ? 21.649 -7.494 -39.271 1.00 93.12 350 VAL A N 1
ATOM 2481 C CA . VAL A 1 350 ? 22.616 -8.088 -40.199 1.00 93.12 350 VAL A CA 1
ATOM 2482 C C . VAL A 1 350 ? 22.244 -7.687 -41.617 1.00 93.12 350 VAL A C 1
ATOM 2484 O O . VAL A 1 350 ? 21.100 -7.847 -42.039 1.00 93.12 350 VAL A O 1
ATOM 2487 N N . ARG A 1 351 ? 23.223 -7.185 -42.367 1.00 95.12 351 ARG A N 1
ATOM 2488 C CA . ARG A 1 351 ? 23.112 -6.946 -43.807 1.00 95.12 351 ARG A CA 1
ATOM 2489 C C . ARG A 1 351 ? 24.141 -7.795 -44.521 1.00 95.12 351 ARG A C 1
ATOM 2491 O O . ARG A 1 351 ? 25.327 -7.688 -44.231 1.00 95.12 351 ARG A O 1
ATOM 2498 N N . GLN A 1 352 ? 23.680 -8.639 -45.434 1.00 94.62 352 GLN A N 1
ATOM 2499 C CA . GLN A 1 352 ? 24.531 -9.443 -46.302 1.00 94.62 352 GLN A CA 1
ATOM 2500 C C . GLN A 1 352 ? 24.248 -9.071 -47.748 1.00 94.62 352 GLN A C 1
ATOM 2502 O O . GLN A 1 352 ? 23.089 -8.885 -48.119 1.00 94.62 352 GLN A O 1
ATOM 2507 N N . ALA A 1 353 ? 25.303 -8.963 -48.543 1.00 94.69 353 ALA A N 1
ATOM 2508 C CA . ALA A 1 353 ? 25.202 -8.693 -49.965 1.00 94.69 353 ALA A CA 1
ATOM 2509 C C . ALA A 1 353 ? 26.244 -9.507 -50.728 1.00 94.69 353 ALA A C 1
ATOM 2511 O O . ALA A 1 353 ? 27.352 -9.743 -50.236 1.00 94.69 353 ALA A O 1
ATOM 2512 N N . TRP A 1 354 ? 25.865 -9.904 -51.938 1.00 94.94 354 TRP A N 1
ATOM 2513 C CA . TRP A 1 354 ? 26.731 -10.554 -52.906 1.00 94.94 354 TRP A CA 1
ATOM 2514 C C . TRP A 1 354 ? 26.734 -9.725 -54.180 1.00 94.94 354 TRP A C 1
ATOM 2516 O O . TRP A 1 354 ? 25.675 -9.311 -54.649 1.00 94.94 354 TRP A O 1
ATOM 2526 N N . ILE A 1 355 ? 27.914 -9.523 -54.749 1.00 95.62 355 ILE A N 1
ATOM 2527 C CA . ILE A 1 355 ? 28.077 -8.973 -56.089 1.00 95.62 355 ILE A CA 1
ATOM 2528 C C . ILE A 1 355 ? 28.588 -10.121 -56.959 1.00 95.62 355 ILE A C 1
ATOM 2530 O O . ILE A 1 355 ? 29.655 -10.683 -56.701 1.00 95.62 355 ILE A O 1
ATOM 2534 N N . THR A 1 356 ? 27.767 -10.510 -57.934 1.00 94.75 356 THR A N 1
ATOM 2535 C CA . THR A 1 356 ? 27.977 -11.675 -58.817 1.00 94.75 356 THR A CA 1
ATOM 2536 C C . THR A 1 356 ? 28.106 -11.295 -60.294 1.00 94.75 356 THR A C 1
ATOM 2538 O O . THR A 1 356 ? 28.252 -12.170 -61.149 1.00 94.75 356 THR A O 1
ATOM 2541 N N . SER A 1 357 ? 28.041 -9.997 -60.594 1.00 92.88 357 SER A N 1
ATOM 2542 C CA . SER A 1 357 ? 28.257 -9.414 -61.916 1.00 92.88 357 SER A CA 1
ATOM 2543 C C . SER A 1 357 ? 28.865 -8.014 -61.770 1.00 92.88 357 SER A C 1
ATOM 2545 O O . SER A 1 357 ? 28.213 -7.011 -62.057 1.00 92.88 357 SER A O 1
ATOM 2547 N N . GLY A 1 358 ? 30.098 -7.943 -61.270 1.00 92.88 358 GLY A N 1
ATOM 2548 C CA . GLY A 1 358 ? 30.800 -6.683 -61.017 1.00 92.88 358 GLY A CA 1
ATOM 2549 C C . GLY A 1 358 ? 32.320 -6.799 -61.060 1.00 92.88 358 GLY A C 1
ATOM 2550 O O . GLY A 1 358 ? 32.988 -6.068 -60.336 1.00 92.88 358 GLY A O 1
ATOM 2551 N N . ASP A 1 359 ? 32.868 -7.741 -61.836 1.00 94.00 359 ASP A N 1
ATOM 2552 C CA . ASP A 1 359 ? 34.319 -7.868 -61.999 1.00 94.00 359 ASP A CA 1
ATOM 2553 C C . ASP A 1 359 ? 34.936 -6.523 -62.401 1.00 94.00 359 ASP A C 1
ATOM 2555 O O . ASP A 1 359 ? 34.465 -5.852 -63.321 1.00 94.00 359 ASP A O 1
ATOM 2559 N N . VAL A 1 360 ? 36.024 -6.150 -61.731 1.00 94.38 360 VAL A N 1
ATOM 2560 C CA . VAL A 1 360 ? 36.804 -4.961 -62.068 1.00 94.38 360 VAL A CA 1
ATOM 2561 C C . VAL A 1 360 ? 38.189 -5.417 -62.497 1.00 94.38 360 VAL A C 1
ATOM 2563 O O . VAL A 1 360 ? 39.028 -5.765 -61.662 1.00 94.38 360 VAL A O 1
ATOM 2566 N N . SER A 1 361 ? 38.412 -5.439 -63.811 1.00 92.19 361 SER A N 1
ATOM 2567 C CA . SER A 1 361 ? 39.679 -5.824 -64.431 1.00 92.19 361 SER A CA 1
ATOM 2568 C C . SER A 1 361 ? 39.970 -4.942 -65.655 1.00 92.19 361 SER A C 1
ATOM 2570 O O . SER A 1 361 ? 39.196 -4.972 -66.613 1.00 92.19 361 SER A O 1
ATOM 2572 N N . PRO A 1 362 ? 41.069 -4.167 -65.658 1.00 91.81 362 PRO A N 1
ATOM 2573 C CA . PRO A 1 362 ? 41.901 -3.857 -64.496 1.00 91.81 362 PRO A CA 1
ATOM 2574 C C . PRO A 1 362 ? 41.157 -2.966 -63.482 1.00 91.81 362 PRO A C 1
ATOM 2576 O O . PRO A 1 362 ? 40.156 -2.330 -63.809 1.00 91.81 362 PRO A O 1
ATOM 2579 N N . LEU A 1 363 ? 41.663 -2.874 -62.250 1.00 92.44 363 LEU A N 1
ATOM 2580 C CA . LEU A 1 363 ? 41.248 -1.818 -61.314 1.00 92.44 363 LEU A CA 1
ATOM 2581 C C . LEU A 1 363 ? 41.509 -0.424 -61.918 1.00 92.44 363 LEU A C 1
ATOM 2583 O O . LEU A 1 363 ? 42.455 -0.275 -62.693 1.00 92.44 363 LEU A O 1
ATOM 2587 N N . PRO A 1 364 ? 40.722 0.609 -61.560 1.00 94.12 364 PRO A N 1
ATOM 2588 C CA . PRO A 1 364 ? 40.892 1.951 -62.115 1.00 94.12 364 PRO A CA 1
ATOM 2589 C C . PRO A 1 364 ? 42.268 2.547 -61.783 1.00 94.12 364 PRO A C 1
ATOM 2591 O O . PRO A 1 364 ? 42.824 2.307 -60.710 1.00 94.12 364 PRO A O 1
ATOM 2594 N N . ASN A 1 365 ? 42.813 3.356 -62.696 1.00 94.00 365 ASN A N 1
ATOM 2595 C CA . ASN A 1 365 ? 43.982 4.183 -62.403 1.00 94.00 365 ASN A CA 1
ATOM 2596 C C . ASN A 1 365 ? 43.541 5.406 -61.593 1.00 94.00 365 ASN A C 1
ATOM 2598 O O . ASN A 1 365 ? 42.868 6.289 -62.114 1.00 94.00 365 ASN A O 1
ATOM 2602 N N . THR A 1 366 ? 43.940 5.453 -60.328 1.00 94.00 366 THR A N 1
ATOM 2603 C CA . THR A 1 366 ? 43.565 6.505 -59.381 1.00 94.00 366 THR A CA 1
ATOM 2604 C C . THR A 1 366 ? 44.638 7.589 -59.239 1.00 94.00 366 THR A C 1
ATOM 2606 O O . THR A 1 366 ? 44.551 8.441 -58.352 1.00 94.00 366 THR A O 1
ATOM 2609 N N . SER A 1 367 ? 45.691 7.550 -60.067 1.00 92.50 367 SER A N 1
ATOM 2610 C CA . SER A 1 367 ? 46.829 8.483 -60.031 1.00 92.50 367 SER A CA 1
ATOM 2611 C C . SER A 1 367 ? 47.452 8.630 -58.634 1.00 92.50 367 SER A C 1
ATOM 2613 O O . SER A 1 367 ? 47.812 9.724 -58.207 1.00 92.50 367 SER A O 1
ATOM 2615 N N . GLY A 1 368 ? 47.546 7.521 -57.892 1.00 88.25 368 GLY A N 1
ATOM 2616 C CA . GLY A 1 368 ? 48.119 7.490 -56.542 1.00 88.25 368 GLY A CA 1
ATOM 2617 C C . GLY A 1 368 ? 47.202 8.013 -55.429 1.00 88.25 368 GLY A C 1
ATOM 2618 O O . GLY A 1 368 ? 47.615 8.034 -54.270 1.00 88.25 368 GLY A O 1
ATOM 2619 N N . THR A 1 369 ? 45.960 8.388 -55.743 1.00 91.81 369 THR A N 1
ATOM 2620 C CA . THR A 1 369 ? 44.957 8.821 -54.756 1.00 91.81 369 THR A CA 1
ATOM 2621 C C . THR A 1 369 ? 44.026 7.676 -54.362 1.00 91.81 369 THR A C 1
ATOM 2623 O O . THR A 1 369 ? 43.848 6.724 -55.121 1.00 91.81 369 THR A O 1
ATOM 2626 N N . TRP A 1 370 ? 43.452 7.734 -53.161 1.00 92.75 370 TRP A N 1
ATOM 2627 C CA . TRP A 1 370 ? 42.415 6.791 -52.743 1.00 92.75 370 TRP A CA 1
ATOM 2628 C C . TRP A 1 370 ? 41.059 7.246 -53.273 1.00 92.75 370 TRP A C 1
ATOM 2630 O O . TRP A 1 370 ? 40.665 8.391 -53.065 1.00 92.75 370 TRP A O 1
ATOM 2640 N N . GLN A 1 371 ? 40.358 6.350 -53.961 1.00 93.69 371 GLN A N 1
ATOM 2641 C CA . GLN A 1 371 ? 39.058 6.618 -54.571 1.00 93.69 371 GLN A CA 1
ATOM 2642 C C . GLN A 1 371 ? 38.068 5.516 -54.203 1.00 93.69 371 GLN A C 1
ATOM 2644 O O . GLN A 1 371 ? 38.454 4.356 -54.057 1.00 93.69 371 GLN A O 1
ATOM 2649 N N . ILE A 1 372 ? 36.789 5.868 -54.063 1.00 95.38 372 ILE A N 1
ATOM 2650 C CA . ILE A 1 372 ? 35.716 4.888 -53.863 1.00 95.38 372 ILE A CA 1
ATOM 2651 C C . ILE A 1 372 ? 35.571 4.060 -55.143 1.00 95.38 372 ILE A C 1
ATOM 2653 O O . ILE A 1 372 ? 35.447 4.611 -56.237 1.00 95.38 372 ILE A O 1
ATOM 2657 N N . LEU A 1 373 ? 35.571 2.735 -55.011 1.00 94.38 373 LEU A N 1
ATOM 2658 C CA . LEU A 1 373 ? 35.305 1.824 -56.112 1.00 94.38 373 LEU A CA 1
ATOM 2659 C C . LEU A 1 373 ? 33.793 1.738 -56.344 1.00 94.38 373 LEU A C 1
ATOM 2661 O O . LEU A 1 373 ? 33.054 1.154 -55.550 1.00 94.38 373 LEU A O 1
ATOM 2665 N N . THR A 1 374 ? 33.331 2.330 -57.443 1.00 93.00 374 THR A N 1
ATOM 2666 C CA . THR A 1 374 ? 31.910 2.374 -57.804 1.00 93.00 374 THR A CA 1
ATOM 2667 C C . THR A 1 374 ? 31.301 0.972 -57.882 1.00 93.00 374 THR A C 1
ATOM 2669 O O . THR A 1 374 ? 31.892 0.060 -58.453 1.00 93.00 374 THR A O 1
ATOM 2672 N N . GLY A 1 375 ? 30.100 0.808 -57.320 1.00 91.88 375 GLY A N 1
ATOM 2673 C CA . GLY A 1 375 ? 29.375 -0.469 -57.293 1.00 91.88 375 GLY A CA 1
ATOM 2674 C C . GLY A 1 375 ? 29.661 -1.343 -56.067 1.00 91.88 375 GLY A C 1
ATOM 2675 O O . GLY A 1 375 ? 28.975 -2.343 -55.876 1.00 91.88 375 GLY A O 1
ATOM 2676 N N . PHE A 1 376 ? 30.609 -0.951 -55.209 1.00 94.75 376 PHE A N 1
ATOM 2677 C CA . PHE A 1 376 ? 30.990 -1.689 -54.002 1.00 94.75 376 PHE A CA 1
ATOM 2678 C C . PHE A 1 376 ? 30.654 -0.891 -52.740 1.00 94.75 376 PHE A C 1
ATOM 2680 O O . PHE A 1 376 ? 31.538 -0.356 -52.069 1.00 94.75 376 PHE A O 1
ATOM 2687 N N . GLU A 1 377 ? 29.359 -0.817 -52.423 1.00 94.50 377 GLU A N 1
ATOM 2688 C CA . GLU A 1 377 ? 28.832 -0.138 -51.236 1.00 94.50 377 GLU A CA 1
ATOM 2689 C C . GLU A 1 377 ? 27.773 -0.989 -50.513 1.00 94.50 377 GLU A C 1
ATOM 2691 O O . GLU A 1 377 ? 27.032 -1.747 -51.140 1.00 94.50 377 GLU A O 1
ATOM 2696 N N . LEU A 1 378 ? 27.680 -0.865 -49.185 1.00 95.31 378 LEU A N 1
ATOM 2697 C CA . LEU A 1 378 ? 26.657 -1.526 -48.367 1.00 95.31 378 LEU A CA 1
ATOM 2698 C C . LEU A 1 378 ? 26.254 -0.649 -47.190 1.00 95.31 378 LEU A C 1
ATOM 2700 O O . LEU A 1 378 ? 27.070 -0.347 -46.322 1.00 95.31 378 LEU A O 1
ATOM 2704 N N . SER A 1 379 ? 24.967 -0.326 -47.113 1.00 96.31 379 SER A N 1
ATOM 2705 C CA . SER A 1 379 ? 24.406 0.419 -45.987 1.00 96.31 379 SER A CA 1
ATOM 2706 C C . SER A 1 379 ? 23.769 -0.504 -44.951 1.00 96.31 379 SER A C 1
ATOM 2708 O O . SER A 1 379 ? 22.979 -1.399 -45.287 1.00 96.31 379 SER A O 1
ATOM 2710 N N . ILE A 1 380 ? 24.057 -0.236 -43.678 1.00 95.94 380 ILE A N 1
ATOM 2711 C CA . ILE A 1 380 ? 23.384 -0.838 -42.526 1.00 95.94 380 ILE A CA 1
ATOM 2712 C C . ILE A 1 380 ? 22.761 0.261 -41.650 1.00 95.94 380 ILE A C 1
ATOM 2714 O O . ILE A 1 380 ? 23.446 1.233 -41.334 1.00 95.94 380 ILE A O 1
ATOM 2718 N N . PRO A 1 381 ? 21.476 0.140 -41.259 1.00 95.44 381 PRO A N 1
ATOM 2719 C CA . PRO A 1 381 ? 20.873 1.069 -40.307 1.00 95.44 381 PRO A CA 1
ATOM 2720 C C . PRO A 1 381 ? 21.672 1.107 -39.001 1.00 95.44 381 PRO A C 1
ATOM 2722 O O . PRO A 1 381 ? 21.997 0.047 -38.456 1.00 95.44 381 PRO A O 1
ATOM 2725 N N . ALA A 1 382 ? 21.988 2.309 -38.524 1.00 94.38 382 ALA A N 1
ATOM 2726 C CA . ALA A 1 382 ? 22.754 2.518 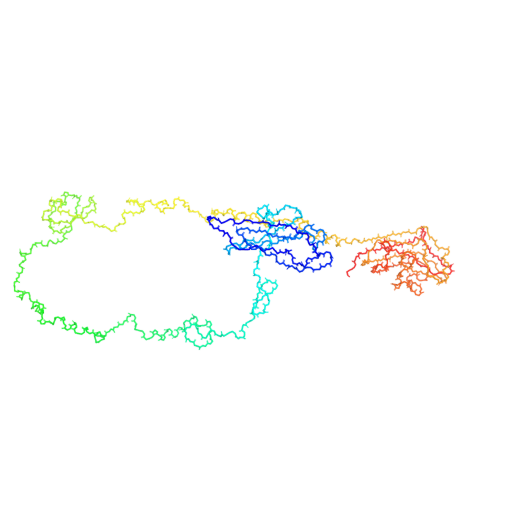-37.300 1.00 94.38 382 ALA A CA 1
ATOM 2727 C C . ALA A 1 382 ? 22.500 3.908 -36.707 1.00 94.38 382 ALA A C 1
ATOM 2729 O O . ALA A 1 382 ? 22.098 4.836 -37.409 1.00 94.38 382 ALA A O 1
ATOM 2730 N N . GLN A 1 383 ? 22.761 4.043 -35.414 1.00 93.94 383 GLN A N 1
ATOM 2731 C CA . GLN A 1 383 ? 22.696 5.285 -34.651 1.00 93.94 383 GLN A CA 1
ATOM 2732 C C . GLN A 1 383 ? 24.053 5.572 -33.999 1.00 93.94 383 GLN A C 1
ATOM 2734 O O . GLN A 1 383 ? 24.880 4.679 -33.834 1.00 93.94 383 GLN A O 1
ATOM 2739 N N . ALA A 1 384 ? 24.304 6.830 -33.628 1.00 93.81 384 ALA A N 1
ATOM 2740 C CA . ALA A 1 384 ? 25.500 7.159 -32.857 1.00 93.81 384 ALA A CA 1
ATOM 2741 C C . ALA A 1 384 ? 25.466 6.415 -31.509 1.00 93.81 384 ALA A C 1
ATOM 2743 O O . ALA A 1 384 ? 24.438 6.418 -30.835 1.00 93.81 384 ALA A O 1
ATOM 2744 N N . GLY A 1 385 ? 26.578 5.781 -31.135 1.00 92.50 385 GLY A N 1
ATOM 2745 C CA . GLY A 1 385 ? 26.678 4.882 -29.981 1.00 92.50 385 GLY A CA 1
ATOM 2746 C C . GLY A 1 385 ? 26.542 3.396 -30.326 1.00 92.50 385 GLY A C 1
ATOM 2747 O O . GLY A 1 385 ? 26.959 2.557 -29.530 1.00 92.50 385 GLY A O 1
ATOM 2748 N N . ASP A 1 386 ? 26.039 3.049 -31.515 1.00 93.44 386 ASP A N 1
ATOM 2749 C CA . ASP A 1 386 ? 25.979 1.656 -31.960 1.00 93.44 386 ASP A CA 1
ATOM 2750 C C . ASP A 1 386 ? 27.375 1.082 -32.227 1.00 93.44 386 ASP A C 1
ATOM 2752 O O . ASP A 1 386 ? 28.243 1.772 -32.760 1.00 93.44 386 ASP A O 1
ATOM 2756 N N . TYR A 1 387 ? 27.591 -0.202 -31.938 1.00 93.75 387 TYR A N 1
ATOM 2757 C CA . TYR A 1 387 ? 28.780 -0.916 -32.408 1.00 93.75 387 TYR A CA 1
ATOM 2758 C C . TYR A 1 387 ? 28.486 -1.655 -33.711 1.00 93.75 387 TYR A C 1
ATOM 2760 O O . TYR A 1 387 ? 27.633 -2.549 -33.761 1.00 93.75 387 TYR A O 1
ATOM 2768 N N . VAL A 1 388 ? 29.208 -1.297 -34.775 1.00 94.75 388 VAL A N 1
ATOM 2769 C CA . VAL A 1 388 ? 29.054 -1.901 -36.104 1.00 94.75 388 VAL A CA 1
ATOM 2770 C C . VAL A 1 388 ? 30.318 -2.620 -36.540 1.00 94.75 388 VAL A C 1
ATOM 2772 O O . VAL A 1 388 ? 31.421 -2.200 -36.212 1.00 94.75 388 VAL A O 1
ATOM 2775 N N . GLU A 1 389 ? 30.161 -3.676 -37.331 1.00 93.31 389 GLU A N 1
ATOM 2776 C CA . GLU A 1 389 ? 31.247 -4.487 -37.879 1.00 93.31 389 GLU A CA 1
ATOM 2777 C C . GLU A 1 389 ? 31.059 -4.741 -39.372 1.00 93.31 389 GLU A C 1
ATOM 2779 O O . GLU A 1 389 ? 29.938 -4.988 -39.820 1.00 93.31 389 GLU A O 1
ATOM 2784 N N . LEU A 1 390 ? 32.166 -4.793 -40.122 1.00 92.50 390 LEU A N 1
ATOM 2785 C CA . LEU A 1 390 ? 32.189 -5.247 -41.514 1.00 92.50 390 LEU A CA 1
ATOM 2786 C C . LEU A 1 390 ? 33.102 -6.467 -41.687 1.00 92.50 390 LEU A C 1
ATOM 2788 O O . LEU A 1 390 ? 34.267 -6.472 -41.278 1.00 92.50 390 LEU A O 1
ATOM 2792 N N . ALA A 1 391 ? 32.579 -7.482 -42.372 1.00 90.06 391 ALA A N 1
ATOM 2793 C CA . ALA A 1 391 ? 33.336 -8.605 -42.905 1.00 90.06 391 ALA A CA 1
ATOM 2794 C C . ALA A 1 391 ? 33.225 -8.637 -44.432 1.00 90.06 391 ALA A C 1
ATOM 2796 O O . ALA A 1 391 ? 32.142 -8.453 -44.989 1.00 90.06 391 ALA A O 1
ATOM 2797 N N . VAL A 1 392 ? 34.346 -8.919 -45.092 1.00 88.62 392 VAL A N 1
ATOM 2798 C CA . VAL A 1 392 ? 34.460 -8.992 -46.550 1.00 88.62 392 VAL A CA 1
ATOM 2799 C C . VAL A 1 392 ? 35.170 -10.277 -46.943 1.00 88.62 392 VAL A C 1
ATOM 2801 O O . VAL A 1 392 ? 36.154 -10.656 -46.303 1.00 88.62 392 VAL A O 1
ATOM 2804 N N . ASN A 1 393 ? 34.698 -10.917 -48.008 1.00 89.12 393 ASN A N 1
ATOM 2805 C CA . ASN A 1 393 ? 35.403 -11.996 -48.681 1.00 89.12 393 ASN A CA 1
ATOM 2806 C C . ASN A 1 393 ? 35.305 -11.819 -50.201 1.00 89.12 393 ASN A C 1
ATOM 2808 O O . ASN A 1 393 ? 34.197 -11.725 -50.729 1.00 89.12 393 ASN A O 1
ATOM 2812 N N . ALA A 1 394 ? 36.442 -11.762 -50.891 1.00 89.62 394 ALA A N 1
ATOM 2813 C CA . ALA A 1 394 ? 36.478 -11.730 -52.350 1.00 89.62 394 ALA A CA 1
ATOM 2814 C C . ALA A 1 394 ? 37.793 -12.277 -52.907 1.00 89.62 394 ALA A C 1
ATOM 2816 O O . ALA A 1 394 ? 38.823 -12.262 -52.230 1.00 89.62 394 ALA A O 1
ATOM 2817 N N . LEU A 1 395 ? 37.770 -12.709 -54.168 1.00 89.50 395 LEU A N 1
ATOM 2818 C CA . LEU A 1 395 ? 38.978 -13.081 -54.896 1.00 89.50 395 LEU A CA 1
ATOM 2819 C C . LEU A 1 395 ? 39.613 -11.837 -55.523 1.00 89.50 395 LEU A C 1
ATOM 2821 O O . LEU A 1 395 ? 39.045 -11.209 -56.420 1.00 89.50 395 LEU A O 1
ATOM 2825 N N . ARG A 1 396 ? 40.833 -11.525 -55.092 1.00 87.19 396 ARG A N 1
ATOM 2826 C CA . ARG A 1 396 ? 41.647 -10.450 -55.654 1.00 87.19 396 ARG A CA 1
ATOM 2827 C C . ARG A 1 396 ? 42.900 -11.035 -56.289 1.00 87.19 396 ARG A C 1
ATOM 2829 O O . ARG A 1 396 ? 43.537 -11.918 -55.721 1.00 87.19 396 ARG A O 1
ATOM 2836 N N . LEU A 1 397 ? 43.255 -10.530 -57.464 1.00 86.88 397 LEU A N 1
ATOM 2837 C CA . LEU A 1 397 ? 44.452 -10.934 -58.194 1.00 86.88 397 LEU A CA 1
ATOM 2838 C C . LEU A 1 397 ? 45.298 -9.695 -58.476 1.00 86.88 397 LEU A C 1
ATOM 2840 O O . LEU A 1 397 ? 44.918 -8.851 -59.283 1.00 86.88 397 LEU A O 1
ATOM 2844 N N . ASP A 1 398 ? 46.439 -9.577 -57.806 1.00 81.38 398 ASP A N 1
ATOM 2845 C CA . ASP A 1 398 ? 47.448 -8.562 -58.105 1.00 81.38 398 ASP A CA 1
ATOM 2846 C C . ASP A 1 398 ? 48.815 -9.229 -58.265 1.00 81.38 398 ASP A C 1
ATOM 2848 O O . ASP A 1 398 ? 49.438 -9.647 -57.288 1.00 81.38 398 ASP A O 1
ATOM 2852 N N . SER A 1 399 ? 49.274 -9.336 -59.511 1.00 69.31 399 SER A N 1
ATOM 2853 C CA . SER A 1 399 ? 50.598 -9.856 -59.869 1.00 69.31 399 SER A CA 1
ATOM 2854 C C . SER A 1 399 ? 51.672 -8.765 -59.958 1.00 69.31 399 SER A C 1
ATOM 2856 O O . SER A 1 399 ? 52.829 -9.070 -60.229 1.00 69.31 399 SER A O 1
ATOM 2858 N N . THR A 1 400 ? 51.299 -7.497 -59.762 1.00 72.44 400 THR A N 1
ATOM 2859 C CA . THR A 1 400 ? 52.158 -6.322 -59.995 1.00 72.44 400 THR A CA 1
ATOM 2860 C C . THR A 1 400 ? 52.527 -5.567 -58.719 1.00 72.44 400 THR A C 1
ATOM 2862 O O . THR A 1 400 ? 53.481 -4.797 -58.728 1.00 72.44 400 THR A O 1
ATOM 2865 N N . GLY A 1 401 ? 51.792 -5.783 -57.622 1.00 73.19 401 GLY A N 1
ATOM 2866 C CA . GLY A 1 401 ? 52.035 -5.144 -56.325 1.00 73.19 401 GLY A CA 1
ATOM 2867 C C . GLY A 1 401 ? 51.700 -3.650 -56.278 1.00 73.19 401 GLY A C 1
ATOM 2868 O O . GLY A 1 401 ? 52.093 -2.982 -55.324 1.00 73.19 401 GLY A O 1
ATOM 2869 N N . ASN A 1 402 ? 50.985 -3.139 -57.287 1.00 81.88 402 ASN A N 1
ATOM 2870 C CA . ASN A 1 402 ? 50.698 -1.715 -57.494 1.00 81.88 402 ASN A CA 1
ATOM 2871 C C . ASN A 1 402 ? 49.214 -1.364 -57.318 1.00 81.88 402 ASN A C 1
ATOM 2873 O O . ASN A 1 402 ? 48.763 -0.307 -57.768 1.00 81.88 402 ASN A O 1
ATOM 2877 N N . SER A 1 403 ? 48.442 -2.244 -56.678 1.00 87.25 403 SER A N 1
ATOM 2878 C CA . SER A 1 403 ? 47.080 -1.937 -56.260 1.00 87.25 403 SER A CA 1
ATOM 2879 C C . SER A 1 403 ? 46.907 -2.151 -54.756 1.00 87.25 403 SER A C 1
ATOM 2881 O O . SER A 1 403 ? 47.422 -3.105 -54.165 1.00 87.25 403 SER A O 1
ATOM 2883 N N . TRP A 1 404 ? 46.175 -1.243 -54.125 1.00 88.75 404 TRP A N 1
ATOM 2884 C CA . TRP A 1 404 ? 45.895 -1.229 -52.695 1.00 88.75 404 TRP A CA 1
ATOM 2885 C C . TRP A 1 404 ? 44.404 -1.037 -52.479 1.00 88.75 404 TRP A C 1
ATOM 2887 O O . TRP A 1 404 ? 43.750 -0.320 -53.239 1.00 88.75 404 TRP A O 1
ATOM 2897 N N . MET A 1 405 ? 43.873 -1.698 -51.455 1.00 89.12 405 MET A N 1
ATOM 2898 C CA . MET A 1 405 ? 42.457 -1.659 -51.121 1.00 89.12 405 MET A CA 1
ATOM 2899 C C . MET A 1 405 ? 42.262 -1.475 -49.627 1.00 89.12 405 MET A C 1
ATOM 2901 O O . MET A 1 405 ? 43.050 -1.953 -48.812 1.00 89.12 405 MET A O 1
ATOM 2905 N N . ASP A 1 406 ? 41.180 -0.797 -49.288 1.00 90.81 406 ASP A N 1
ATOM 2906 C CA . ASP A 1 406 ? 40.731 -0.612 -47.920 1.00 90.81 406 ASP A CA 1
ATOM 2907 C C . ASP A 1 406 ? 39.206 -0.555 -47.908 1.00 90.81 406 ASP A C 1
ATOM 2909 O O . ASP A 1 406 ? 38.568 -0.305 -48.932 1.00 90.81 406 ASP A O 1
ATOM 2913 N N . GLN A 1 407 ? 38.607 -0.805 -46.756 1.00 92.00 407 GLN A N 1
ATOM 2914 C CA . GLN A 1 407 ? 37.185 -0.591 -46.555 1.00 92.00 407 GLN A CA 1
ATOM 2915 C C . GLN A 1 407 ? 37.001 0.693 -45.770 1.00 92.00 407 GLN A C 1
ATOM 2917 O O . GLN A 1 407 ? 37.715 0.944 -44.801 1.00 92.00 407 GLN A O 1
ATOM 2922 N N . GLY A 1 408 ? 36.028 1.497 -46.169 1.00 93.62 408 GLY A N 1
ATOM 2923 C CA . GLY A 1 408 ? 35.752 2.761 -45.513 1.00 93.62 408 GLY A CA 1
ATOM 2924 C C . GLY A 1 408 ? 34.278 2.975 -45.238 1.00 93.62 408 GLY A C 1
ATOM 2925 O O . GLY A 1 408 ? 33.424 2.246 -45.737 1.00 93.62 408 GLY A O 1
ATOM 2926 N N . VAL A 1 409 ? 33.992 3.998 -44.448 1.00 97.31 409 VAL A N 1
ATOM 2927 C CA . VAL A 1 409 ? 32.668 4.578 -44.256 1.00 97.31 409 VAL A CA 1
ATOM 2928 C C . VAL A 1 409 ? 32.602 5.841 -45.098 1.00 97.31 409 VAL A C 1
ATOM 2930 O O . VAL A 1 409 ? 33.493 6.688 -45.006 1.00 97.31 409 VAL A O 1
ATOM 2933 N N . VAL A 1 410 ? 31.568 5.956 -45.923 1.00 96.81 410 VAL A N 1
ATOM 2934 C CA . VAL A 1 410 ? 31.317 7.126 -46.766 1.00 96.81 410 VAL A CA 1
ATOM 2935 C C . VAL A 1 410 ? 30.130 7.916 -46.224 1.00 96.81 410 VAL A C 1
ATOM 2937 O O . VAL A 1 410 ? 29.102 7.343 -45.869 1.00 96.81 410 VAL A O 1
ATOM 2940 N N . VAL A 1 411 ? 30.271 9.239 -46.196 1.00 97.00 411 VAL A N 1
ATOM 2941 C CA . VAL A 1 411 ? 29.175 10.182 -45.949 1.00 97.00 411 VAL A CA 1
ATOM 2942 C C . VAL A 1 411 ? 29.134 11.158 -47.119 1.00 97.00 411 VAL A C 1
ATOM 2944 O O . VAL A 1 411 ? 30.147 11.773 -47.466 1.00 97.00 411 VAL A O 1
ATOM 2947 N N . GLY A 1 412 ? 27.981 11.256 -47.787 1.00 94.31 412 GLY A N 1
ATOM 2948 C CA . GLY A 1 412 ? 27.868 11.990 -49.048 1.00 94.31 412 GLY A CA 1
ATOM 2949 C C . GLY A 1 412 ? 28.753 11.380 -50.142 1.00 94.31 412 GLY A C 1
ATOM 2950 O O . GLY A 1 412 ? 28.434 10.333 -50.699 1.00 94.31 412 GLY A O 1
ATOM 2951 N N . THR A 1 413 ? 29.872 12.022 -50.469 1.00 91.56 413 THR A N 1
ATOM 2952 C CA . THR A 1 413 ? 30.825 11.542 -51.492 1.00 91.56 413 THR A CA 1
ATOM 2953 C C . THR A 1 413 ? 32.232 11.304 -50.946 1.00 91.56 413 THR A C 1
ATOM 2955 O O . THR A 1 413 ? 33.136 10.979 -51.712 1.00 91.56 413 THR A O 1
ATOM 2958 N N . SER A 1 414 ? 32.437 11.481 -49.639 1.00 92.94 414 SER A N 1
ATOM 2959 C CA . SER A 1 414 ? 33.759 11.448 -49.011 1.00 92.94 414 SER A CA 1
ATOM 2960 C C . SER A 1 414 ? 33.877 10.274 -48.052 1.00 92.94 414 SER A C 1
ATOM 2962 O O . SER A 1 414 ? 32.974 10.019 -47.256 1.00 92.94 414 SER A O 1
ATOM 2964 N N . VAL A 1 415 ? 35.015 9.580 -48.093 1.00 95.44 415 VAL A N 1
ATOM 2965 C CA . VAL A 1 415 ? 35.345 8.573 -47.080 1.00 95.44 415 VAL A CA 1
ATOM 2966 C C . VAL A 1 415 ? 35.731 9.301 -45.794 1.00 95.44 415 VAL A C 1
ATOM 2968 O O . VAL A 1 415 ? 36.729 10.016 -45.759 1.00 95.44 415 VAL A O 1
ATOM 2971 N N . VAL A 1 416 ? 34.927 9.134 -44.748 1.00 96.62 416 VAL A N 1
ATOM 2972 C CA . VAL A 1 416 ? 35.120 9.782 -43.438 1.00 96.62 416 VAL A CA 1
ATOM 2973 C C . VAL A 1 416 ? 35.907 8.908 -42.466 1.00 96.62 416 VAL A C 1
ATOM 2975 O O . VAL A 1 416 ? 36.500 9.408 -41.512 1.00 96.62 416 VAL A O 1
ATOM 2978 N N . ARG A 1 417 ? 35.955 7.599 -42.729 1.00 95.69 417 ARG A N 1
ATOM 2979 C CA . ARG A 1 417 ? 36.695 6.629 -41.925 1.00 95.69 417 ARG A CA 1
ATOM 2980 C C . ARG A 1 417 ? 37.199 5.491 -42.791 1.00 95.69 417 ARG A C 1
ATOM 2982 O O . ARG A 1 417 ? 36.413 4.871 -43.490 1.00 95.69 417 ARG A O 1
ATOM 2989 N N . TYR A 1 418 ? 38.470 5.157 -42.674 1.00 94.00 418 TYR A N 1
ATOM 2990 C CA . TYR A 1 418 ? 39.066 3.937 -43.200 1.00 94.00 418 TYR A CA 1
ATOM 2991 C C . TYR A 1 418 ? 39.196 2.910 -42.078 1.00 94.00 418 TYR A C 1
ATOM 2993 O O . TYR A 1 418 ? 39.628 3.241 -40.973 1.00 94.00 418 TYR A O 1
ATOM 3001 N N . LEU A 1 419 ? 38.821 1.657 -42.332 1.00 91.62 419 LEU A N 1
ATOM 3002 C CA . LEU A 1 419 ? 38.841 0.599 -41.319 1.00 91.62 419 LEU A CA 1
ATOM 3003 C C . LEU A 1 419 ? 40.263 0.151 -40.966 1.00 91.62 419 LEU A C 1
ATOM 3005 O O . LEU A 1 419 ? 40.459 -0.416 -39.890 1.00 91.62 419 LEU A O 1
ATOM 3009 N N . SER A 1 420 ? 41.256 0.424 -41.819 1.00 88.56 420 SER A N 1
ATOM 3010 C CA . SER A 1 420 ? 42.656 0.131 -41.508 1.00 88.56 420 SER A CA 1
ATOM 3011 C C . SER A 1 420 ? 43.248 1.053 -40.434 1.00 88.56 420 SER A C 1
ATOM 3013 O O . SER A 1 420 ? 44.194 0.659 -39.757 1.00 88.56 420 SER A O 1
ATOM 3015 N N . SER A 1 421 ? 42.753 2.291 -40.317 1.00 90.56 421 SER A N 1
ATOM 3016 C CA . SER A 1 421 ? 43.329 3.341 -39.459 1.00 90.56 421 SER A CA 1
ATOM 3017 C C . SER A 1 421 ? 42.355 3.883 -38.414 1.00 90.56 421 SER A C 1
ATOM 3019 O O . SER A 1 421 ? 42.777 4.509 -37.446 1.00 90.56 421 SER A O 1
ATOM 3021 N N . GLY A 1 422 ? 41.052 3.687 -38.620 1.00 90.88 422 GLY A N 1
ATOM 3022 C CA . GLY A 1 422 ? 39.997 4.289 -37.815 1.00 90.88 422 GLY A CA 1
ATOM 3023 C C . GLY A 1 422 ? 39.792 5.788 -38.063 1.00 90.88 422 GLY A C 1
ATOM 3024 O O . GLY A 1 422 ? 39.045 6.399 -37.305 1.00 90.88 422 GLY A O 1
ATOM 3025 N N . SER A 1 423 ? 40.401 6.383 -39.094 1.00 92.38 423 SER A N 1
ATOM 3026 C CA . SER A 1 423 ? 40.360 7.832 -39.370 1.00 92.38 423 SER A CA 1
ATOM 3027 C C . SER A 1 423 ? 40.021 8.144 -40.831 1.00 92.38 423 SER A C 1
ATOM 3029 O O . SER A 1 423 ? 39.977 7.236 -41.656 1.00 92.38 423 SER A O 1
ATOM 3031 N N . ALA A 1 424 ? 39.836 9.420 -41.182 1.00 92.50 424 ALA A N 1
ATOM 3032 C CA . ALA A 1 424 ? 39.618 9.858 -42.569 1.00 92.50 424 ALA A CA 1
ATOM 3033 C C . ALA A 1 424 ? 40.833 9.638 -43.498 1.00 92.50 424 ALA A C 1
ATOM 3035 O O . ALA A 1 424 ? 40.719 9.798 -44.711 1.00 92.50 424 ALA A O 1
ATOM 3036 N N . THR A 1 425 ? 41.985 9.241 -42.950 1.00 91.50 425 THR A N 1
ATOM 3037 C CA . THR A 1 425 ? 43.193 8.916 -43.715 1.00 91.50 425 THR A CA 1
ATOM 3038 C C . THR A 1 425 ? 43.443 7.410 -43.648 1.00 91.50 425 THR A C 1
ATOM 3040 O O . THR A 1 425 ? 43.545 6.878 -42.543 1.00 91.50 425 THR A O 1
ATOM 3043 N N . PRO A 1 426 ? 43.572 6.692 -44.774 1.00 87.94 426 PRO A N 1
ATOM 3044 C CA . PRO A 1 426 ? 43.860 5.260 -44.752 1.00 87.94 426 PRO A CA 1
ATOM 3045 C C . PRO A 1 426 ? 45.253 4.975 -44.190 1.00 87.94 426 PRO A C 1
ATOM 3047 O O . PRO A 1 426 ? 46.119 5.850 -44.121 1.00 87.94 426 PRO A O 1
ATOM 3050 N N . GLY A 1 427 ? 45.495 3.717 -43.834 1.00 84.00 427 GLY A N 1
ATOM 3051 C CA . GLY A 1 427 ? 46.852 3.227 -43.602 1.00 84.00 427 GLY A CA 1
ATOM 3052 C C . GLY A 1 427 ? 47.717 3.409 -44.855 1.00 84.00 427 GLY A C 1
ATOM 3053 O O . GLY A 1 427 ? 47.201 3.521 -45.968 1.00 84.00 427 GLY A O 1
ATOM 3054 N N . PHE A 1 428 ? 49.042 3.414 -44.691 1.00 80.56 428 PHE A N 1
ATOM 3055 C CA . PHE A 1 428 ? 50.002 3.681 -45.776 1.00 80.56 428 PHE A CA 1
ATOM 3056 C C . PHE A 1 428 ? 49.709 2.878 -47.069 1.00 80.56 428 PHE A C 1
ATOM 3058 O O . PHE A 1 428 ? 49.710 3.425 -48.179 1.00 80.56 428 PHE A O 1
ATOM 3065 N N . GLU A 1 429 ? 49.346 1.602 -46.913 1.00 83.62 429 GLU A N 1
ATOM 3066 C CA . GLU A 1 429 ? 48.975 0.680 -47.995 1.00 83.62 429 GLU A CA 1
ATOM 3067 C C . GLU A 1 429 ? 47.509 0.201 -47.932 1.00 83.62 429 GLU A C 1
ATOM 3069 O O . GLU A 1 429 ? 47.137 -0.717 -48.658 1.00 83.62 429 GLU A O 1
ATOM 3074 N N . GLY A 1 430 ? 46.665 0.827 -47.106 1.00 84.56 430 GLY A N 1
ATOM 3075 C CA . GLY A 1 430 ? 45.301 0.364 -46.820 1.00 84.56 430 GLY A CA 1
ATOM 3076 C C . GLY A 1 430 ? 45.259 -0.715 -45.738 1.00 84.56 430 GLY A C 1
ATOM 3077 O O . GLY A 1 430 ? 46.089 -0.719 -44.825 1.00 84.56 430 GLY A O 1
ATOM 3078 N N . ASP A 1 431 ? 44.287 -1.628 -45.822 1.00 80.50 431 ASP A N 1
ATOM 3079 C CA . ASP A 1 431 ? 44.105 -2.691 -44.826 1.00 80.50 431 ASP A CA 1
ATOM 3080 C C . ASP A 1 431 ? 45.087 -3.859 -45.061 1.00 80.50 431 ASP A C 1
ATOM 3082 O O . ASP A 1 431 ? 45.032 -4.475 -46.128 1.00 80.50 431 ASP A O 1
ATOM 3086 N N . PRO A 1 432 ? 45.941 -4.231 -44.080 1.00 71.12 432 PRO A N 1
ATOM 3087 C CA . PRO A 1 432 ? 46.939 -5.304 -44.211 1.00 71.12 432 PRO A CA 1
ATOM 3088 C C . PRO A 1 432 ? 46.395 -6.667 -44.663 1.00 71.12 432 PRO A C 1
ATOM 3090 O O . PRO A 1 432 ? 47.093 -7.418 -45.337 1.00 71.12 432 PRO A O 1
ATOM 3093 N N . GLY A 1 433 ? 45.144 -7.004 -44.324 1.00 72.62 433 GLY A N 1
ATOM 3094 C CA . GLY A 1 433 ? 44.510 -8.255 -44.765 1.00 72.62 433 GLY A CA 1
ATOM 3095 C C . GLY A 1 433 ? 44.058 -8.233 -46.229 1.00 72.62 433 GLY A C 1
ATOM 3096 O O . GLY A 1 433 ? 43.633 -9.255 -46.764 1.00 72.62 433 GLY A O 1
ATOM 3097 N N . TRP A 1 434 ? 44.112 -7.060 -46.858 1.00 76.81 434 TRP A N 1
ATOM 3098 C CA . TRP A 1 434 ? 43.744 -6.791 -48.245 1.00 76.81 434 TRP A CA 1
ATOM 3099 C C . TRP A 1 434 ? 44.902 -6.200 -49.056 1.00 76.81 434 TRP A C 1
ATOM 3101 O O . TRP A 1 434 ? 44.774 -6.046 -50.274 1.00 76.81 434 TRP A O 1
ATOM 3111 N N . THR A 1 435 ? 46.045 -5.911 -48.424 1.00 67.12 435 THR A N 1
ATOM 3112 C CA . THR A 1 435 ? 47.275 -5.487 -49.100 1.00 67.12 435 THR A CA 1
ATOM 3113 C C . THR A 1 435 ? 47.921 -6.661 -49.830 1.00 67.12 435 THR A C 1
ATOM 3115 O O . THR A 1 435 ? 48.060 -7.721 -49.241 1.00 67.12 435 THR A O 1
ATOM 3118 N N . ARG A 1 436 ? 48.315 -6.443 -51.098 1.00 64.88 436 ARG A N 1
ATOM 3119 C CA . ARG A 1 436 ? 49.156 -7.310 -51.963 1.00 64.88 436 ARG A CA 1
ATOM 3120 C C . ARG A 1 436 ? 48.890 -8.836 -51.894 1.00 64.88 436 ARG A C 1
ATOM 3122 O O . ARG A 1 436 ? 49.252 -9.505 -50.938 1.00 64.88 436 ARG A O 1
ATOM 3129 N N . GLY A 1 437 ? 48.375 -9.430 -52.972 1.00 67.56 437 GLY A N 1
ATOM 3130 C CA . GLY A 1 437 ? 48.255 -10.889 -53.073 1.00 67.56 437 GLY A CA 1
ATOM 3131 C C . GLY A 1 437 ? 47.415 -11.354 -54.259 1.00 67.56 437 GLY A C 1
ATOM 3132 O O . GLY A 1 437 ? 46.621 -10.591 -54.808 1.00 67.56 437 GLY A O 1
ATOM 3133 N N . SER A 1 438 ? 47.599 -12.616 -54.652 1.00 75.69 438 SER A N 1
ATOM 3134 C CA . SER A 1 438 ? 46.741 -13.313 -55.615 1.00 75.69 438 SER A CA 1
ATOM 3135 C C . SER A 1 438 ? 46.049 -14.468 -54.900 1.00 75.69 438 SER A C 1
ATOM 3137 O O . SER A 1 438 ? 46.669 -15.493 -54.631 1.00 75.69 438 SER A O 1
ATOM 3139 N N . GLY A 1 439 ? 44.784 -14.276 -54.529 1.00 81.75 439 GLY A N 1
ATOM 3140 C CA . GLY A 1 439 ? 44.021 -15.248 -53.753 1.00 81.75 439 GLY A CA 1
ATOM 3141 C C . GLY A 1 439 ? 42.768 -14.654 -53.113 1.00 81.75 439 GLY A C 1
ATOM 3142 O O . GLY A 1 439 ? 42.437 -13.481 -53.302 1.00 81.75 439 GLY A O 1
ATOM 3143 N N . TYR A 1 440 ? 42.045 -15.483 -52.362 1.00 80.25 440 TYR A N 1
ATOM 3144 C CA . TYR A 1 440 ? 40.906 -15.013 -51.581 1.00 80.25 440 TYR A CA 1
ATOM 3145 C C . TYR A 1 440 ? 41.392 -14.120 -50.442 1.00 80.25 440 TYR A C 1
ATOM 3147 O O . TYR A 1 440 ? 42.076 -14.575 -49.526 1.00 80.25 440 TYR A O 1
ATOM 3155 N N . ALA A 1 441 ? 41.004 -12.851 -50.493 1.00 72.19 441 ALA A N 1
ATOM 3156 C CA . ALA A 1 441 ? 41.143 -11.936 -49.380 1.00 72.19 441 ALA A CA 1
ATOM 3157 C C . ALA A 1 441 ? 39.905 -12.102 -48.489 1.00 72.19 441 ALA A C 1
ATOM 3159 O O . ALA A 1 441 ? 38.820 -11.610 -48.803 1.00 72.19 441 ALA A O 1
ATOM 3160 N N . SER A 1 442 ? 40.050 -12.834 -47.383 1.00 67.06 442 SER A N 1
ATOM 3161 C CA . SER A 1 442 ? 38.997 -12.992 -46.378 1.00 67.06 442 SER A CA 1
ATOM 3162 C C . SER A 1 442 ? 39.338 -12.220 -45.109 1.00 67.06 442 SER A C 1
ATOM 3164 O O . SER A 1 442 ? 40.402 -12.422 -44.525 1.00 67.06 442 SER A O 1
ATOM 3166 N N . LYS A 1 443 ? 38.402 -11.409 -44.607 1.00 64.56 443 LYS A N 1
ATOM 3167 C CA . LYS A 1 443 ? 38.445 -10.957 -43.210 1.00 64.56 443 LYS A CA 1
ATOM 3168 C C . LYS A 1 443 ? 37.867 -12.045 -42.305 1.00 64.56 443 LYS A C 1
ATOM 3170 O O . LYS A 1 443 ? 36.658 -12.095 -42.088 1.00 64.56 443 LYS A O 1
ATOM 3175 N N . SER A 1 444 ? 38.731 -12.909 -41.772 1.00 51.25 444 SER A N 1
ATOM 3176 C CA . SER A 1 444 ? 38.348 -13.909 -40.759 1.00 51.25 444 SER A CA 1
ATOM 3177 C C . SER A 1 444 ? 38.002 -13.268 -39.405 1.00 51.25 444 SER A C 1
ATOM 3179 O O . SER A 1 444 ? 37.250 -13.854 -38.632 1.00 51.25 444 SER A O 1
ATOM 3181 N N . ALA A 1 445 ? 38.495 -12.049 -39.146 1.00 58.03 445 ALA A N 1
ATOM 3182 C CA . ALA A 1 445 ? 38.115 -11.210 -38.011 1.00 58.03 445 ALA A CA 1
ATOM 3183 C C . ALA A 1 445 ? 37.444 -9.917 -38.526 1.00 58.03 445 ALA A C 1
ATOM 3185 O O . ALA A 1 445 ? 38.093 -9.154 -39.252 1.00 58.03 445 ALA A O 1
ATOM 3186 N N . PRO A 1 446 ? 36.155 -9.672 -38.225 1.00 69.81 446 PRO A N 1
ATOM 3187 C CA . PRO A 1 446 ? 35.496 -8.420 -38.586 1.00 69.81 446 PRO A CA 1
ATOM 3188 C C . PRO A 1 446 ? 36.200 -7.221 -37.931 1.00 69.81 446 PRO A C 1
ATOM 3190 O O . PRO A 1 446 ? 36.704 -7.316 -36.814 1.00 69.81 446 PRO A O 1
ATOM 3193 N N . ARG A 1 447 ? 36.252 -6.084 -38.636 1.00 79.00 447 ARG A N 1
ATOM 3194 C CA . ARG A 1 447 ? 36.704 -4.805 -38.063 1.00 79.00 447 ARG A CA 1
ATOM 3195 C C . ARG A 1 447 ? 35.464 -4.019 -37.672 1.00 79.00 447 ARG A C 1
ATOM 3197 O O . ARG A 1 447 ? 34.643 -3.726 -38.545 1.00 79.00 447 ARG A O 1
ATOM 3204 N N . GLY A 1 448 ? 35.338 -3.721 -36.385 1.00 89.06 448 GLY A N 1
ATOM 3205 C CA . GLY A 1 448 ? 34.233 -2.937 -35.858 1.00 89.06 448 GLY A CA 1
ATOM 3206 C C . GLY A 1 448 ? 34.661 -1.626 -35.227 1.00 89.06 448 GLY A C 1
ATOM 3207 O O . GLY A 1 448 ? 35.832 -1.428 -34.903 1.00 89.06 448 GLY A O 1
ATOM 3208 N N . PHE A 1 449 ? 33.698 -0.726 -35.079 1.00 94.44 449 PHE A N 1
ATOM 3209 C CA . PHE A 1 449 ? 33.864 0.564 -34.424 1.00 94.44 449 PHE A CA 1
ATOM 3210 C C . PHE A 1 449 ? 32.539 1.018 -33.804 1.00 94.44 449 PHE A C 1
ATOM 3212 O O . PHE A 1 449 ? 31.463 0.610 -34.244 1.00 94.44 449 PHE A O 1
ATOM 3219 N N . THR A 1 450 ? 32.631 1.881 -32.793 1.00 95.56 450 THR A N 1
ATOM 3220 C CA . THR A 1 450 ? 31.468 2.591 -32.254 1.00 95.56 450 THR A CA 1
ATOM 3221 C C . THR A 1 450 ? 31.142 3.769 -33.161 1.00 95.56 450 THR A C 1
ATOM 3223 O O . THR A 1 450 ? 31.989 4.632 -33.400 1.00 95.56 450 THR A O 1
ATOM 3226 N N . VAL A 1 451 ? 29.922 3.787 -33.680 1.00 95.88 451 VAL A N 1
ATOM 3227 C CA . VAL A 1 451 ? 29.422 4.787 -34.618 1.00 95.88 451 VAL A CA 1
ATOM 3228 C C . VAL A 1 451 ? 29.349 6.144 -33.933 1.00 95.88 451 VAL A C 1
ATOM 3230 O O . VAL A 1 451 ? 28.760 6.289 -32.862 1.00 95.88 451 VAL A O 1
ATOM 3233 N N . THR A 1 452 ? 29.918 7.161 -34.569 1.00 95.81 452 THR A N 1
ATOM 3234 C CA . THR A 1 452 ? 29.735 8.565 -34.185 1.00 95.81 452 THR A CA 1
ATOM 3235 C C . THR A 1 452 ? 28.767 9.248 -35.147 1.00 95.81 452 THR A C 1
ATOM 3237 O O . THR A 1 452 ? 28.477 8.730 -36.224 1.00 95.81 452 THR A O 1
ATOM 3240 N N . SER A 1 453 ? 28.274 10.439 -34.801 1.00 95.25 453 SER A N 1
ATOM 3241 C CA . SER A 1 453 ? 27.408 11.210 -35.705 1.00 95.25 453 SER A CA 1
ATOM 3242 C C . SER A 1 453 ? 28.066 11.516 -37.056 1.00 95.25 453 SER A C 1
ATOM 3244 O O . SER A 1 453 ? 27.364 11.617 -38.057 1.00 95.25 453 SER A O 1
ATOM 3246 N N . GLY A 1 454 ? 29.400 11.613 -37.102 1.00 95.81 454 GLY A N 1
ATOM 3247 C CA . GLY A 1 454 ? 30.168 11.830 -38.330 1.00 95.81 454 GLY A CA 1
ATOM 3248 C C . GLY A 1 454 ? 30.289 10.605 -39.241 1.00 95.81 454 GLY A C 1
ATOM 3249 O O . GLY A 1 454 ? 30.727 10.756 -40.374 1.00 95.81 454 GLY A O 1
ATOM 3250 N N . ASP A 1 455 ? 29.902 9.413 -38.773 1.00 97.00 455 ASP A N 1
ATOM 3251 C CA . ASP A 1 455 ? 29.921 8.165 -39.551 1.00 97.00 455 ASP A CA 1
ATOM 3252 C C . ASP A 1 455 ? 28.564 7.865 -40.225 1.00 97.00 455 ASP A C 1
ATOM 3254 O O . ASP A 1 455 ? 28.426 6.861 -40.928 1.00 97.00 455 ASP A O 1
ATOM 3258 N N . LEU A 1 456 ? 27.545 8.697 -39.978 1.00 97.69 456 LEU A N 1
ATOM 3259 C CA . LEU A 1 456 ? 26.174 8.469 -40.424 1.00 97.69 456 LEU A CA 1
ATOM 3260 C C . LEU A 1 456 ? 25.865 9.215 -41.722 1.00 97.69 456 LEU A C 1
ATOM 3262 O O . LEU A 1 456 ? 26.007 10.432 -41.813 1.00 97.69 456 LEU A O 1
ATOM 3266 N N . ASP A 1 457 ? 25.329 8.482 -42.691 1.00 96.38 457 ASP A N 1
ATOM 3267 C CA . ASP A 1 457 ? 24.790 9.007 -43.938 1.00 96.38 457 ASP A CA 1
ATOM 3268 C C . ASP A 1 457 ? 23.296 8.675 -44.013 1.00 96.38 457 ASP A C 1
ATOM 3270 O O . ASP A 1 457 ? 22.909 7.511 -44.144 1.00 96.38 457 ASP A O 1
ATOM 3274 N N . ASN A 1 458 ? 22.442 9.689 -43.841 1.00 93.06 458 ASN A N 1
ATOM 3275 C CA . ASN A 1 458 ? 20.980 9.546 -43.786 1.00 93.06 458 ASN A CA 1
ATOM 3276 C C . ASN A 1 458 ? 20.484 8.451 -42.811 1.00 93.06 458 ASN A C 1
ATOM 3278 O O . ASN A 1 458 ? 19.555 7.704 -43.117 1.00 93.06 458 ASN A O 1
ATOM 3282 N N . GLY A 1 459 ? 21.101 8.352 -41.625 1.00 91.56 459 GLY A N 1
ATOM 3283 C CA . GLY A 1 459 ? 20.699 7.402 -40.574 1.00 91.56 459 GLY A CA 1
ATOM 3284 C C . GLY A 1 459 ? 21.213 5.967 -40.761 1.00 91.56 459 GLY A C 1
ATOM 3285 O O . GLY A 1 459 ? 20.681 5.031 -40.163 1.00 91.56 459 GLY A O 1
ATOM 3286 N N . ALA A 1 460 ? 22.232 5.773 -41.598 1.00 96.19 460 ALA A N 1
ATOM 3287 C CA . ALA A 1 460 ? 22.905 4.494 -41.785 1.00 96.19 460 ALA A CA 1
ATOM 3288 C C . ALA A 1 460 ? 24.426 4.672 -41.826 1.00 96.19 460 ALA A C 1
ATOM 3290 O O . ALA A 1 460 ? 24.929 5.710 -42.244 1.00 96.19 460 ALA A O 1
ATOM 3291 N N . VAL A 1 461 ? 25.163 3.625 -41.460 1.00 97.69 461 VAL A N 1
ATOM 3292 C CA . VAL A 1 461 ? 26.579 3.516 -41.824 1.00 97.69 461 VAL A CA 1
ATOM 3293 C C . VAL A 1 461 ? 26.640 2.936 -43.230 1.00 97.69 461 VAL A C 1
ATOM 3295 O O . VAL A 1 461 ? 26.153 1.824 -43.465 1.00 97.69 461 VAL A O 1
ATOM 3298 N N . ARG A 1 462 ? 27.229 3.682 -44.168 1.00 97.50 462 ARG A N 1
ATOM 3299 C CA . ARG A 1 462 ? 27.443 3.242 -45.550 1.00 97.50 462 ARG A CA 1
ATOM 3300 C C . ARG A 1 462 ? 28.896 2.830 -45.734 1.00 97.50 462 ARG A C 1
ATOM 3302 O O . ARG A 1 462 ? 29.795 3.664 -45.768 1.00 97.50 462 ARG A O 1
ATOM 3309 N N . PHE A 1 463 ? 29.122 1.526 -45.822 1.00 96.56 463 PHE A N 1
ATOM 3310 C CA . PHE A 1 463 ? 30.430 0.966 -46.127 1.00 96.56 463 PHE A CA 1
ATOM 3311 C C . PHE A 1 463 ? 30.728 1.084 -47.617 1.00 96.56 463 PHE A C 1
ATOM 3313 O O . PHE A 1 463 ? 29.830 0.920 -48.439 1.00 96.56 463 PHE A O 1
ATOM 3320 N N . CYS A 1 464 ? 31.992 1.304 -47.958 1.00 95.44 464 CYS A N 1
ATOM 3321 C CA . CYS A 1 464 ? 32.498 1.342 -49.322 1.00 95.44 464 CYS A CA 1
ATOM 3322 C C . CYS A 1 464 ? 33.846 0.618 -49.426 1.00 95.44 464 CYS A C 1
ATOM 3324 O O . CYS A 1 464 ? 34.545 0.419 -48.426 1.00 95.44 464 CYS A O 1
ATOM 3326 N N . LEU A 1 465 ? 34.208 0.217 -50.644 1.00 93.19 465 LEU A N 1
ATOM 3327 C CA . LEU A 1 465 ? 35.544 -0.268 -50.955 1.00 93.19 465 LEU A CA 1
ATOM 3328 C C . LEU A 1 465 ? 36.305 0.896 -51.571 1.00 93.19 465 LEU A C 1
ATOM 3330 O O . LEU A 1 465 ? 35.846 1.483 -52.545 1.00 93.19 465 LEU A O 1
ATOM 3334 N N . ALA A 1 466 ? 37.461 1.226 -51.017 1.00 93.56 466 ALA A N 1
ATOM 3335 C CA . ALA A 1 466 ? 38.355 2.225 -51.566 1.00 93.56 466 ALA A CA 1
ATOM 3336 C C . ALA A 1 466 ? 39.544 1.538 -52.237 1.00 93.56 466 ALA A C 1
ATOM 3338 O O . ALA A 1 466 ? 40.035 0.509 -51.767 1.00 93.56 466 ALA A O 1
ATOM 3339 N N . VAL A 1 467 ? 40.018 2.117 -53.334 1.00 92.38 467 VAL A N 1
ATOM 3340 C CA . VAL A 1 467 ? 41.142 1.609 -54.117 1.00 92.38 467 VAL A CA 1
ATOM 3341 C C . VAL A 1 467 ? 42.146 2.721 -54.391 1.00 92.38 467 VAL A C 1
ATOM 3343 O O . VAL A 1 467 ? 41.784 3.878 -54.603 1.00 92.38 467 VAL A O 1
ATOM 3346 N N . LYS A 1 468 ? 43.423 2.349 -54.406 1.00 92.12 468 LYS A N 1
ATOM 3347 C CA . LYS A 1 468 ? 44.526 3.130 -54.964 1.00 92.12 468 LYS A CA 1
ATOM 3348 C C . LYS A 1 468 ? 45.269 2.216 -55.935 1.00 92.12 468 LYS A C 1
ATOM 3350 O O . LYS A 1 468 ? 45.743 1.164 -55.518 1.00 92.12 468 LYS A O 1
ATOM 3355 N N . SER A 1 469 ? 45.321 2.539 -57.224 1.00 90.69 469 SER A N 1
ATOM 3356 C CA . SER A 1 469 ? 45.952 1.678 -58.240 1.00 90.69 469 SER A CA 1
ATOM 3357 C C . SER A 1 469 ? 46.450 2.491 -59.431 1.00 90.69 469 SER A C 1
ATOM 3359 O O . SER A 1 469 ? 45.925 3.560 -59.720 1.00 90.69 469 SER A O 1
ATOM 3361 N N . ASN A 1 470 ? 47.436 1.960 -60.154 1.00 91.31 470 ASN A N 1
ATOM 3362 C CA . ASN A 1 470 ? 47.930 2.519 -61.417 1.00 91.31 470 ASN A CA 1
ATOM 3363 C C . ASN A 1 470 ? 47.293 1.848 -62.650 1.00 91.31 470 ASN A C 1
ATOM 3365 O O . ASN A 1 470 ? 47.941 1.715 -63.685 1.00 91.31 470 ASN A O 1
ATOM 3369 N N . GLY A 1 471 ? 46.040 1.391 -62.552 1.00 90.69 471 GLY A N 1
ATOM 3370 C CA . GLY A 1 471 ? 45.391 0.666 -63.651 1.00 90.69 471 GLY A CA 1
ATOM 3371 C C . GLY A 1 471 ? 45.765 -0.819 -63.693 1.00 90.69 471 GLY A C 1
ATOM 3372 O O . GLY A 1 471 ? 45.846 -1.408 -64.767 1.00 90.69 471 GLY A O 1
ATOM 3373 N N . THR A 1 472 ? 46.077 -1.408 -62.534 1.00 88.56 472 THR A N 1
ATOM 3374 C CA . THR A 1 472 ? 46.592 -2.784 -62.397 1.00 88.56 472 THR A CA 1
ATOM 3375 C C . THR A 1 472 ? 45.804 -3.580 -61.360 1.00 88.56 472 THR A C 1
ATOM 3377 O O . THR A 1 472 ? 45.185 -2.996 -60.469 1.00 88.56 472 THR A O 1
ATOM 3380 N N . GLY A 1 473 ? 45.858 -4.911 -61.451 1.00 88.62 473 GLY A N 1
ATOM 3381 C CA . GLY A 1 473 ? 45.143 -5.821 -60.556 1.00 88.62 473 GLY A CA 1
ATOM 3382 C C . GLY A 1 473 ? 43.687 -6.055 -60.966 1.00 88.62 473 GLY A C 1
ATOM 3383 O O . GLY A 1 473 ? 43.142 -5.357 -61.816 1.00 88.62 473 GLY A O 1
ATOM 3384 N N . THR A 1 474 ? 43.066 -7.074 -60.379 1.00 90.75 474 THR A N 1
ATOM 3385 C CA . THR A 1 474 ? 41.676 -7.476 -60.629 1.00 90.75 474 THR A CA 1
ATOM 3386 C C . THR A 1 474 ? 40.957 -7.741 -59.312 1.00 90.75 474 THR A C 1
ATOM 3388 O O . THR A 1 474 ? 41.488 -8.437 -58.442 1.00 90.75 474 THR A O 1
ATOM 3391 N N . LEU A 1 475 ? 39.735 -7.226 -59.184 1.00 92.25 475 LEU A N 1
ATOM 3392 C CA . LEU A 1 475 ? 38.779 -7.643 -58.162 1.00 92.25 475 LEU A CA 1
ATOM 3393 C C . LEU A 1 475 ? 37.691 -8.475 -58.835 1.00 92.25 475 LEU A C 1
ATOM 3395 O O . LEU A 1 475 ? 36.980 -7.965 -59.698 1.00 92.25 475 LEU A O 1
ATOM 3399 N N . ASN A 1 476 ? 37.564 -9.740 -58.440 1.00 92.81 476 ASN A N 1
ATOM 3400 C CA . ASN A 1 476 ? 36.492 -10.587 -58.940 1.00 92.81 476 ASN A CA 1
ATOM 3401 C C . ASN A 1 476 ? 35.239 -10.401 -58.079 1.00 92.81 476 ASN A C 1
ATOM 3403 O O . ASN A 1 476 ? 35.299 -10.409 -56.846 1.00 92.81 476 ASN A O 1
ATOM 3407 N N . ALA A 1 477 ? 34.116 -10.258 -58.760 1.00 94.56 477 ALA A N 1
ATOM 3408 C CA . ALA A 1 477 ? 32.769 -10.203 -58.232 1.00 94.56 477 ALA A CA 1
ATOM 3409 C C . ALA A 1 477 ? 31.815 -10.833 -59.262 1.00 94.56 477 ALA A C 1
ATOM 3411 O O . ALA A 1 477 ? 30.836 -10.220 -59.691 1.00 94.56 477 ALA A O 1
ATOM 3412 N N . SER A 1 478 ? 32.142 -12.048 -59.705 1.00 94.38 478 SER A N 1
ATOM 3413 C CA . SER A 1 478 ? 31.394 -12.825 -60.698 1.00 94.38 478 SER A CA 1
ATOM 3414 C C . SER A 1 478 ? 30.603 -13.956 -60.044 1.00 94.38 478 SER A C 1
ATOM 3416 O O . SER A 1 478 ? 30.680 -14.185 -58.841 1.00 94.38 478 SER A O 1
ATOM 3418 N N . THR A 1 479 ? 29.838 -14.712 -60.831 1.00 93.56 479 THR A N 1
ATOM 3419 C CA . THR A 1 479 ? 29.073 -15.858 -60.309 1.00 93.56 479 THR A CA 1
ATOM 3420 C C . THR A 1 479 ? 29.986 -16.969 -59.768 1.00 93.56 479 THR A C 1
ATOM 3422 O O . THR A 1 479 ? 29.655 -17.592 -58.764 1.00 93.56 479 THR A O 1
ATOM 3425 N N . ASN A 1 480 ? 31.158 -17.181 -60.382 1.00 92.38 480 ASN A N 1
ATOM 3426 C CA . ASN A 1 480 ? 32.134 -18.188 -59.940 1.00 92.38 480 ASN A CA 1
ATOM 3427 C C . ASN A 1 480 ? 32.995 -17.698 -58.766 1.00 92.38 480 ASN A C 1
ATOM 3429 O O . ASN A 1 480 ? 33.436 -18.496 -57.941 1.00 92.38 480 ASN A O 1
ATOM 3433 N N . TYR A 1 481 ? 33.215 -16.384 -58.686 1.00 91.75 481 TYR A N 1
ATOM 3434 C CA . TYR A 1 481 ? 34.032 -15.736 -57.664 1.00 91.75 481 TYR A CA 1
ATOM 3435 C C . TYR A 1 481 ? 33.281 -14.528 -57.093 1.00 91.75 481 TYR A C 1
ATOM 3437 O O . TYR A 1 481 ? 33.631 -13.384 -57.398 1.00 91.75 481 TYR A O 1
ATOM 3445 N N . PRO A 1 482 ? 32.219 -14.762 -56.300 1.00 93.25 482 PRO A N 1
ATOM 3446 C CA . PRO A 1 482 ? 31.376 -13.687 -55.813 1.00 93.25 482 PRO A CA 1
ATOM 3447 C C . PRO A 1 482 ? 32.108 -12.852 -54.773 1.00 93.25 482 PRO A C 1
ATOM 3449 O O . PRO A 1 482 ? 32.842 -13.365 -53.924 1.00 93.25 482 PRO A O 1
ATOM 3452 N N . PHE A 1 483 ? 31.831 -11.557 -54.798 1.00 93.50 483 PHE A N 1
ATOM 3453 C CA . PHE A 1 483 ? 32.239 -10.651 -53.744 1.00 93.50 483 PHE A CA 1
ATOM 3454 C C . PHE A 1 483 ? 31.154 -10.626 -52.673 1.00 93.50 483 PHE A C 1
ATOM 3456 O O . PHE A 1 483 ? 29.998 -10.329 -52.969 1.00 93.50 483 PHE A O 1
ATOM 3463 N N . TYR A 1 484 ? 31.511 -10.944 -51.432 1.00 92.25 484 TYR A N 1
ATOM 3464 C CA . TYR A 1 484 ? 30.569 -11.061 -50.324 1.00 92.25 484 TYR A CA 1
ATOM 3465 C C . TYR A 1 484 ? 30.898 -10.085 -49.203 1.00 92.25 484 TYR A C 1
ATOM 3467 O O . TYR A 1 484 ? 32.004 -10.127 -48.657 1.00 92.25 484 TYR A O 1
ATOM 3475 N N . TRP A 1 485 ? 29.902 -9.296 -48.793 1.00 91.94 485 TRP A N 1
ATOM 3476 C CA . TRP A 1 485 ? 29.948 -8.446 -47.604 1.00 91.94 485 TRP A CA 1
ATOM 3477 C C . TRP A 1 485 ? 28.919 -8.852 -46.565 1.00 91.94 485 TRP A C 1
ATOM 3479 O O . TRP A 1 485 ? 27.784 -9.207 -46.883 1.00 91.94 485 TRP A O 1
ATOM 3489 N N . ARG A 1 486 ? 29.312 -8.719 -45.297 1.00 92.75 486 ARG A N 1
ATOM 3490 C CA . ARG A 1 486 ? 28.408 -8.762 -44.154 1.00 92.75 486 ARG A CA 1
ATOM 3491 C C . ARG A 1 486 ? 28.697 -7.611 -43.212 1.00 92.75 486 ARG A C 1
ATOM 3493 O O . ARG A 1 486 ? 29.747 -7.602 -42.574 1.00 92.75 486 ARG A O 1
ATOM 3500 N N . ALA A 1 487 ? 27.730 -6.717 -43.078 1.00 94.44 487 ALA A N 1
ATOM 3501 C CA . ALA A 1 487 ? 27.696 -5.735 -42.011 1.00 94.44 487 ALA A CA 1
ATOM 3502 C C . ALA A 1 487 ? 26.817 -6.236 -40.856 1.00 94.44 487 ALA A C 1
ATOM 3504 O O . ALA A 1 487 ? 25.783 -6.880 -41.076 1.00 94.44 487 ALA A O 1
ATOM 3505 N N . ARG A 1 488 ? 27.229 -5.949 -39.624 1.00 94.06 488 ARG A N 1
ATOM 3506 C CA . ARG A 1 488 ? 26.471 -6.223 -38.399 1.00 94.06 488 ARG A CA 1
ATOM 3507 C C . ARG A 1 488 ? 26.382 -4.958 -37.567 1.00 94.06 488 ARG A C 1
ATOM 3509 O O . ARG A 1 488 ? 27.375 -4.255 -37.455 1.00 94.06 488 ARG A O 1
ATOM 3516 N N . ASN A 1 489 ? 25.220 -4.702 -36.988 1.00 93.88 489 ASN A N 1
ATOM 3517 C CA . ASN A 1 489 ? 25.027 -3.675 -35.978 1.00 93.88 489 ASN A CA 1
ATOM 3518 C C . ASN A 1 489 ? 24.521 -4.358 -34.704 1.00 93.88 489 ASN A C 1
ATOM 3520 O O . ASN A 1 489 ? 23.451 -4.972 -34.709 1.00 93.88 489 ASN A O 1
ATOM 3524 N N . PHE A 1 490 ? 25.326 -4.282 -33.649 1.00 90.75 490 PHE A N 1
ATOM 3525 C CA . PHE A 1 490 ? 25.066 -4.894 -32.348 1.00 90.75 490 PHE A CA 1
ATOM 3526 C C . PHE A 1 490 ? 24.209 -4.002 -31.436 1.00 90.75 490 PHE A C 1
ATOM 3528 O O . PHE A 1 490 ? 23.845 -4.429 -30.343 1.00 90.75 490 PHE A O 1
ATOM 3535 N N . GLY A 1 491 ? 23.841 -2.809 -31.907 1.00 89.62 491 GLY A N 1
ATOM 3536 C CA . GLY A 1 491 ? 23.150 -1.789 -31.135 1.00 89.62 491 GLY A CA 1
ATOM 3537 C C . GLY A 1 491 ? 24.103 -0.988 -30.255 1.00 89.62 491 GLY A C 1
ATOM 3538 O O . GLY A 1 491 ? 25.326 -1.159 -30.325 1.00 89.62 491 GLY A O 1
ATOM 3539 N N . SER A 1 492 ? 23.521 -0.114 -29.433 1.00 86.50 492 SER A N 1
ATOM 3540 C CA . SER A 1 492 ? 24.260 0.765 -28.529 1.00 86.50 492 SER A CA 1
ATOM 3541 C C . SER A 1 492 ? 25.181 -0.040 -27.621 1.00 86.50 492 SER A C 1
ATOM 3543 O O . SER A 1 492 ? 24.729 -0.921 -26.885 1.00 86.50 492 SER A O 1
ATOM 3545 N N . VAL A 1 493 ? 26.465 0.295 -27.637 1.00 80.19 493 VAL A N 1
ATOM 3546 C CA . VAL A 1 493 ? 27.401 -0.139 -26.597 1.00 80.19 493 VAL A CA 1
ATOM 3547 C C . VAL A 1 493 ? 27.343 0.839 -25.427 1.00 80.19 493 VAL A C 1
ATOM 3549 O O . VAL A 1 493 ? 27.097 2.029 -25.631 1.00 80.19 493 VAL A O 1
ATOM 3552 N N . ALA A 1 494 ? 27.465 0.304 -24.211 1.00 60.06 494 ALA A N 1
ATOM 3553 C CA . ALA A 1 494 ? 27.410 1.062 -22.961 1.00 60.06 494 ALA A CA 1
ATOM 3554 C C . ALA A 1 494 ? 28.703 1.838 -22.692 1.00 60.06 494 ALA A C 1
ATOM 3556 O O . ALA A 1 494 ? 29.782 1.324 -23.077 1.00 60.06 494 ALA A O 1
#

Sequence (494 aa):
MEWSTRTVVGSWPRFGAGVSTGRVDFVPTGGPWWSVAGKTVPPETITAELVDGEISVEIPTTDDPSVRPAGGTWTVREKVNGIARTPYAITVPAGDVPLRLADIAPVSPVGAVERVVRSVGGIQPNETGDVEIPELSGGGTVESVDGRTGAVSLGDLYVDPTELATALATRAALAHTHSIADVVGLASALGAKADTAVLAAVAISGSYADLTGTVPTAALPPLAVNETSVVASQAAMLALPAQRGDMAIRTDTGRTYVLAADNPATLANWKEVLAAGQVQSVAGQSGVVVLSRADVGLANVDNTADTAKPISTATQAALDGKAATSHNHAVADVTGLQTSLNAKATKLVVRQAWITSGDVSPLPNTSGTWQILTGFELSIPAQAGDYVELAVNALRLDSTGNSWMDQGVVVGTSVVRYLSSGSATPGFEGDPGWTRGSGYASKSAPRGFTVTSGDLDNGAVRFCLAVKSNGTGTLNASTNYPFYWRARNFGSVA